Protein AF-A0AAU3DUH8-F1 (afdb_monomer_lite)

Foldseek 3Di:
DDPDPPPPPDPPDPPDDDDDDDDPDDDDPVVVVVVVVVVVVVVVVVVVVVVVVVVVVVVVVVVVVVVVVVVVVVVPDDDDDDDDDDDDDDDVVVVVVVVVVVVVVVVVVVVVVVVVVVVVVVVVVVVVVVVVVVVVVVVVVVVVVVVVVVVVVVVVVVVVVVVVVVVVVVVVVVVVVVVVVVVVVVVVVVVVVVVVVVVVVVVVVVVVVVVVVVVVVVVVVVVVVVVVVVVVVVVVVVVVVVVVVVVVVVVVVVVVVVVVVVVVVVVVVVVVVVVVVVVVVVVVVVVVVVVVVVVVVVVVVVVVVVVVVVVVVVVVVVVVVVVVVVVVVVVVVVVVVVVVVVVVVVVVVVVVVVVVVVVVVVVVVVVVVVVVVVVVVVVVVVQVVQQVVLQPVQVVFPPDFVPDQVPPDDPDDDGGGDHDDDYYYDDYDDYDDDDDDDDDDDDDDDDD

Radius of gyration: 140.3 Å; chains: 1; bounding box: 212×76×384 Å

Structure (mmCIF, N/CA/C/O backbone):
data_AF-A0AAU3DUH8-F1
#
_entry.id   AF-A0AAU3DUH8-F1
#
loop_
_atom_site.group_PDB
_atom_site.id
_atom_site.type_symbol
_atom_site.label_atom_id
_atom_site.label_alt_id
_atom_site.label_comp_id
_atom_site.label_asym_id
_atom_site.label_entity_id
_atom_site.label_seq_id
_atom_site.pdbx_PDB_ins_code
_atom_site.Cartn_x
_atom_site.Cartn_y
_atom_site.Cartn_z
_atom_site.occupancy
_atom_site.B_iso_or_equiv
_atom_site.auth_seq_id
_atom_site.auth_comp_id
_atom_site.auth_asym_id
_atom_site.auth_atom_id
_atom_site.pdbx_PDB_model_num
ATOM 1 N N . MET A 1 1 ? 74.339 52.852 -57.931 1.00 33.59 1 MET A N 1
ATOM 2 C CA . MET A 1 1 ? 72.902 52.518 -57.931 1.00 33.59 1 MET A CA 1
ATOM 3 C C . MET A 1 1 ? 72.772 51.004 -58.020 1.00 33.59 1 MET A C 1
ATOM 5 O O . MET A 1 1 ? 73.272 50.458 -58.990 1.00 33.59 1 MET A O 1
ATOM 9 N N . SER A 1 2 ? 72.236 50.278 -57.039 1.00 38.22 2 SER A N 1
ATOM 10 C CA . SER A 1 2 ? 71.803 50.695 -55.693 1.00 38.22 2 SER A CA 1
ATOM 11 C C . SER A 1 2 ? 71.944 49.527 -54.707 1.00 38.22 2 SER A C 1
ATOM 13 O O . SER A 1 2 ? 71.862 48.368 -55.103 1.00 38.22 2 SER A O 1
ATOM 15 N N . THR A 1 3 ? 72.161 49.823 -53.427 1.00 48.84 3 THR A N 1
ATOM 16 C CA . THR A 1 3 ? 72.289 48.826 -52.351 1.00 48.84 3 THR A CA 1
ATOM 17 C C . THR A 1 3 ? 70.923 48.265 -51.948 1.00 48.84 3 THR A C 1
ATOM 19 O O . THR A 1 3 ? 70.173 48.941 -51.249 1.00 48.84 3 THR A O 1
ATOM 22 N N . ALA A 1 4 ? 70.608 47.042 -52.385 1.00 42.62 4 ALA A N 1
ATOM 23 C CA . ALA A 1 4 ? 69.388 46.311 -52.006 1.00 42.62 4 ALA A CA 1
ATOM 24 C C . ALA A 1 4 ? 69.538 44.769 -52.111 1.00 42.62 4 ALA A C 1
ATOM 26 O O . ALA A 1 4 ? 68.561 44.072 -52.366 1.00 42.62 4 ALA A O 1
ATOM 27 N N . GLY A 1 5 ? 70.763 44.236 -51.997 1.00 48.12 5 GLY A N 1
ATOM 28 C CA . GLY A 1 5 ? 71.050 42.809 -52.230 1.00 48.12 5 GLY A CA 1
ATOM 29 C C . GLY A 1 5 ? 70.824 41.904 -51.013 1.00 48.12 5 GLY A C 1
ATOM 30 O O . GLY A 1 5 ? 70.104 40.911 -51.094 1.00 48.12 5 GLY A O 1
ATOM 31 N N . ASP A 1 6 ? 71.418 42.261 -49.874 1.00 47.53 6 ASP A N 1
ATOM 32 C CA . ASP A 1 6 ? 71.565 41.358 -48.728 1.00 47.53 6 ASP A CA 1
ATOM 33 C C . ASP A 1 6 ? 70.564 41.666 -47.607 1.00 47.53 6 ASP A C 1
ATOM 35 O O . ASP A 1 6 ? 70.878 42.290 -46.596 1.00 47.53 6 ASP A O 1
ATOM 39 N N . SER A 1 7 ? 69.315 41.230 -47.792 1.00 46.50 7 SER A N 1
ATOM 40 C CA . SER A 1 7 ? 68.276 41.260 -46.739 1.00 46.50 7 SER A CA 1
ATOM 41 C C . SER A 1 7 ? 67.592 39.909 -46.499 1.00 46.50 7 SER A C 1
ATOM 43 O O . SER A 1 7 ? 66.800 39.777 -45.573 1.00 46.50 7 SER A O 1
ATOM 45 N N . PHE A 1 8 ? 67.932 38.892 -47.300 1.00 52.59 8 PHE A N 1
ATOM 46 C CA . PHE A 1 8 ? 67.438 37.513 -47.173 1.00 52.59 8 PHE A CA 1
ATOM 47 C C . PHE A 1 8 ? 68.575 36.473 -47.127 1.00 52.59 8 PHE A C 1
ATOM 49 O O . PHE A 1 8 ? 68.351 35.280 -47.331 1.00 52.59 8 PHE A O 1
ATOM 56 N N . ALA A 1 9 ? 69.805 36.912 -46.845 1.00 45.47 9 ALA A N 1
ATOM 57 C CA . ALA A 1 9 ? 70.921 36.022 -46.550 1.00 45.47 9 ALA A CA 1
ATOM 58 C C . ALA A 1 9 ? 70.816 35.500 -45.103 1.00 45.47 9 ALA A C 1
ATOM 60 O O . ALA A 1 9 ? 70.615 36.273 -44.173 1.00 45.47 9 ALA A O 1
ATOM 61 N N . MET A 1 10 ? 70.960 34.183 -44.927 1.00 48.62 10 MET A N 1
ATOM 62 C CA . MET A 1 10 ? 70.972 33.466 -43.640 1.00 48.62 10 MET A CA 1
ATOM 63 C C . MET A 1 10 ? 69.817 33.762 -42.652 1.00 48.62 10 MET A C 1
ATOM 65 O O . MET A 1 10 ? 70.007 34.352 -41.592 1.00 48.62 10 MET A O 1
ATOM 69 N N . ARG A 1 11 ? 68.681 33.084 -42.860 1.00 43.19 11 ARG A N 1
ATOM 70 C CA . ARG A 1 11 ? 68.142 32.218 -41.786 1.00 43.19 11 ARG A CA 1
ATOM 71 C C . ARG A 1 11 ? 68.361 30.746 -42.148 1.00 43.19 11 ARG A C 1
ATOM 73 O O . ARG A 1 11 ? 67.439 29.945 -42.222 1.00 43.19 11 ARG A O 1
ATOM 80 N N . GLY A 1 12 ? 69.621 30.418 -42.425 1.00 47.25 12 GLY A N 1
ATOM 81 C CA . GLY A 1 12 ? 70.085 29.048 -42.616 1.00 47.25 12 GLY A CA 1
ATOM 82 C C . GLY A 1 12 ? 70.298 28.365 -41.270 1.00 47.25 12 GLY A C 1
ATOM 83 O O . GLY A 1 12 ? 71.434 28.069 -40.922 1.00 47.25 12 GLY A O 1
ATOM 84 N N . ASP A 1 13 ? 69.219 28.154 -40.517 1.00 38.84 13 ASP A N 1
ATOM 85 C CA . ASP A 1 13 ? 69.225 27.308 -39.324 1.00 38.84 13 ASP A CA 1
ATOM 86 C C . ASP A 1 13 ? 68.019 26.361 -39.360 1.00 38.84 13 ASP A C 1
ATOM 88 O O . ASP A 1 13 ? 66.872 26.763 -39.161 1.00 38.84 13 ASP A O 1
ATOM 92 N N . ALA A 1 14 ? 68.293 25.088 -39.642 1.00 47.59 14 ALA A N 1
ATOM 93 C CA . ALA A 1 14 ? 67.287 24.034 -39.720 1.00 47.59 14 ALA A CA 1
ATOM 94 C C . ALA A 1 14 ? 66.856 23.498 -38.335 1.00 47.59 14 ALA A C 1
ATOM 96 O O . ALA A 1 14 ? 66.063 22.557 -38.272 1.00 47.59 14 ALA A O 1
ATOM 97 N N . ALA A 1 15 ? 67.370 24.057 -37.230 1.00 47.22 15 ALA A N 1
ATOM 98 C CA . ALA A 1 15 ? 67.125 23.564 -35.875 1.00 47.22 15 ALA A CA 1
ATOM 99 C C . ALA A 1 15 ? 65.921 24.206 -35.156 1.00 47.22 15 ALA A C 1
ATOM 101 O O . ALA A 1 15 ? 65.410 23.615 -34.203 1.00 47.22 15 ALA A O 1
ATOM 102 N N . GLN A 1 16 ? 65.431 25.377 -35.586 1.00 48.56 16 GLN A N 1
ATOM 103 C CA . GLN A 1 16 ? 64.324 26.080 -34.915 1.00 48.56 16 GLN A CA 1
ATOM 104 C C . GLN A 1 16 ? 63.070 26.200 -35.791 1.00 48.56 16 GLN A C 1
ATOM 106 O O . GLN A 1 16 ? 62.849 27.196 -36.479 1.00 48.56 16 GLN A O 1
ATOM 111 N N . ARG A 1 17 ? 62.183 25.198 -35.690 1.00 57.56 17 ARG A N 1
ATOM 112 C CA . ARG A 1 17 ? 60.780 25.354 -36.112 1.00 57.56 17 ARG A CA 1
ATOM 113 C C . ARG A 1 17 ? 60.131 26.482 -35.293 1.00 57.56 17 ARG A C 1
ATOM 115 O O . ARG A 1 17 ? 60.260 26.450 -34.068 1.00 57.56 17 ARG A O 1
ATOM 122 N N . PRO A 1 18 ? 59.403 27.433 -35.906 1.00 65.19 18 PRO A N 1
ATOM 123 C CA . PRO A 1 18 ? 58.727 28.490 -35.160 1.00 65.19 18 PRO A CA 1
ATOM 124 C C . PRO A 1 18 ? 57.645 27.898 -34.247 1.00 65.19 18 PRO A C 1
ATOM 126 O O . PRO A 1 18 ? 56.663 27.315 -34.706 1.00 65.19 18 PRO A O 1
ATOM 129 N N . SER A 1 19 ? 57.831 28.036 -32.935 1.00 67.50 19 SER A N 1
ATOM 130 C CA . SER A 1 19 ? 56.864 27.610 -31.925 1.00 67.50 19 SER A CA 1
ATOM 131 C C . SER A 1 19 ? 55.820 28.703 -31.689 1.00 67.50 19 SER A C 1
ATOM 133 O O . SER A 1 19 ? 56.127 29.733 -31.089 1.00 67.50 19 SER A O 1
ATOM 135 N N . PHE A 1 20 ? 54.586 28.473 -32.132 1.00 79.50 20 PHE A N 1
ATOM 136 C CA . PHE A 1 20 ? 53.460 29.365 -31.850 1.00 79.50 20 PHE A CA 1
ATOM 137 C C . PHE A 1 20 ? 52.899 29.133 -30.438 1.00 79.50 20 PHE A C 1
ATOM 139 O O . PHE A 1 20 ? 52.774 27.988 -29.992 1.00 79.50 20 PHE A O 1
ATOM 146 N N . GLU A 1 21 ? 52.531 30.215 -29.751 1.00 76.06 21 GLU A N 1
ATOM 147 C CA . GLU A 1 21 ? 51.831 30.157 -28.463 1.00 76.06 21 GLU A CA 1
ATOM 148 C C . GLU A 1 21 ? 50.410 29.589 -28.629 1.00 76.06 21 GLU A C 1
ATOM 150 O O . GLU A 1 21 ? 49.764 29.773 -29.663 1.00 76.06 21 GLU A O 1
ATOM 155 N N . GLN A 1 22 ? 49.911 28.881 -27.611 1.00 80.44 22 GLN A N 1
ATOM 156 C CA . GLN A 1 22 ? 48.600 28.222 -27.654 1.00 80.44 22 GLN A CA 1
ATOM 157 C C . GLN A 1 22 ? 47.575 28.993 -26.819 1.00 80.44 22 GLN A C 1
ATOM 159 O O . GLN A 1 22 ? 47.733 29.144 -25.610 1.00 80.44 22 GLN A O 1
ATOM 164 N N . ALA A 1 23 ? 46.501 29.446 -27.468 1.00 80.94 23 ALA A N 1
ATOM 165 C CA . ALA A 1 23 ? 45.391 30.161 -26.842 1.00 80.94 23 ALA A CA 1
ATOM 166 C C . ALA A 1 23 ? 44.116 29.299 -26.790 1.00 80.94 23 ALA A C 1
ATOM 168 O O . ALA A 1 23 ? 43.925 28.401 -27.609 1.00 80.94 23 ALA A O 1
ATOM 169 N N . LEU A 1 24 ? 43.204 29.618 -25.860 1.00 71.38 24 LEU A N 1
ATOM 170 C CA . LEU A 1 24 ? 41.963 28.861 -25.601 1.00 71.38 24 LEU A CA 1
ATOM 171 C C . LEU A 1 24 ? 41.021 28.753 -26.822 1.00 71.38 24 LEU A C 1
ATOM 173 O O . LEU A 1 24 ? 40.158 27.879 -26.877 1.00 71.38 24 LEU A O 1
ATOM 177 N N . ARG A 1 25 ? 41.186 29.640 -27.809 1.00 76.94 25 ARG A N 1
ATOM 178 C CA . ARG A 1 25 ? 40.688 29.487 -29.180 1.00 76.94 25 ARG A CA 1
ATOM 179 C C . ARG A 1 25 ? 41.827 29.856 -30.127 1.00 76.94 25 ARG A C 1
ATOM 181 O O . ARG A 1 25 ? 42.392 30.938 -29.999 1.00 76.94 25 ARG A O 1
ATOM 188 N N . GLY A 1 26 ? 42.148 28.972 -31.064 1.00 84.06 26 GLY A N 1
ATOM 189 C CA . GLY A 1 26 ? 43.243 29.137 -32.019 1.00 84.06 26 GLY A CA 1
ATOM 190 C C . GLY A 1 26 ? 43.088 28.198 -33.216 1.00 84.06 26 GLY A C 1
ATOM 191 O O . GLY A 1 26 ? 42.150 27.403 -33.267 1.00 84.06 26 GLY A O 1
ATOM 192 N N . TYR A 1 27 ? 43.995 28.307 -34.185 1.00 83.94 27 TYR A N 1
ATOM 193 C CA . TYR A 1 27 ? 43.991 27.474 -35.390 1.00 83.94 27 TYR A CA 1
ATOM 194 C C . TYR A 1 27 ? 44.371 26.016 -35.087 1.00 83.94 27 TYR A C 1
ATOM 196 O O . TYR A 1 27 ? 45.171 25.747 -34.190 1.00 83.94 27 TYR A O 1
ATOM 204 N N . ASP A 1 28 ? 43.837 25.069 -35.866 1.00 85.06 28 ASP A N 1
ATOM 205 C CA . ASP A 1 28 ? 44.243 23.662 -35.786 1.00 85.06 28 ASP A CA 1
ATOM 206 C C . ASP A 1 28 ? 45.723 23.522 -36.158 1.00 85.06 28 ASP A C 1
ATOM 208 O O . ASP A 1 28 ? 46.124 23.730 -37.308 1.00 85.06 28 ASP A O 1
ATOM 212 N N . LYS A 1 29 ? 46.530 23.110 -35.177 1.00 85.06 29 LYS A N 1
ATOM 213 C CA . LYS A 1 29 ? 47.964 22.875 -35.335 1.00 85.06 29 LYS A CA 1
ATOM 214 C C . LYS A 1 29 ? 48.283 21.978 -36.537 1.00 85.06 29 LYS A C 1
ATOM 216 O O . LYS A 1 29 ? 49.246 22.254 -37.241 1.00 85.06 29 LYS A O 1
ATOM 221 N N . ARG A 1 30 ? 47.475 20.950 -36.829 1.00 85.50 30 ARG A N 1
ATOM 222 C CA . ARG A 1 30 ? 47.716 20.039 -37.967 1.00 85.50 30 ARG A CA 1
ATOM 223 C C . ARG A 1 30 ? 47.530 20.717 -39.324 1.00 85.50 30 ARG A C 1
ATOM 225 O O . ARG A 1 30 ? 48.121 20.270 -40.304 1.00 85.50 30 ARG A O 1
ATOM 232 N N . GLN A 1 31 ? 46.716 21.768 -39.395 1.00 87.94 31 GLN A N 1
ATOM 233 C CA . GLN A 1 31 ? 46.526 22.570 -40.604 1.00 87.94 31 GLN A CA 1
ATOM 234 C C . GLN A 1 31 ? 47.650 23.602 -40.740 1.00 87.94 31 GLN A C 1
ATOM 236 O O . GLN A 1 31 ? 48.216 23.736 -41.823 1.00 87.94 31 GLN A O 1
ATOM 241 N N . VAL A 1 32 ? 48.045 24.243 -39.633 1.00 88.19 32 VAL A N 1
ATOM 242 C CA . VAL A 1 32 ? 49.191 25.169 -39.591 1.00 88.19 32 VAL A CA 1
ATOM 243 C C . VAL A 1 32 ? 50.498 24.458 -39.960 1.00 88.19 32 VAL A C 1
ATOM 245 O O . VAL A 1 32 ? 51.196 24.926 -40.853 1.00 88.19 32 VAL A O 1
ATOM 248 N N . ASP A 1 33 ? 50.798 23.302 -39.354 1.00 84.75 33 ASP A N 1
ATOM 249 C CA . ASP A 1 33 ? 52.015 22.519 -39.628 1.00 84.75 33 ASP A CA 1
ATOM 250 C C . ASP A 1 33 ? 52.121 22.144 -41.127 1.00 84.75 33 ASP A C 1
ATOM 252 O O . ASP A 1 33 ? 53.192 22.264 -41.724 1.00 84.75 33 ASP A O 1
ATOM 256 N N . ARG A 1 34 ? 51.003 21.753 -41.766 1.00 88.12 34 ARG A N 1
ATOM 257 C CA . ARG A 1 34 ? 50.942 21.467 -43.215 1.00 88.12 34 ARG A CA 1
ATOM 258 C C . ARG A 1 34 ? 51.145 22.717 -44.072 1.00 88.12 34 ARG A C 1
ATOM 260 O O . ARG A 1 34 ? 51.862 22.656 -45.066 1.00 88.12 34 ARG A O 1
ATOM 267 N N . TYR A 1 35 ? 50.508 23.829 -43.708 1.00 87.94 35 TYR A N 1
ATOM 268 C CA . TYR A 1 35 ? 50.598 25.077 -44.466 1.00 87.94 35 TYR A CA 1
ATOM 269 C C . TYR A 1 35 ? 52.012 25.670 -44.413 1.00 87.94 35 TYR A C 1
ATOM 271 O O . TYR A 1 35 ? 52.546 26.061 -45.447 1.00 87.94 35 TYR A O 1
ATOM 279 N N . VAL A 1 36 ? 52.660 25.652 -43.242 1.00 88.44 36 VAL A N 1
ATOM 280 C CA . VAL A 1 36 ? 54.073 26.041 -43.094 1.00 88.44 36 VAL A CA 1
ATOM 281 C C . VAL A 1 36 ? 54.963 25.162 -43.977 1.00 88.44 36 VAL A C 1
ATOM 283 O O . VAL A 1 36 ? 55.718 25.694 -44.782 1.00 88.44 36 VAL A O 1
ATOM 286 N N . GLN A 1 37 ? 54.794 23.834 -43.938 1.00 86.44 37 GLN A N 1
ATOM 287 C CA . GLN A 1 37 ? 55.559 22.915 -44.790 1.00 86.44 37 GLN A CA 1
ATOM 288 C C . GLN A 1 37 ? 55.358 23.175 -46.300 1.00 86.44 37 GLN A C 1
ATOM 290 O O . GLN A 1 37 ? 56.298 23.029 -47.082 1.00 86.44 37 GLN A O 1
ATOM 295 N N . GLN A 1 38 ? 54.155 23.580 -46.722 1.00 90.25 38 GLN A N 1
ATOM 296 C CA . GLN A 1 38 ? 53.871 23.962 -48.110 1.00 90.25 38 GLN A CA 1
ATOM 297 C C . GLN A 1 38 ? 54.558 25.284 -48.500 1.00 90.25 38 GLN A C 1
ATOM 299 O O . GLN A 1 38 ? 55.110 25.385 -49.597 1.00 90.25 38 GLN A O 1
ATOM 304 N N . VAL A 1 39 ? 54.552 26.281 -47.610 1.00 88.06 39 VAL A N 1
ATOM 305 C CA . VAL A 1 39 ? 55.210 27.582 -47.825 1.00 88.06 39 VAL A CA 1
ATOM 306 C C . VAL A 1 39 ? 56.735 27.439 -47.854 1.00 88.06 39 VAL A C 1
ATOM 308 O O . VAL A 1 39 ? 57.367 27.992 -48.753 1.00 88.06 39 VAL A O 1
ATOM 311 N N . ASP A 1 40 ? 57.322 26.647 -46.954 1.00 86.06 40 ASP A N 1
ATOM 312 C CA . ASP A 1 40 ? 58.762 26.348 -46.942 1.00 86.06 40 ASP A CA 1
ATOM 313 C C . ASP A 1 40 ? 59.202 25.665 -48.251 1.00 86.06 40 ASP A C 1
ATOM 315 O O . ASP A 1 40 ? 60.222 26.027 -48.843 1.00 86.06 40 ASP A O 1
ATOM 319 N N . GLY A 1 41 ? 58.396 24.722 -48.757 1.00 86.38 41 GLY A N 1
ATOM 320 C CA . GLY A 1 41 ? 58.623 24.078 -50.054 1.00 86.38 41 GLY A CA 1
ATOM 321 C C . GLY A 1 41 ? 58.594 25.064 -51.228 1.00 86.38 41 GLY A C 1
ATOM 322 O O . GLY A 1 41 ? 59.487 25.037 -52.076 1.00 86.38 41 GLY A O 1
ATOM 323 N N . ALA A 1 42 ? 57.615 25.975 -51.250 1.00 88.00 42 ALA A N 1
ATOM 324 C CA . ALA A 1 42 ? 57.503 27.012 -52.278 1.00 88.00 42 ALA A CA 1
ATOM 325 C C . ALA A 1 42 ? 58.653 28.040 -52.217 1.00 88.00 42 ALA A C 1
ATOM 327 O O . ALA A 1 42 ? 59.158 28.482 -53.252 1.00 88.00 42 ALA A O 1
ATOM 328 N N . ALA A 1 43 ? 59.115 28.395 -51.014 1.00 84.62 43 ALA A N 1
ATOM 329 C CA . ALA A 1 43 ? 60.276 29.263 -50.826 1.00 84.62 43 ALA A CA 1
ATOM 330 C C . ALA A 1 43 ? 61.570 28.606 -51.346 1.00 84.62 43 ALA A C 1
ATOM 332 O O . ALA A 1 43 ? 62.380 29.266 -52.004 1.00 84.62 43 ALA A O 1
ATOM 333 N N . ALA A 1 44 ? 61.742 27.299 -51.120 1.00 85.50 44 ALA A N 1
ATOM 334 C CA . ALA A 1 44 ? 62.882 26.541 -51.629 1.00 85.50 44 ALA A CA 1
ATOM 335 C C . ALA A 1 44 ? 62.907 26.479 -53.170 1.00 85.50 44 ALA A C 1
ATOM 337 O O . ALA A 1 44 ? 63.960 26.719 -53.773 1.00 85.50 44 ALA A O 1
ATOM 338 N N . SER A 1 45 ? 61.764 26.231 -53.827 1.00 89.75 45 SER A N 1
ATOM 339 C CA . SER A 1 45 ? 61.689 26.251 -55.297 1.00 89.75 45 SER A CA 1
ATOM 340 C C . SER A 1 45 ? 62.005 27.635 -55.868 1.00 89.75 45 SER A C 1
ATOM 342 O O . SER A 1 45 ? 62.861 27.732 -56.751 1.00 89.75 45 SER A O 1
ATOM 344 N N . LEU A 1 46 ? 61.424 28.703 -55.305 1.00 89.56 46 LEU A N 1
ATOM 345 C CA . LEU A 1 46 ? 61.665 30.084 -55.745 1.00 89.56 46 LEU A CA 1
ATOM 346 C C . LEU A 1 46 ? 63.131 30.516 -55.572 1.00 89.56 46 LEU A C 1
ATOM 348 O O . LEU A 1 46 ? 63.673 31.200 -56.442 1.00 89.56 46 LEU A O 1
ATOM 352 N N . SER A 1 47 ? 63.814 30.079 -54.504 1.00 83.19 47 SER A N 1
ATOM 353 C CA . SER A 1 47 ? 65.264 30.290 -54.379 1.00 83.19 47 SER A CA 1
ATOM 354 C C . SER A 1 47 ? 66.021 29.589 -55.509 1.00 83.19 47 SER A C 1
ATOM 356 O O . SER A 1 47 ? 66.856 30.212 -56.159 1.00 83.19 47 SER A O 1
ATOM 358 N N . SER A 1 48 ? 65.697 28.324 -55.806 1.00 89.62 48 SER A N 1
ATOM 359 C CA . SER A 1 48 ? 66.375 27.571 -56.874 1.00 89.62 48 SER A CA 1
ATOM 360 C C . SER A 1 48 ? 66.183 28.191 -58.267 1.00 89.62 48 SER A C 1
ATOM 362 O O . SER A 1 48 ? 67.082 28.134 -59.105 1.00 89.62 48 SER A O 1
ATOM 364 N N . GLU A 1 49 ? 65.033 28.821 -58.518 1.00 91.69 49 GLU A N 1
ATOM 365 C CA . GLU A 1 49 ? 64.732 29.528 -59.766 1.00 91.69 49 GLU A CA 1
ATOM 366 C C . GLU A 1 49 ? 65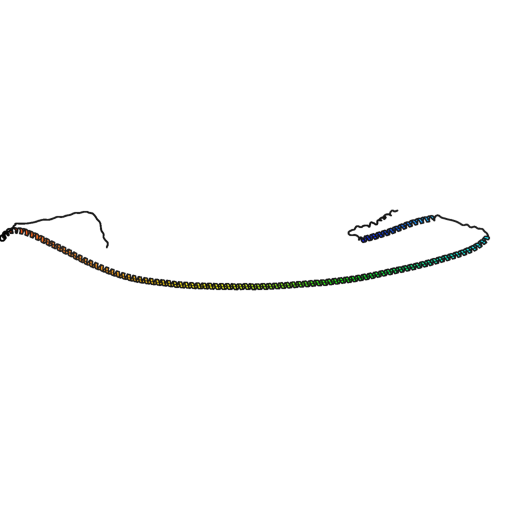.479 30.861 -59.864 1.00 91.69 49 GLU A C 1
ATOM 368 O O . GLU A 1 49 ? 66.121 31.123 -60.885 1.00 91.69 49 GLU A O 1
ATOM 373 N N . ARG A 1 50 ? 65.491 31.656 -58.782 1.00 90.69 50 ARG A N 1
ATOM 374 C CA . ARG A 1 50 ? 66.325 32.866 -58.663 1.00 90.69 50 ARG A CA 1
ATOM 375 C C . ARG A 1 50 ? 67.787 32.551 -58.969 1.00 90.69 50 ARG A C 1
ATOM 377 O O . ARG A 1 50 ? 68.421 33.270 -59.739 1.00 90.69 50 ARG A O 1
ATOM 384 N N . ASP A 1 51 ? 68.317 31.484 -58.383 1.00 90.38 51 ASP A N 1
ATOM 385 C CA . ASP A 1 51 ? 69.736 31.146 -58.487 1.00 90.38 51 ASP A CA 1
ATOM 386 C C . ASP A 1 51 ? 70.095 30.710 -59.921 1.00 90.38 51 ASP A C 1
ATOM 388 O O . ASP A 1 51 ? 71.078 31.196 -60.487 1.00 90.38 51 ASP A O 1
ATOM 392 N N . ARG A 1 52 ? 69.236 29.916 -60.582 1.00 94.19 52 ARG A N 1
ATOM 393 C CA . ARG A 1 52 ? 69.355 29.609 -62.025 1.00 94.19 52 ARG A CA 1
ATOM 394 C C . ARG A 1 52 ? 69.345 30.875 -62.891 1.00 94.19 52 ARG A C 1
ATOM 396 O O . ARG A 1 52 ? 70.205 31.015 -63.761 1.00 94.19 52 ARG A O 1
ATOM 403 N N . ALA A 1 53 ? 68.424 31.808 -62.639 1.00 88.94 53 ALA A N 1
ATOM 404 C CA . ALA A 1 53 ? 68.332 33.064 -63.387 1.00 88.94 53 ALA A CA 1
ATOM 405 C C . ALA A 1 53 ? 69.574 33.959 -63.186 1.00 88.94 53 ALA A C 1
ATOM 407 O O . ALA A 1 53 ? 70.080 34.547 -64.144 1.00 88.94 53 ALA A O 1
ATOM 408 N N . GLN A 1 54 ? 70.133 34.011 -61.971 1.00 90.44 54 GLN A N 1
ATOM 409 C CA . GLN A 1 54 ? 71.392 34.718 -61.702 1.00 90.44 54 GLN A CA 1
ATOM 410 C C . GLN A 1 54 ? 72.586 34.098 -62.447 1.00 90.44 54 GLN A C 1
ATOM 412 O O . GLN A 1 54 ? 73.439 34.832 -62.950 1.00 90.44 54 GLN A O 1
ATOM 417 N N . HIS A 1 55 ? 72.649 32.767 -62.566 1.00 92.50 55 HIS A N 1
ATOM 418 C CA . HIS A 1 55 ? 73.666 32.096 -63.383 1.00 92.50 55 HIS A CA 1
ATOM 419 C C . HIS A 1 55 ? 73.515 32.416 -64.880 1.00 92.50 55 HIS A C 1
ATOM 421 O O . HIS A 1 55 ? 74.509 32.722 -65.537 1.00 92.50 55 HIS A O 1
ATOM 427 N N . GLN A 1 56 ? 72.288 32.423 -65.413 1.00 92.38 56 GLN A N 1
ATOM 428 C CA . GLN A 1 56 ? 72.022 32.805 -66.808 1.00 92.38 56 GLN A CA 1
ATOM 429 C C . GLN A 1 56 ? 72.449 34.252 -67.101 1.00 92.38 56 GLN A C 1
ATOM 431 O O . GLN A 1 56 ? 73.131 34.497 -68.097 1.00 92.38 56 GLN A O 1
ATOM 436 N N . LEU A 1 57 ? 72.123 35.195 -66.209 1.00 92.06 57 LEU A N 1
ATOM 437 C CA . LEU A 1 57 ? 72.509 36.602 -66.349 1.00 92.06 57 LEU A CA 1
ATOM 438 C C . LEU A 1 57 ? 74.036 36.777 -66.414 1.00 92.06 57 LEU A C 1
ATOM 440 O O . LEU A 1 57 ? 74.530 37.477 -67.295 1.00 92.06 57 LEU A O 1
ATOM 444 N N . ARG A 1 58 ? 74.789 36.092 -65.538 1.00 92.50 58 ARG A N 1
ATOM 445 C CA . ARG A 1 58 ? 76.266 36.121 -65.537 1.00 92.50 58 ARG A CA 1
ATOM 446 C C . ARG A 1 58 ? 76.854 35.594 -66.851 1.00 92.50 58 ARG A C 1
ATOM 448 O O . ARG A 1 58 ? 77.789 36.195 -67.374 1.00 92.50 58 ARG A O 1
ATOM 455 N N . ASN A 1 59 ? 76.290 34.521 -67.409 1.00 93.88 59 ASN A N 1
ATOM 456 C CA . ASN A 1 59 ? 76.756 33.947 -68.675 1.00 93.88 59 ASN A CA 1
ATOM 457 C C . ASN A 1 59 ? 76.532 34.902 -69.863 1.00 93.88 59 ASN A C 1
ATOM 459 O O . ASN A 1 59 ? 77.442 35.102 -70.667 1.00 93.88 59 ASN A O 1
ATOM 463 N N . LEU A 1 60 ? 75.359 35.543 -69.941 1.00 91.19 60 LEU A N 1
ATOM 464 C CA . LEU A 1 60 ? 75.052 36.538 -70.979 1.00 91.19 60 LEU A CA 1
ATOM 465 C C . LEU A 1 60 ? 75.977 37.766 -70.898 1.00 91.19 60 LEU A C 1
ATOM 467 O O . LEU A 1 60 ? 76.420 38.274 -71.928 1.00 91.19 60 LEU A O 1
ATOM 471 N N . THR A 1 61 ? 76.326 38.218 -69.686 1.00 91.81 61 THR A N 1
ATOM 472 C CA . THR A 1 61 ? 77.284 39.321 -69.488 1.00 91.81 61 THR A CA 1
ATOM 473 C C . THR A 1 61 ? 78.666 39.009 -70.075 1.00 91.81 61 THR A C 1
ATOM 475 O O . THR A 1 61 ? 79.285 39.898 -70.658 1.00 91.81 61 THR A O 1
ATOM 478 N N . LEU A 1 62 ? 79.142 37.763 -69.971 1.00 94.00 62 LEU A N 1
ATOM 479 C CA . LEU A 1 62 ? 80.431 37.346 -70.539 1.00 94.00 62 LEU A CA 1
ATOM 480 C C . LEU A 1 62 ? 80.396 37.286 -72.075 1.00 94.00 62 LEU A C 1
ATOM 482 O O . LEU A 1 62 ? 81.318 37.771 -72.727 1.00 94.00 62 LEU A O 1
ATOM 486 N N . GLN A 1 63 ? 79.314 36.762 -72.661 1.00 91.31 63 GLN A N 1
ATOM 487 C CA . GLN A 1 63 ? 79.147 36.691 -74.122 1.00 91.31 63 GLN A CA 1
ATOM 488 C C . GLN A 1 63 ? 79.123 38.083 -74.776 1.00 91.31 63 GLN A C 1
ATOM 490 O O . GLN A 1 63 ? 79.726 38.289 -75.829 1.00 91.31 63 GLN A O 1
ATOM 495 N N . PHE A 1 64 ? 78.484 39.065 -74.130 1.00 91.44 64 PHE A N 1
ATOM 496 C CA . PHE A 1 64 ? 78.461 40.447 -74.617 1.00 91.44 64 PHE A CA 1
ATOM 497 C C . PHE A 1 64 ? 79.868 41.070 -74.694 1.00 91.44 64 PHE A C 1
ATOM 499 O O . PHE A 1 64 ? 80.186 41.766 -75.659 1.00 91.44 64 PHE A O 1
ATOM 506 N N . GLN A 1 65 ? 80.734 40.783 -73.715 1.00 89.62 65 GLN A N 1
ATOM 507 C CA . GLN A 1 65 ? 82.116 41.280 -73.695 1.00 89.62 65 GLN A CA 1
ATOM 508 C C . GLN A 1 65 ? 82.975 40.685 -74.824 1.00 89.62 65 GLN A C 1
ATOM 510 O O . GLN A 1 65 ? 83.849 41.375 -75.345 1.00 89.62 65 GLN A O 1
ATOM 515 N N . GLN A 1 66 ? 82.711 39.439 -75.236 1.00 89.44 66 GLN A N 1
ATOM 516 C CA . GLN A 1 66 ? 83.418 38.786 -76.346 1.00 89.44 66 GLN A CA 1
ATOM 517 C C . GLN A 1 66 ? 83.058 39.417 -77.700 1.00 89.44 66 GLN A C 1
ATOM 519 O O . GLN A 1 66 ? 83.949 39.857 -78.425 1.00 89.44 66 GLN A O 1
ATOM 524 N N . LEU A 1 67 ? 81.762 39.570 -77.999 1.00 89.56 67 LEU A N 1
ATOM 525 C CA . LEU A 1 67 ? 81.287 40.210 -79.238 1.00 89.56 67 LEU A CA 1
ATOM 526 C C . LEU A 1 67 ? 81.796 41.653 -79.399 1.00 89.56 67 LEU A C 1
ATOM 528 O O . LEU A 1 67 ? 82.070 42.105 -80.512 1.00 89.56 67 LEU A O 1
ATOM 532 N N . GLN A 1 68 ? 81.960 42.386 -78.292 1.00 85.81 68 GLN A N 1
ATOM 533 C CA . GLN A 1 68 ? 82.495 43.747 -78.324 1.00 85.81 68 GLN A CA 1
ATOM 534 C C . GLN A 1 68 ? 83.972 43.806 -78.773 1.00 85.81 68 GLN A C 1
ATOM 536 O O . GLN A 1 68 ? 84.392 44.825 -79.326 1.00 85.81 68 GLN A O 1
ATOM 541 N N . ALA A 1 69 ? 84.746 42.729 -78.590 1.00 84.19 69 ALA A N 1
ATOM 542 C CA . ALA A 1 69 ? 86.131 42.640 -79.052 1.00 84.19 69 ALA A CA 1
ATOM 543 C C . ALA A 1 69 ? 86.220 42.382 -80.567 1.00 84.19 69 ALA A C 1
ATOM 545 O O . ALA A 1 69 ? 86.902 43.131 -81.268 1.00 84.19 69 ALA A O 1
ATOM 546 N N . GLU A 1 70 ? 85.484 41.398 -81.092 1.00 85.56 70 GLU A N 1
ATOM 547 C CA . GLU A 1 70 ? 85.518 41.006 -82.516 1.00 85.56 70 GLU A CA 1
ATOM 548 C C . GLU A 1 70 ? 85.178 42.182 -83.455 1.00 85.56 70 GLU A C 1
ATOM 550 O O . GLU A 1 70 ? 85.860 42.436 -84.452 1.00 85.56 70 GLU A O 1
ATOM 555 N N . VAL A 1 71 ? 84.175 42.989 -83.085 1.00 82.81 71 VAL A N 1
ATOM 556 C CA . VAL A 1 71 ? 83.753 44.184 -83.844 1.00 82.81 71 VAL A CA 1
ATOM 557 C C . VAL A 1 71 ? 84.845 45.270 -83.905 1.00 82.81 71 VAL A C 1
ATOM 559 O O . VAL A 1 71 ? 84.824 46.117 -84.805 1.00 82.81 71 VAL A O 1
ATOM 562 N N . SER A 1 72 ? 85.813 45.261 -82.982 1.00 73.69 72 SER A N 1
ATOM 563 C CA . SER A 1 72 ? 86.940 46.208 -82.963 1.00 73.69 72 SER A CA 1
ATOM 564 C C . SER A 1 72 ? 88.109 45.795 -83.872 1.00 73.69 72 SER A C 1
ATOM 566 O O . SER A 1 72 ? 88.839 46.662 -84.362 1.00 73.69 72 SER A O 1
ATOM 568 N N . GLU A 1 73 ? 88.255 44.496 -84.153 1.00 79.38 73 GLU A N 1
ATOM 569 C CA . GLU A 1 73 ? 89.315 43.946 -85.005 1.00 79.38 73 GLU A CA 1
ATOM 570 C C . GLU A 1 73 ? 88.994 44.143 -86.495 1.00 79.38 73 GLU A C 1
ATOM 572 O O . GLU A 1 73 ? 89.812 44.670 -87.255 1.00 79.38 73 GLU A O 1
ATOM 577 N N . LEU A 1 74 ? 87.756 43.835 -86.906 1.00 77.12 74 LEU A N 1
ATOM 578 C CA . LEU A 1 74 ? 87.306 43.929 -88.305 1.00 77.12 74 LEU A CA 1
ATOM 579 C C . LEU A 1 74 ? 87.394 45.345 -88.911 1.00 77.12 74 LEU A C 1
ATOM 581 O O . LEU A 1 74 ? 87.358 45.500 -90.130 1.00 77.12 74 LEU A O 1
ATOM 585 N N . ARG A 1 75 ? 87.532 46.392 -88.088 1.00 70.00 75 ARG A N 1
ATOM 586 C CA . ARG A 1 75 ? 87.605 47.796 -88.532 1.00 70.00 75 ARG A CA 1
ATOM 587 C C . ARG A 1 75 ? 88.982 48.240 -89.053 1.00 70.00 75 ARG A C 1
ATOM 589 O O . ARG A 1 75 ? 89.109 49.394 -89.453 1.00 70.00 75 ARG A O 1
ATOM 596 N N . GLN A 1 76 ? 90.006 47.380 -89.048 1.00 70.44 76 GLN A N 1
ATOM 597 C CA . GLN A 1 76 ? 91.412 47.804 -89.196 1.00 70.44 76 GLN A CA 1
ATOM 598 C C . GLN A 1 76 ? 92.101 47.454 -90.540 1.00 70.44 76 GLN A C 1
ATOM 600 O O . GLN A 1 76 ? 93.330 47.486 -90.609 1.00 70.44 76 GLN A O 1
ATOM 605 N N . ARG A 1 77 ? 91.374 47.123 -91.626 1.00 49.78 77 ARG A N 1
ATOM 606 C CA . ARG A 1 77 ? 91.988 46.735 -92.925 1.00 49.78 77 ARG A CA 1
ATOM 607 C C . ARG A 1 77 ? 91.304 47.298 -94.190 1.00 49.78 77 ARG A C 1
ATOM 609 O O . ARG A 1 77 ? 90.150 46.965 -94.442 1.00 49.78 77 ARG A O 1
ATOM 616 N N . PRO A 1 78 ? 92.047 48.030 -95.044 1.00 46.47 78 PRO A N 1
ATOM 617 C CA . PRO A 1 78 ? 91.725 48.268 -96.460 1.00 46.47 78 PRO A CA 1
ATOM 618 C C . PRO A 1 78 ? 92.805 47.719 -97.431 1.00 46.47 78 PRO A C 1
ATOM 620 O O . PRO A 1 78 ? 93.935 47.455 -97.022 1.00 46.47 78 PRO A O 1
ATOM 623 N N . ALA A 1 79 ? 92.484 47.579 -98.728 1.00 41.94 79 ALA A N 1
ATOM 624 C CA . ALA A 1 79 ? 93.421 47.149 -99.783 1.00 41.94 79 ALA A CA 1
ATOM 625 C C . ALA A 1 79 ? 93.062 47.715 -101.182 1.00 41.94 79 ALA A C 1
ATOM 627 O O . ALA A 1 79 ? 91.931 48.141 -101.408 1.00 41.94 79 ALA A O 1
ATOM 628 N N . GLN A 1 80 ? 94.021 47.692 -102.119 1.00 39.53 80 GLN A N 1
ATOM 629 C CA . GLN A 1 80 ? 93.913 48.099 -103.537 1.00 39.53 80 GLN A CA 1
ATOM 630 C C . GLN A 1 80 ? 94.855 47.242 -104.407 1.00 39.53 80 GLN A C 1
ATOM 632 O O . GLN A 1 80 ? 95.892 46.842 -103.893 1.00 39.53 80 GLN A O 1
ATOM 637 N N . VAL A 1 81 ? 94.555 47.053 -105.704 1.00 35.53 81 VAL A N 1
ATOM 638 C CA . VAL A 1 81 ? 95.505 46.875 -106.840 1.00 35.53 81 VAL A CA 1
ATOM 639 C C . VAL A 1 81 ? 94.743 47.138 -108.160 1.00 35.53 81 VAL A C 1
ATOM 641 O O . VAL A 1 81 ? 93.542 46.890 -108.232 1.00 35.53 81 VAL A O 1
ATOM 644 N N . ASP A 1 82 ? 95.447 47.618 -109.192 1.00 33.25 82 ASP A N 1
ATOM 645 C CA . ASP A 1 82 ? 94.956 47.927 -110.551 1.00 33.25 82 ASP A CA 1
ATOM 646 C C . ASP A 1 82 ? 95.718 47.098 -111.628 1.00 33.25 82 ASP A C 1
ATOM 648 O O . ASP A 1 82 ? 96.697 46.419 -111.294 1.00 33.25 82 ASP A O 1
ATOM 652 N N . ARG A 1 83 ? 95.314 47.109 -112.913 1.00 35.12 83 ARG A N 1
ATOM 653 C CA . ARG A 1 83 ? 96.002 46.381 -114.011 1.00 35.12 83 ARG A CA 1
ATOM 654 C C . ARG A 1 83 ? 96.081 47.144 -115.342 1.00 35.12 83 ARG A C 1
ATOM 656 O O . ARG A 1 83 ? 95.105 47.699 -115.827 1.00 35.12 83 ARG A O 1
ATOM 663 N N . ALA A 1 84 ? 97.254 47.066 -115.977 1.00 30.22 84 ALA A N 1
ATOM 664 C CA . ALA A 1 84 ? 97.573 47.693 -117.264 1.00 30.22 84 ALA A CA 1
ATOM 665 C C . ALA A 1 84 ? 97.460 46.730 -118.470 1.00 30.22 84 ALA A C 1
ATOM 667 O O . ALA A 1 84 ? 97.291 45.521 -118.308 1.00 30.22 84 ALA A O 1
ATOM 668 N N . SER A 1 85 ? 97.608 47.271 -119.686 1.00 32.31 85 SER A N 1
ATOM 669 C CA . SER A 1 85 ? 97.657 46.525 -120.955 1.00 32.31 85 SER A CA 1
ATOM 670 C C . SER A 1 85 ? 98.840 46.972 -121.826 1.00 32.31 85 SER A C 1
ATOM 672 O O . SER A 1 85 ? 99.378 48.061 -121.628 1.00 32.31 85 SER A O 1
ATOM 674 N N . PHE A 1 86 ? 99.240 46.133 -122.785 1.00 34.59 86 PHE A N 1
ATOM 675 C CA . PHE A 1 86 ? 100.285 46.422 -123.774 1.00 34.59 86 PHE A CA 1
ATOM 676 C C . PHE A 1 86 ? 99.801 46.095 -125.191 1.00 34.59 86 PHE A C 1
ATOM 678 O O . PHE A 1 86 ? 98.877 45.303 -125.379 1.00 34.59 86 PHE A O 1
ATOM 685 N N . ARG A 1 87 ? 100.430 46.733 -126.180 1.00 34.38 87 ARG A N 1
ATOM 686 C CA . ARG A 1 87 ? 100.085 46.694 -127.607 1.00 34.38 87 ARG A CA 1
ATOM 687 C C . ARG A 1 87 ? 101.321 46.272 -128.424 1.00 34.38 87 ARG A C 1
ATOM 689 O O . ARG A 1 87 ? 102.416 46.197 -127.876 1.00 34.38 87 ARG A O 1
ATOM 696 N N . ASP A 1 88 ? 101.124 46.050 -129.722 1.00 38.03 88 ASP A N 1
ATOM 697 C CA . ASP A 1 88 ? 102.162 45.968 -130.765 1.00 38.03 88 ASP A CA 1
ATOM 698 C C . ASP A 1 88 ? 103.041 44.695 -130.810 1.00 38.03 88 ASP A C 1
ATOM 700 O O . ASP A 1 88 ? 104.241 44.718 -130.542 1.00 38.03 88 ASP A O 1
ATOM 704 N N . LEU A 1 89 ? 102.461 43.589 -131.298 1.00 44.88 89 LEU A N 1
ATOM 705 C CA . LEU A 1 89 ? 103.192 42.485 -131.941 1.00 44.88 89 LEU A CA 1
ATOM 706 C C . LEU A 1 89 ? 102.445 42.038 -133.217 1.00 44.88 89 LEU A C 1
ATOM 708 O O . LEU A 1 89 ? 101.223 41.933 -133.209 1.00 44.88 89 LEU A O 1
ATOM 712 N N . GLY A 1 90 ? 103.183 41.830 -134.317 1.00 50.56 90 GLY A N 1
ATOM 713 C CA . GLY A 1 90 ? 102.645 41.639 -135.679 1.00 50.56 90 GLY A CA 1
ATOM 714 C C . GLY A 1 90 ? 102.294 40.189 -136.077 1.00 50.56 90 GLY A C 1
ATOM 715 O O . GLY A 1 90 ? 102.299 39.310 -135.222 1.00 50.56 90 GLY A O 1
ATOM 716 N N . PRO A 1 91 ? 102.058 39.893 -137.374 1.00 64.12 91 PRO A N 1
ATOM 717 C CA . PRO A 1 91 ? 101.107 38.872 -137.868 1.00 64.12 91 PRO A CA 1
ATOM 718 C C . PRO A 1 91 ? 101.350 37.389 -137.529 1.00 64.12 91 PRO A C 1
ATOM 720 O O . PRO A 1 91 ? 100.479 36.556 -137.774 1.00 64.12 91 PRO A O 1
ATOM 723 N N . VAL A 1 92 ? 102.474 37.027 -136.906 1.00 56.59 92 VAL A N 1
ATOM 724 C CA . VAL A 1 92 ? 102.577 35.724 -136.214 1.00 56.59 92 VAL A CA 1
ATOM 725 C C . VAL A 1 92 ? 101.603 35.686 -135.028 1.00 56.59 92 VAL A C 1
ATOM 727 O O . VAL A 1 92 ? 101.008 34.651 -134.741 1.00 56.59 92 VAL A O 1
ATOM 730 N N . VAL A 1 93 ? 101.372 36.837 -134.391 1.00 59.06 93 VAL A N 1
ATOM 731 C CA . VAL A 1 93 ? 100.339 37.039 -133.377 1.00 59.06 93 VAL A CA 1
ATOM 732 C C . VAL A 1 93 ? 98.934 36.941 -133.957 1.00 59.06 93 VAL A C 1
ATOM 734 O O . VAL A 1 93 ? 98.094 36.416 -133.253 1.00 59.06 93 VAL A O 1
ATOM 737 N N . ASP A 1 94 ? 98.660 37.283 -135.220 1.00 61.38 94 ASP A N 1
ATOM 738 C CA . ASP A 1 94 ? 97.331 37.018 -135.806 1.00 61.38 94 ASP A CA 1
ATOM 739 C C . ASP A 1 94 ? 97.064 35.508 -135.941 1.00 61.38 94 ASP A C 1
ATOM 741 O O . ASP A 1 94 ? 95.959 35.045 -135.665 1.00 61.38 94 ASP A O 1
ATOM 745 N N . GLN A 1 95 ? 98.081 34.702 -136.276 1.00 65.69 95 GLN A N 1
ATOM 746 C CA . GLN A 1 95 ? 97.947 33.239 -136.246 1.00 65.69 95 GLN A CA 1
ATOM 747 C C . GLN A 1 95 ? 97.851 32.684 -134.820 1.00 65.69 95 GLN A C 1
ATOM 749 O O . GLN A 1 95 ? 97.036 31.795 -134.583 1.00 65.69 95 GLN A O 1
ATOM 754 N N . ILE A 1 96 ? 98.634 33.202 -133.866 1.00 67.62 96 ILE A N 1
ATOM 755 C CA . ILE A 1 96 ? 98.541 32.801 -132.451 1.00 67.62 96 ILE A CA 1
ATOM 756 C C . ILE A 1 96 ? 97.195 33.225 -131.852 1.00 67.62 96 ILE A C 1
ATOM 758 O O . ILE A 1 96 ? 96.623 32.450 -131.097 1.00 67.62 96 ILE A O 1
ATOM 762 N N . LEU A 1 97 ? 96.654 34.391 -132.215 1.00 68.44 97 LEU A N 1
ATOM 763 C CA . LEU A 1 97 ? 95.332 34.868 -131.813 1.00 68.44 97 LEU A CA 1
ATOM 764 C C . LEU A 1 97 ? 94.234 34.027 -132.449 1.00 68.44 97 LEU A C 1
ATOM 766 O O . LEU A 1 97 ? 93.369 33.585 -131.717 1.00 68.44 97 LEU A O 1
ATOM 770 N N . ALA A 1 98 ? 94.287 33.698 -133.742 1.00 74.19 98 ALA A N 1
ATOM 771 C CA . ALA A 1 98 ? 93.304 32.798 -134.353 1.00 74.19 98 ALA A CA 1
ATOM 772 C C . ALA A 1 98 ? 93.334 31.385 -133.727 1.00 74.19 98 ALA A C 1
ATOM 774 O O . ALA A 1 98 ? 92.294 30.749 -133.546 1.00 74.19 98 ALA A O 1
ATOM 775 N N . LEU A 1 99 ? 94.518 30.890 -133.340 1.00 79.25 99 LEU A N 1
ATOM 776 C CA . LEU A 1 99 ? 94.652 29.638 -132.587 1.00 79.25 99 LEU A CA 1
ATOM 777 C C . LEU A 1 99 ? 94.167 29.773 -131.138 1.00 79.25 99 LEU A C 1
ATOM 779 O O . LEU A 1 99 ? 93.512 28.856 -130.653 1.00 79.25 99 LEU A O 1
ATOM 783 N N . ALA A 1 100 ? 94.432 30.895 -130.467 1.00 77.94 100 ALA A N 1
ATOM 784 C CA . ALA A 1 100 ? 94.005 31.182 -129.097 1.00 77.94 100 ALA A CA 1
ATOM 785 C C . ALA A 1 100 ? 92.518 31.566 -128.992 1.00 77.94 100 ALA A C 1
ATOM 787 O O . ALA A 1 100 ? 91.914 31.352 -127.951 1.00 77.94 100 ALA A O 1
ATOM 788 N N . GLU A 1 101 ? 91.908 32.069 -130.062 1.00 78.81 101 GLU A N 1
ATOM 789 C CA . GLU A 1 101 ? 90.476 32.327 -130.209 1.00 78.81 101 GLU A CA 1
ATOM 790 C C . GLU A 1 101 ? 89.746 31.015 -130.495 1.00 78.81 101 GLU A C 1
ATOM 792 O O . GLU A 1 101 ? 88.732 30.732 -129.868 1.00 78.81 101 GLU A O 1
ATOM 797 N N . LYS A 1 102 ? 90.312 30.132 -131.331 1.00 82.19 102 LYS A N 1
ATOM 798 C CA . LYS A 1 102 ? 89.792 28.768 -131.501 1.00 82.19 102 LYS A CA 1
ATOM 799 C C . LYS A 1 102 ? 89.960 27.912 -130.239 1.00 82.19 102 LYS A C 1
ATOM 801 O O . LYS A 1 102 ? 89.042 27.185 -129.872 1.00 82.19 102 LYS A O 1
ATOM 806 N N . GLN A 1 103 ? 91.101 27.993 -129.555 1.00 83.88 103 GLN A N 1
ATOM 807 C CA . GLN A 1 103 ? 91.310 27.340 -128.257 1.00 83.88 103 GLN A CA 1
ATOM 808 C C . GLN A 1 103 ? 90.453 27.986 -127.165 1.00 83.88 103 GLN A C 1
ATOM 810 O O . GLN A 1 103 ? 89.895 27.270 -126.346 1.00 83.88 103 GLN A O 1
ATOM 815 N N . GLY A 1 104 ? 90.297 29.310 -127.174 1.00 80.44 104 GLY A N 1
ATOM 816 C CA . GLY A 1 104 ? 89.432 30.061 -126.267 1.00 80.44 104 GLY A CA 1
ATOM 817 C C . GLY A 1 104 ? 87.957 29.722 -126.462 1.00 80.44 104 GLY A C 1
ATOM 818 O O . GLY A 1 104 ? 87.256 29.534 -125.477 1.00 80.44 104 GLY A O 1
ATOM 819 N N . GLY A 1 105 ? 87.519 29.535 -127.709 1.00 84.25 105 GLY A N 1
ATOM 820 C CA . GLY A 1 105 ? 86.213 28.993 -128.073 1.00 84.25 105 GLY A CA 1
ATOM 821 C C . GLY A 1 105 ? 86.020 27.582 -127.527 1.00 84.25 105 GLY A C 1
ATOM 822 O O . GLY A 1 105 ? 85.081 27.360 -126.779 1.00 84.25 105 GLY A O 1
ATOM 823 N N . LEU A 1 106 ? 86.960 26.661 -127.770 1.00 87.62 106 LEU A N 1
ATOM 824 C CA . LEU A 1 106 ? 86.913 25.305 -127.199 1.00 87.62 106 LEU A CA 1
ATOM 825 C C . LEU A 1 106 ? 86.951 25.295 -125.657 1.00 87.62 106 LEU A C 1
ATOM 827 O O . LEU A 1 106 ? 86.316 24.450 -125.031 1.00 87.62 106 LEU A O 1
ATOM 831 N N . ILE A 1 107 ? 87.668 26.229 -125.026 1.00 84.50 107 ILE A N 1
ATOM 832 C CA . ILE A 1 107 ? 87.694 26.403 -123.566 1.00 84.50 107 ILE A CA 1
ATOM 833 C C . ILE A 1 107 ? 86.366 26.982 -123.066 1.00 84.50 107 ILE A C 1
ATOM 835 O O . ILE A 1 107 ? 85.887 26.545 -122.026 1.00 84.50 107 ILE A O 1
ATOM 839 N N . ALA A 1 108 ? 85.747 27.916 -123.791 1.00 85.25 108 ALA A N 1
ATOM 840 C CA . ALA A 1 108 ? 84.445 28.490 -123.462 1.00 85.25 108 ALA A CA 1
ATOM 841 C C . ALA A 1 108 ? 83.303 27.485 -123.676 1.00 85.25 108 ALA A C 1
ATOM 843 O O . ALA A 1 108 ? 82.417 27.391 -122.832 1.00 85.25 108 ALA A O 1
ATOM 844 N N . GLU A 1 109 ? 83.346 26.678 -124.736 1.00 88.94 109 GLU A N 1
ATOM 845 C CA . GLU A 1 109 ? 82.447 25.543 -124.969 1.00 88.94 109 GLU A CA 1
ATOM 846 C C . GLU A 1 109 ? 82.604 24.499 -123.857 1.00 88.94 109 GLU A C 1
ATOM 848 O O . GLU A 1 109 ? 81.623 24.148 -123.210 1.00 88.94 109 GLU A O 1
ATOM 853 N N . ALA A 1 110 ? 83.831 24.080 -123.529 1.00 88.44 110 ALA A N 1
ATOM 854 C CA . ALA A 1 110 ? 84.072 23.150 -122.424 1.00 88.44 110 ALA A CA 1
ATOM 855 C C . ALA A 1 110 ? 83.706 23.737 -121.044 1.00 88.44 110 ALA A C 1
ATOM 857 O O . ALA A 1 110 ? 83.296 22.999 -120.151 1.00 88.44 110 ALA A O 1
ATOM 858 N N . ALA A 1 111 ? 83.846 25.050 -120.837 1.00 87.50 111 ALA A N 1
ATOM 859 C CA . ALA A 1 111 ? 83.466 25.718 -119.592 1.00 87.50 111 ALA A CA 1
ATOM 860 C C . ALA A 1 111 ? 81.950 25.920 -119.473 1.00 87.50 111 ALA A C 1
ATOM 862 O O . ALA A 1 111 ? 81.419 25.785 -118.377 1.00 87.50 111 ALA A O 1
ATOM 863 N N . THR A 1 112 ? 81.245 26.200 -120.572 1.00 90.44 112 THR A N 1
ATOM 864 C CA . THR A 1 112 ? 79.774 26.297 -120.590 1.00 90.44 112 THR A CA 1
ATOM 865 C C . THR A 1 112 ? 79.115 24.924 -120.509 1.00 90.44 112 THR A C 1
ATOM 867 O O . THR A 1 112 ? 78.131 24.789 -119.789 1.00 90.44 112 THR A O 1
ATOM 870 N N . GLN A 1 113 ? 79.699 23.892 -121.128 1.00 91.12 113 GLN A N 1
ATOM 871 C CA . GLN A 1 113 ? 79.320 22.492 -120.906 1.00 91.12 113 GLN A CA 1
ATOM 872 C C . GLN A 1 113 ? 79.474 22.123 -119.427 1.00 91.12 113 GLN A C 1
ATOM 874 O O . GLN A 1 113 ? 78.481 21.782 -118.797 1.00 91.12 113 GLN A O 1
ATOM 879 N N . ARG A 1 114 ? 80.659 22.321 -118.828 1.00 91.25 114 ARG A N 1
ATOM 880 C CA . ARG A 1 114 ? 80.887 22.049 -117.393 1.00 91.25 114 ARG A CA 1
ATOM 881 C C . ARG A 1 114 ? 80.019 22.886 -116.459 1.00 91.25 114 ARG A C 1
ATOM 883 O O . ARG A 1 114 ? 79.619 22.399 -115.410 1.00 91.25 114 ARG A O 1
ATOM 890 N N . ALA A 1 115 ? 79.725 24.137 -116.811 1.00 89.44 115 ALA A N 1
ATOM 891 C CA . ALA A 1 115 ? 78.802 24.965 -116.042 1.00 89.44 115 ALA A CA 1
ATOM 892 C C . ALA A 1 115 ? 77.373 24.409 -116.111 1.00 89.44 115 ALA A C 1
ATOM 894 O O . ALA A 1 115 ? 76.718 24.348 -115.079 1.00 89.44 115 ALA A O 1
ATOM 895 N N . GLY A 1 116 ? 76.920 23.949 -117.283 1.00 93.56 116 GLY A N 1
ATOM 896 C CA . GLY A 1 116 ? 75.629 23.278 -117.453 1.00 93.56 116 GLY A CA 1
ATOM 897 C C . GLY A 1 116 ? 75.557 21.910 -116.765 1.00 93.56 116 GLY A C 1
ATOM 898 O O . GLY A 1 116 ? 74.535 21.586 -116.171 1.00 93.56 116 GLY A O 1
ATOM 899 N N . GLU A 1 117 ? 76.644 21.135 -116.780 1.00 93.56 117 GLU A N 1
ATOM 900 C CA . GLU A 1 117 ? 76.786 19.875 -116.036 1.00 93.56 117 GLU A CA 1
ATOM 901 C C . GLU A 1 117 ? 76.671 20.127 -114.525 1.00 93.56 117 GLU A C 1
ATOM 903 O O . GLU A 1 117 ? 75.790 19.565 -113.879 1.00 93.56 117 GLU A O 1
ATOM 908 N N . LEU A 1 118 ? 77.472 21.049 -113.976 1.00 91.88 118 LEU A N 1
ATOM 909 C CA . LEU A 1 118 ? 77.432 21.420 -112.556 1.00 91.88 118 LEU A CA 1
ATOM 910 C C . LEU A 1 118 ? 76.105 22.079 -112.145 1.00 91.88 118 LEU A C 1
ATOM 912 O O . LEU A 1 118 ? 75.660 21.895 -111.015 1.00 91.88 118 LEU A O 1
ATOM 916 N N . GLN A 1 119 ? 75.452 22.830 -113.038 1.00 93.44 119 GLN A N 1
ATOM 917 C CA . GLN A 1 119 ? 74.105 23.363 -112.805 1.00 93.44 119 GLN A CA 1
ATOM 918 C C . GLN A 1 119 ? 73.070 22.238 -112.760 1.00 93.44 119 GLN A C 1
ATOM 920 O O . GLN A 1 119 ? 72.285 22.197 -111.820 1.00 93.44 119 GLN A O 1
ATOM 925 N N . ALA A 1 120 ? 73.110 21.281 -113.689 1.00 93.56 120 ALA A N 1
ATOM 926 C CA . ALA A 1 120 ? 72.219 20.124 -113.673 1.00 93.56 120 ALA A CA 1
ATOM 927 C C . ALA A 1 120 ? 72.461 19.206 -112.458 1.00 93.56 120 ALA A C 1
ATOM 929 O O . ALA A 1 120 ? 71.513 18.635 -111.925 1.00 93.56 120 ALA A O 1
ATOM 930 N N . GLU A 1 121 ? 73.702 19.069 -111.984 1.00 94.06 121 GLU A N 1
ATOM 931 C CA . GLU A 1 121 ? 74.031 18.361 -110.738 1.00 94.06 121 GLU A CA 1
ATOM 932 C C . GLU A 1 121 ? 73.542 19.119 -109.491 1.00 94.06 121 GLU A C 1
ATOM 934 O O . GLU A 1 121 ? 72.977 18.508 -108.580 1.00 94.06 121 GLU A O 1
ATOM 939 N N . ALA A 1 122 ? 73.680 20.448 -109.460 1.00 92.50 122 ALA A N 1
ATOM 940 C CA . ALA A 1 122 ? 73.142 21.286 -108.388 1.00 92.50 122 ALA A CA 1
ATOM 941 C C . ALA A 1 122 ? 71.603 21.276 -108.362 1.00 92.50 122 ALA A C 1
ATOM 943 O O . ALA A 1 122 ? 71.007 21.171 -107.295 1.00 92.50 122 ALA A O 1
ATOM 944 N N . GLU A 1 123 ? 70.942 21.330 -109.520 1.00 94.88 123 GLU A N 1
ATOM 945 C CA . GLU A 1 123 ? 69.483 21.230 -109.632 1.00 94.88 123 GLU A CA 1
ATOM 946 C C . GLU A 1 123 ? 68.978 19.844 -109.214 1.00 94.88 123 GLU A C 1
ATOM 948 O O . GLU A 1 123 ? 68.023 19.763 -108.443 1.00 94.88 123 GLU A O 1
ATOM 953 N N . ARG A 1 124 ? 69.645 18.755 -109.629 1.00 95.31 124 ARG A N 1
ATOM 954 C CA . ARG A 1 124 ? 69.325 17.388 -109.170 1.00 95.31 124 ARG A CA 1
ATOM 955 C C . ARG A 1 124 ? 69.459 17.250 -107.660 1.00 95.31 124 ARG A C 1
ATOM 957 O O . ARG A 1 124 ? 68.499 16.855 -107.014 1.00 95.31 124 ARG A O 1
ATOM 964 N N . THR A 1 125 ? 70.597 17.637 -107.088 1.00 95.19 125 THR A N 1
ATOM 965 C CA . THR A 1 125 ? 70.822 17.521 -105.636 1.00 95.19 125 THR A CA 1
ATOM 966 C C . THR A 1 125 ? 69.907 18.441 -104.819 1.00 95.19 125 THR A C 1
ATOM 968 O O . THR A 1 125 ? 69.506 18.075 -103.715 1.00 95.19 125 THR A O 1
ATOM 971 N N . LEU A 1 126 ? 69.493 19.597 -105.357 1.00 95.12 126 LEU A N 1
ATOM 972 C CA . LEU A 1 126 ? 68.453 20.436 -104.752 1.00 95.12 126 LEU A CA 1
ATOM 973 C C . LEU A 1 126 ? 67.059 19.801 -104.829 1.00 95.12 126 LEU A C 1
ATOM 975 O O . LEU A 1 126 ? 66.304 19.929 -103.865 1.00 95.12 126 LEU A O 1
ATOM 979 N N . LEU A 1 127 ? 66.708 19.130 -105.930 1.00 96.88 127 LEU A N 1
ATOM 980 C CA . LEU A 1 127 ? 65.447 18.393 -106.058 1.00 96.88 127 LEU A CA 1
ATOM 981 C C . LEU A 1 127 ? 65.426 17.173 -105.129 1.00 96.88 127 LEU A C 1
ATOM 983 O O . LEU A 1 127 ? 64.490 17.038 -104.352 1.00 96.88 127 LEU A O 1
ATOM 987 N N . GLU A 1 128 ? 66.482 16.359 -105.112 1.00 95.94 128 GLU A N 1
ATOM 988 C CA . GLU A 1 128 ? 66.655 15.223 -104.194 1.00 95.94 128 GLU A CA 1
ATOM 989 C C . GLU A 1 128 ? 66.552 15.670 -102.724 1.00 95.94 128 GLU A C 1
ATOM 991 O O . GLU A 1 128 ? 65.818 15.076 -101.934 1.00 95.94 128 GLU A O 1
ATOM 996 N N . ALA A 1 129 ? 67.209 16.776 -102.351 1.00 95.12 129 ALA A N 1
ATOM 997 C CA . ALA A 1 129 ? 67.106 17.342 -101.006 1.00 95.12 129 ALA A CA 1
ATOM 998 C C . ALA A 1 129 ? 65.697 17.875 -100.680 1.00 95.12 129 ALA A C 1
ATOM 1000 O O . ALA A 1 129 ? 65.248 17.751 -99.539 1.00 95.12 129 ALA A O 1
ATOM 1001 N N . GLN A 1 130 ? 64.981 18.450 -101.653 1.00 95.94 130 GLN A N 1
ATOM 1002 C CA . GLN A 1 130 ? 63.593 18.896 -101.482 1.00 95.94 130 GLN A CA 1
ATOM 1003 C C . GLN A 1 130 ? 62.618 17.719 -101.373 1.00 95.94 130 GLN A C 1
ATOM 1005 O O . GLN A 1 130 ? 61.722 17.759 -100.531 1.00 95.94 130 GLN A O 1
ATOM 1010 N N . GLU A 1 131 ? 62.804 16.661 -102.162 1.00 96.06 131 GLU A N 1
ATOM 1011 C CA . GLU A 1 131 ? 62.011 15.434 -102.091 1.00 96.06 131 GLU A CA 1
ATOM 1012 C C . GLU A 1 131 ? 62.229 14.715 -100.759 1.00 96.06 131 GLU A C 1
ATOM 1014 O O . GLU A 1 131 ? 61.251 14.397 -100.084 1.00 96.06 131 GLU A O 1
ATOM 1019 N N . HIS A 1 132 ? 63.476 14.551 -100.308 1.00 95.50 132 HIS A N 1
ATOM 1020 C CA . HIS A 1 132 ? 63.772 13.996 -98.985 1.00 95.50 132 HIS A CA 1
ATOM 1021 C C . HIS A 1 132 ? 63.225 14.869 -97.847 1.00 95.50 132 HIS A C 1
ATOM 1023 O O . HIS A 1 132 ? 62.614 14.347 -96.915 1.00 95.50 132 HIS A O 1
ATOM 1029 N N . ALA A 1 133 ? 63.343 16.199 -97.928 1.00 95.12 133 ALA A N 1
ATOM 1030 C CA . ALA A 1 133 ? 62.730 17.088 -96.941 1.00 95.12 133 ALA A CA 1
ATOM 1031 C C . ALA A 1 133 ? 61.192 16.977 -96.936 1.00 95.12 133 ALA A C 1
ATOM 1033 O O . ALA A 1 133 ? 60.578 16.984 -95.868 1.00 95.12 133 ALA A O 1
ATOM 1034 N N . ALA A 1 134 ? 60.557 16.834 -98.103 1.00 96.19 134 ALA A N 1
ATOM 1035 C CA . ALA A 1 134 ? 59.116 16.627 -98.221 1.00 96.19 134 ALA A CA 1
ATOM 1036 C C . ALA A 1 134 ? 58.675 15.255 -97.680 1.00 96.19 134 ALA A C 1
ATOM 1038 O O . ALA A 1 134 ? 57.652 15.187 -96.996 1.00 96.19 134 ALA A O 1
ATOM 1039 N N . GLN A 1 135 ? 59.458 14.197 -97.924 1.00 96.19 135 GLN A N 1
ATOM 1040 C CA . GLN A 1 135 ? 59.270 12.850 -97.372 1.00 96.19 135 GLN A CA 1
ATOM 1041 C C . GLN A 1 135 ? 59.347 12.885 -95.841 1.00 96.19 135 GLN A C 1
ATOM 1043 O O . GLN A 1 135 ? 58.352 12.581 -95.187 1.00 96.19 135 GLN A O 1
ATOM 1048 N N . SER A 1 136 ? 60.439 13.387 -95.256 1.00 95.06 136 SER A N 1
ATOM 1049 C CA . SER A 1 136 ? 60.580 13.486 -93.795 1.00 95.06 136 SER A CA 1
ATOM 1050 C C . SER A 1 136 ? 59.522 14.392 -93.152 1.00 95.06 136 SER A C 1
ATOM 1052 O O . SER A 1 136 ? 59.016 14.093 -92.071 1.00 95.06 136 SER A O 1
ATOM 1054 N N . LEU A 1 137 ? 59.113 15.483 -93.813 1.00 96.31 137 LEU A N 1
ATOM 1055 C CA . LEU A 1 137 ? 57.997 16.316 -93.346 1.00 96.31 137 LEU A CA 1
ATOM 1056 C C . LEU A 1 137 ? 56.629 15.634 -93.492 1.00 96.31 137 LEU A C 1
ATOM 1058 O O . LEU A 1 137 ? 55.695 16.040 -92.800 1.00 96.31 137 LEU A O 1
ATOM 1062 N N . HIS A 1 138 ? 56.470 14.653 -94.380 1.00 96.94 138 HIS A N 1
ATOM 1063 C CA . HIS A 1 138 ? 55.267 13.828 -94.470 1.00 96.94 138 HIS A CA 1
ATOM 1064 C C . HIS A 1 138 ? 55.270 12.756 -93.375 1.00 96.94 138 HIS A C 1
ATOM 1066 O O . HIS A 1 138 ? 54.313 12.683 -92.608 1.00 96.94 138 HIS A O 1
ATOM 1072 N N . GLU A 1 139 ? 56.370 12.019 -93.223 1.00 97.25 139 GLU A N 1
ATOM 1073 C CA . GLU A 1 139 ? 56.586 11.015 -92.174 1.00 97.25 139 GLU A CA 1
ATOM 1074 C C . GLU A 1 139 ? 56.329 11.610 -90.783 1.00 97.25 139 GLU A C 1
ATOM 1076 O O . GLU A 1 139 ? 55.430 11.153 -90.076 1.00 97.25 139 GLU A O 1
ATOM 1081 N N . LEU A 1 140 ? 56.986 12.724 -90.435 1.00 96.31 140 LEU A N 1
ATOM 1082 C CA . LEU A 1 140 ? 56.772 13.420 -89.160 1.00 96.31 140 LEU A CA 1
ATOM 1083 C C . LEU A 1 140 ? 55.322 13.896 -88.965 1.00 96.31 140 LEU A C 1
ATOM 1085 O O . LEU A 1 140 ? 54.822 13.885 -87.840 1.00 96.31 140 LEU A O 1
ATOM 1089 N N . LYS A 1 141 ? 54.606 14.290 -90.030 1.00 97.50 141 LYS A N 1
ATOM 1090 C CA . LYS A 1 141 ? 53.168 14.614 -89.934 1.00 97.50 141 LYS A CA 1
ATOM 1091 C C . LYS A 1 141 ? 52.335 13.364 -89.663 1.00 97.50 141 LYS A C 1
ATOM 1093 O O . LYS A 1 141 ? 51.430 13.433 -88.831 1.00 97.50 141 LYS A O 1
ATOM 1098 N N . THR A 1 142 ? 52.641 12.238 -90.311 1.00 97.19 142 THR A N 1
ATOM 1099 C CA . THR A 1 142 ? 51.951 10.967 -90.052 1.00 97.19 142 THR A CA 1
ATOM 1100 C C . THR A 1 142 ? 52.206 10.479 -88.625 1.00 97.19 142 THR A C 1
ATOM 1102 O O . THR A 1 142 ? 51.233 10.234 -87.915 1.00 97.19 142 THR A O 1
ATOM 1105 N N . GLU A 1 143 ? 53.453 10.488 -88.137 1.00 97.31 143 GLU A N 1
ATOM 1106 C CA . GLU A 1 143 ? 53.786 10.154 -86.744 1.00 97.31 143 GLU A CA 1
ATOM 1107 C C . GLU A 1 143 ? 53.065 11.056 -85.735 1.00 97.31 143 GLU A C 1
ATOM 1109 O O . GLU A 1 143 ? 52.491 10.567 -84.763 1.00 97.31 143 GLU A O 1
ATOM 1114 N N . LEU A 1 144 ? 53.063 12.376 -85.953 1.00 96.50 144 LEU A N 1
ATOM 1115 C CA . LEU A 1 144 ? 52.376 13.315 -85.064 1.00 96.50 144 LEU A CA 1
ATOM 1116 C C . LEU A 1 144 ? 50.853 13.133 -85.094 1.00 96.50 144 LEU A C 1
ATOM 1118 O O . LEU A 1 144 ? 50.208 13.327 -84.066 1.00 96.50 144 LEU A O 1
ATOM 1122 N N . SER A 1 145 ? 50.272 12.745 -86.233 1.00 96.12 145 SER A N 1
ATOM 1123 C CA . SER A 1 145 ? 48.844 12.413 -86.319 1.00 96.12 145 SER A CA 1
ATOM 1124 C C . SER A 1 145 ? 48.512 11.087 -85.623 1.00 96.12 145 SER A C 1
ATOM 1126 O O . SER A 1 145 ? 47.528 11.024 -84.890 1.00 96.12 145 SER A O 1
ATOM 1128 N N . ALA A 1 146 ? 49.372 10.071 -85.755 1.00 96.75 146 ALA A N 1
ATOM 1129 C CA . ALA A 1 146 ? 49.227 8.785 -85.080 1.00 96.75 146 ALA A CA 1
ATOM 1130 C C . ALA A 1 146 ? 49.329 8.948 -83.557 1.00 96.75 146 ALA A C 1
ATOM 1132 O O . ALA A 1 146 ? 48.407 8.562 -82.844 1.00 96.75 146 ALA A O 1
ATOM 1133 N N . ARG A 1 147 ? 50.368 9.634 -83.059 1.00 95.94 147 ARG A N 1
ATOM 1134 C CA . ARG A 1 147 ? 50.542 9.911 -81.621 1.00 95.94 147 ARG A CA 1
ATOM 1135 C C . ARG A 1 147 ? 49.402 10.740 -81.028 1.00 95.94 147 ARG A C 1
ATOM 1137 O O . ARG A 1 147 ? 49.079 10.557 -79.859 1.00 95.94 147 ARG A O 1
ATOM 1144 N N . ARG A 1 148 ? 48.778 11.638 -81.803 1.00 96.62 148 ARG A N 1
ATOM 1145 C CA . ARG A 1 148 ? 47.561 12.353 -81.372 1.00 96.62 148 ARG A CA 1
ATOM 1146 C C . ARG A 1 148 ? 46.372 11.406 -81.261 1.00 96.62 148 ARG A C 1
ATOM 1148 O O . ARG A 1 148 ? 45.780 11.347 -80.194 1.00 96.62 148 ARG A O 1
ATOM 1155 N N . ALA A 1 149 ? 46.102 10.601 -82.287 1.00 97.06 149 ALA A N 1
ATOM 1156 C CA . ALA A 1 149 ? 45.018 9.618 -82.256 1.00 97.06 149 ALA A CA 1
ATOM 1157 C C . ALA A 1 149 ? 45.207 8.548 -81.156 1.00 97.06 149 ALA A C 1
ATOM 1159 O O . ALA A 1 149 ? 44.232 8.074 -80.579 1.00 97.06 149 ALA A O 1
ATOM 1160 N N . GLU A 1 150 ? 46.447 8.171 -80.832 1.00 96.44 150 GLU A N 1
ATOM 1161 C CA . GLU A 1 150 ? 46.782 7.309 -79.689 1.00 96.44 150 GLU A CA 1
ATOM 1162 C C . GLU A 1 150 ? 46.514 8.001 -78.343 1.00 96.44 150 GLU A C 1
ATOM 1164 O O . GLU A 1 150 ? 45.951 7.387 -77.439 1.00 96.44 150 GLU A O 1
ATOM 1169 N N . GLN A 1 151 ? 46.879 9.281 -78.203 1.00 96.69 151 GLN A N 1
ATOM 1170 C CA . GLN A 1 151 ? 46.618 10.068 -76.991 1.00 96.69 151 GLN A CA 1
ATOM 1171 C C . GLN A 1 151 ? 45.127 10.361 -76.788 1.00 96.69 151 GLN A C 1
ATOM 1173 O O . GLN A 1 151 ? 44.655 10.309 -75.655 1.00 96.69 151 GLN A O 1
ATOM 1178 N N . GLU A 1 152 ? 44.391 10.630 -77.866 1.00 96.81 152 GLU A N 1
ATOM 1179 C CA . GLU A 1 152 ? 42.939 10.827 -77.866 1.00 96.81 152 GLU A CA 1
ATOM 1180 C C . GLU A 1 152 ? 42.230 9.540 -77.422 1.00 96.81 152 GLU A C 1
ATOM 1182 O O . GLU A 1 152 ? 41.500 9.573 -76.434 1.00 96.81 152 GLU A O 1
ATOM 1187 N N . LYS A 1 153 ? 42.558 8.382 -78.015 1.00 97.19 153 LYS A N 1
ATOM 1188 C CA . LYS A 1 153 ? 42.044 7.072 -77.566 1.00 97.19 153 LYS A CA 1
ATOM 1189 C C . LYS A 1 153 ? 42.388 6.773 -76.109 1.00 97.19 153 LYS A C 1
ATOM 1191 O O . LYS A 1 153 ? 41.503 6.443 -75.330 1.00 97.19 153 LYS A O 1
ATOM 1196 N N . ALA A 1 154 ? 43.647 6.944 -75.703 1.00 96.94 154 ALA A N 1
ATOM 1197 C CA . ALA A 1 154 ? 44.064 6.701 -74.321 1.00 96.94 154 ALA A CA 1
ATOM 1198 C C . ALA A 1 154 ? 43.410 7.673 -73.316 1.00 96.94 154 ALA A C 1
ATOM 1200 O O . ALA A 1 154 ? 43.322 7.365 -72.126 1.00 96.94 154 ALA A O 1
ATOM 1201 N N . TYR A 1 155 ? 42.956 8.847 -73.765 1.00 96.56 155 TYR A N 1
ATOM 1202 C CA . TYR A 1 155 ? 42.139 9.762 -72.971 1.00 96.56 155 TYR A CA 1
ATOM 1203 C C . TYR A 1 155 ? 40.672 9.309 -72.916 1.00 96.56 155 TYR A C 1
ATOM 1205 O O . TYR A 1 155 ? 40.102 9.281 -71.828 1.00 96.56 155 TYR A O 1
ATOM 1213 N N . GLU A 1 156 ? 40.080 8.893 -74.038 1.00 97.06 156 GLU A N 1
ATOM 1214 C CA . GLU A 1 156 ? 38.712 8.356 -74.114 1.00 97.06 156 GLU A CA 1
ATOM 1215 C C . GLU A 1 156 ? 38.544 7.052 -73.315 1.00 97.06 156 GLU A C 1
ATOM 1217 O O . GLU A 1 156 ? 37.568 6.906 -72.582 1.00 97.06 156 GLU A O 1
ATOM 1222 N N . GLU A 1 157 ? 39.519 6.142 -73.360 1.00 97.00 157 GLU A N 1
ATOM 1223 C CA . GLU A 1 157 ? 39.571 4.920 -72.543 1.00 97.00 157 GLU A CA 1
ATOM 1224 C C . GLU A 1 157 ? 39.626 5.246 -71.042 1.00 97.00 157 GLU A C 1
ATOM 1226 O O . GLU A 1 157 ? 38.860 4.703 -70.248 1.00 97.00 157 GLU A O 1
ATOM 1231 N N . ARG A 1 158 ? 40.488 6.186 -70.630 1.00 96.50 158 ARG A N 1
ATOM 1232 C CA . ARG A 1 158 ? 40.570 6.629 -69.224 1.00 96.50 158 ARG A CA 1
ATOM 1233 C C . ARG A 1 158 ? 39.310 7.360 -68.775 1.00 96.50 158 ARG A C 1
ATOM 1235 O O . ARG A 1 158 ? 38.895 7.199 -67.630 1.00 96.50 158 ARG A O 1
ATOM 1242 N N . ARG A 1 159 ? 38.713 8.165 -69.657 1.00 97.06 159 ARG A N 1
ATOM 1243 C CA . ARG A 1 159 ? 37.482 8.904 -69.385 1.00 97.06 159 ARG A CA 1
ATOM 1244 C C . ARG A 1 159 ? 36.303 7.951 -69.222 1.00 97.06 159 ARG A C 1
ATOM 1246 O O . ARG A 1 159 ? 35.625 8.035 -68.209 1.00 97.06 159 ARG A O 1
ATOM 1253 N N . SER A 1 160 ? 36.099 7.032 -70.160 1.00 97.06 160 SER A N 1
ATOM 1254 C CA . SER A 1 160 ? 35.020 6.038 -70.094 1.00 97.06 160 SER A CA 1
ATOM 1255 C C . SER A 1 160 ? 35.190 5.078 -68.912 1.00 97.06 160 SER A C 1
ATOM 1257 O O . SER A 1 160 ? 34.209 4.780 -68.238 1.00 97.06 160 SER A O 1
ATOM 1259 N N . ALA A 1 161 ? 36.421 4.680 -68.569 1.00 96.44 161 ALA A N 1
ATOM 1260 C CA . ALA A 1 161 ? 36.693 3.924 -67.344 1.00 96.44 161 ALA A CA 1
ATOM 1261 C C . ALA A 1 161 ? 36.365 4.717 -66.062 1.00 96.44 161 ALA A C 1
ATOM 1263 O O . ALA A 1 161 ? 35.829 4.146 -65.114 1.00 96.44 161 ALA A O 1
ATOM 1264 N N . ALA A 1 162 ? 36.645 6.024 -66.023 1.00 96.44 162 ALA A N 1
ATOM 1265 C CA . ALA A 1 162 ? 36.280 6.881 -64.893 1.00 96.44 162 ALA A CA 1
ATOM 1266 C C . ALA A 1 162 ? 34.764 7.147 -64.822 1.00 96.44 162 ALA A C 1
ATOM 1268 O O . ALA A 1 162 ? 34.197 7.152 -63.734 1.00 96.44 162 ALA A O 1
ATOM 1269 N N . GLU A 1 163 ? 34.093 7.333 -65.961 1.00 97.00 163 GLU A N 1
ATOM 1270 C CA . GLU A 1 163 ? 32.635 7.488 -66.043 1.00 97.00 163 GLU A CA 1
ATOM 1271 C C . GLU A 1 163 ? 31.915 6.192 -65.621 1.00 97.00 163 GLU A C 1
ATOM 1273 O O . GLU A 1 163 ? 30.942 6.267 -64.874 1.00 97.00 163 GLU A O 1
ATOM 1278 N N . ALA A 1 164 ? 32.443 5.015 -65.981 1.00 97.19 164 ALA A N 1
ATOM 1279 C CA . ALA A 1 164 ? 31.966 3.720 -65.486 1.00 97.19 164 ALA A CA 1
ATOM 1280 C C . ALA A 1 164 ? 32.167 3.566 -63.967 1.00 97.19 164 ALA A C 1
ATOM 1282 O O . ALA A 1 164 ? 31.209 3.285 -63.258 1.00 97.19 164 ALA A O 1
ATOM 1283 N N . GLN A 1 165 ? 33.364 3.852 -63.438 1.00 97.31 165 GLN A N 1
ATOM 1284 C CA . GLN A 1 165 ? 33.613 3.809 -61.988 1.00 97.31 165 GLN A CA 1
ATOM 1285 C C . GLN A 1 165 ? 32.714 4.775 -61.202 1.00 97.31 165 GLN A C 1
ATOM 1287 O O . GLN A 1 165 ? 32.302 4.464 -60.087 1.00 97.31 165 GLN A O 1
ATOM 1292 N N . LEU A 1 166 ? 32.389 5.944 -61.763 1.00 96.94 166 LEU A N 1
ATOM 1293 C CA . LEU A 1 166 ? 31.437 6.873 -61.153 1.00 96.94 166 LEU A CA 1
ATOM 1294 C C . LEU A 1 166 ? 30.000 6.335 -61.184 1.00 96.94 166 LEU A C 1
ATOM 1296 O O . LEU A 1 166 ? 29.279 6.560 -60.215 1.00 96.94 166 LEU A O 1
ATOM 1300 N N . ALA A 1 167 ? 29.598 5.616 -62.235 1.00 97.25 167 ALA A N 1
ATOM 1301 C CA . ALA A 1 167 ? 28.305 4.934 -62.292 1.00 97.25 167 ALA A CA 1
ATOM 1302 C C . ALA A 1 167 ? 28.223 3.787 -61.267 1.00 97.25 167 ALA A C 1
ATOM 1304 O O . ALA A 1 167 ? 27.277 3.759 -60.484 1.00 97.25 167 ALA A O 1
ATOM 1305 N N . ASP A 1 168 ? 29.244 2.925 -61.187 1.00 97.69 168 ASP A N 1
ATOM 1306 C CA . ASP A 1 168 ? 29.332 1.836 -60.200 1.00 97.69 168 ASP A CA 1
ATOM 1307 C C . ASP A 1 168 ? 29.238 2.376 -58.759 1.00 97.69 168 ASP A C 1
ATOM 1309 O O . ASP A 1 168 ? 28.505 1.852 -57.920 1.00 97.69 168 ASP A O 1
ATOM 1313 N N . ILE A 1 169 ? 29.957 3.468 -58.462 1.00 97.06 169 ILE A N 1
ATOM 1314 C CA . ILE A 1 169 ? 29.920 4.130 -57.149 1.00 97.06 169 ILE A CA 1
ATOM 1315 C C . ILE A 1 169 ? 28.544 4.756 -56.877 1.00 97.06 169 ILE A C 1
ATOM 1317 O O . ILE A 1 169 ? 28.072 4.693 -55.743 1.00 97.06 169 ILE A O 1
ATOM 1321 N N . GLN A 1 170 ? 27.890 5.350 -57.880 1.00 97.06 170 GLN A N 1
ATOM 1322 C CA . GLN A 1 170 ? 26.541 5.905 -57.729 1.00 97.06 170 GLN A CA 1
ATOM 1323 C C . GLN A 1 170 ? 25.503 4.809 -57.473 1.00 97.06 170 GLN A C 1
ATOM 1325 O O . GLN A 1 170 ? 24.674 4.976 -56.581 1.00 97.06 170 GLN A O 1
ATOM 1330 N N . GLU A 1 171 ? 25.577 3.675 -58.177 1.00 97.56 171 GLU A N 1
ATOM 1331 C CA . GLU A 1 171 ? 24.684 2.541 -57.930 1.00 97.56 171 GLU A CA 1
ATOM 1332 C C . GLU A 1 171 ? 24.887 1.979 -56.516 1.00 97.56 171 GLU A C 1
ATOM 1334 O O . GLU A 1 171 ? 23.916 1.825 -55.780 1.00 97.56 171 GLU A O 1
ATOM 1339 N N . LEU A 1 172 ? 26.135 1.767 -56.083 1.00 97.50 172 LEU A N 1
ATOM 1340 C CA . LEU A 1 172 ? 26.439 1.306 -54.723 1.00 97.50 172 LEU A CA 1
ATOM 1341 C C . LEU A 1 172 ? 25.966 2.291 -53.639 1.00 97.50 172 LEU A C 1
ATOM 1343 O O . LEU A 1 172 ? 25.492 1.860 -52.589 1.00 97.50 172 LEU A O 1
ATOM 1347 N N . VAL A 1 173 ? 26.068 3.604 -53.870 1.00 98.00 173 VAL A N 1
ATOM 1348 C CA . VAL A 1 173 ? 25.564 4.623 -52.932 1.00 98.00 173 VAL A CA 1
ATOM 1349 C C . VAL A 1 173 ? 24.036 4.612 -52.861 1.00 98.00 173 VAL A C 1
ATOM 1351 O O . VAL A 1 173 ? 23.491 4.697 -51.762 1.00 98.00 173 VAL A O 1
ATOM 1354 N N . GLU A 1 174 ? 23.337 4.456 -53.986 1.00 97.31 174 GLU A N 1
ATOM 1355 C CA . GLU A 1 174 ? 21.874 4.355 -54.002 1.00 97.31 174 GLU A CA 1
ATOM 1356 C C . GLU A 1 174 ? 21.369 3.032 -53.406 1.00 97.31 174 GLU A C 1
ATOM 1358 O O . GLU A 1 174 ? 20.410 3.051 -52.635 1.00 97.31 174 GLU A O 1
ATOM 1363 N N . GLN A 1 175 ? 22.044 1.904 -53.660 1.00 97.62 175 GLN A N 1
ATOM 1364 C CA . GLN A 1 175 ? 21.768 0.626 -52.990 1.00 97.62 175 GLN A CA 1
ATOM 1365 C C . GLN A 1 175 ? 21.920 0.768 -51.465 1.00 97.62 175 GLN A C 1
ATOM 1367 O O . GLN A 1 175 ? 20.982 0.480 -50.725 1.00 97.62 175 GLN A O 1
ATOM 1372 N N . LEU A 1 176 ? 23.045 1.315 -50.985 1.00 97.12 176 LEU A N 1
ATOM 1373 C CA . LEU A 1 176 ? 23.278 1.553 -49.553 1.00 97.12 176 LEU A CA 1
ATOM 1374 C C . LEU A 1 176 ? 22.286 2.556 -48.935 1.00 97.12 176 LEU A C 1
ATOM 1376 O O . LEU A 1 176 ? 21.954 2.434 -47.753 1.00 97.12 176 LEU A O 1
ATOM 1380 N N . ARG A 1 177 ? 21.798 3.536 -49.708 1.00 98.00 177 ARG A N 1
ATOM 1381 C CA . ARG A 1 177 ? 20.746 4.467 -49.274 1.00 98.00 177 ARG A CA 1
ATOM 1382 C C . ARG A 1 177 ? 19.412 3.739 -49.096 1.00 98.00 177 ARG A C 1
ATOM 1384 O O . ARG A 1 177 ? 18.790 3.889 -48.048 1.00 98.00 177 ARG A O 1
ATOM 1391 N N . VAL A 1 178 ? 19.002 2.931 -50.075 1.00 98.25 178 VAL A N 1
ATOM 1392 C CA . VAL A 1 178 ? 17.750 2.155 -50.035 1.00 98.25 178 VAL A CA 1
ATOM 1393 C C . VAL A 1 178 ? 17.781 1.093 -48.932 1.00 98.25 178 VAL A C 1
ATOM 1395 O O . VAL A 1 178 ? 16.823 0.997 -48.167 1.00 98.25 178 VAL A O 1
ATOM 1398 N N . ASP A 1 179 ? 18.886 0.361 -48.774 1.00 97.56 179 ASP A N 1
ATOM 1399 C CA . ASP A 1 179 ? 19.066 -0.606 -47.681 1.00 97.56 179 ASP A CA 1
ATOM 1400 C C . ASP A 1 179 ? 19.037 0.085 -46.307 1.00 97.56 179 ASP A C 1
ATOM 1402 O O . ASP A 1 179 ? 18.417 -0.411 -45.362 1.00 97.56 179 ASP A O 1
ATOM 1406 N N . GLY A 1 180 ? 19.666 1.260 -46.191 1.00 97.00 180 GLY A N 1
ATOM 1407 C CA . GLY A 1 180 ? 19.648 2.077 -44.978 1.00 97.00 180 GLY A CA 1
ATOM 1408 C C . GLY A 1 180 ? 18.254 2.607 -44.627 1.00 97.00 180 GLY A C 1
ATOM 1409 O O . GLY A 1 180 ? 17.860 2.575 -43.459 1.00 97.00 180 GLY A O 1
ATOM 1410 N N . GLU A 1 181 ? 17.485 3.049 -45.623 1.00 97.44 181 GLU A N 1
ATOM 1411 C CA . GLU A 1 181 ? 16.092 3.479 -45.466 1.00 97.44 181 GLU A CA 1
ATOM 1412 C C . GLU A 1 181 ? 15.188 2.304 -45.070 1.00 97.44 181 GLU A C 1
ATOM 1414 O O . GLU A 1 181 ? 14.464 2.408 -44.079 1.00 97.44 181 GLU A O 1
ATOM 1419 N N . ALA A 1 182 ? 15.295 1.154 -45.742 1.00 97.50 182 ALA A N 1
ATOM 1420 C CA . ALA A 1 182 ? 14.533 -0.052 -45.414 1.00 97.50 182 ALA A CA 1
ATOM 1421 C C . ALA A 1 182 ? 14.842 -0.577 -43.998 1.00 97.50 182 ALA A C 1
ATOM 1423 O O . ALA A 1 182 ? 13.926 -0.907 -43.239 1.00 97.50 182 ALA A O 1
ATOM 1424 N N . ALA A 1 183 ? 16.118 -0.596 -43.596 1.00 96.94 183 ALA A N 1
ATOM 1425 C CA . ALA A 1 183 ? 16.522 -0.956 -42.238 1.00 96.94 183 ALA A CA 1
ATOM 1426 C C . ALA A 1 183 ? 16.005 0.050 -41.191 1.00 96.94 183 ALA A C 1
ATOM 1428 O O . ALA A 1 183 ? 15.591 -0.347 -40.098 1.00 96.94 183 ALA A O 1
ATOM 1429 N N . HIS A 1 184 ? 15.979 1.346 -41.520 1.00 97.62 184 HIS A N 1
ATOM 1430 C CA . HIS A 1 184 ? 15.426 2.378 -40.645 1.00 97.62 184 HIS A CA 1
ATOM 1431 C C . HIS A 1 184 ? 13.901 2.256 -40.495 1.00 97.62 184 HIS A C 1
ATOM 1433 O O . HIS A 1 184 ? 13.387 2.349 -39.378 1.00 97.62 184 HIS A O 1
ATOM 1439 N N . GLU A 1 185 ? 13.171 1.997 -41.583 1.00 97.62 185 GLU A N 1
ATOM 1440 C CA . GLU A 1 185 ? 11.731 1.740 -41.534 1.00 97.62 185 GLU A CA 1
ATOM 1441 C C . GLU A 1 185 ? 11.401 0.476 -40.733 1.00 97.62 185 GLU A C 1
ATOM 1443 O O . GLU A 1 185 ? 10.493 0.517 -39.901 1.00 97.62 185 GLU A O 1
ATOM 1448 N N . HIS A 1 186 ? 12.161 -0.613 -40.905 1.00 97.19 186 HIS A N 1
ATOM 1449 C CA . HIS A 1 186 ? 12.007 -1.832 -40.106 1.00 97.19 186 HIS A CA 1
ATOM 1450 C C . HIS A 1 186 ? 12.195 -1.542 -38.612 1.00 97.19 186 HIS A C 1
ATOM 1452 O O . HIS A 1 186 ? 11.308 -1.831 -37.808 1.00 97.19 186 HIS A O 1
ATOM 1458 N N . ALA A 1 187 ? 13.290 -0.869 -38.240 1.00 97.25 187 ALA A N 1
ATOM 1459 C CA . ALA A 1 187 ? 13.560 -0.486 -36.856 1.00 97.25 187 ALA A CA 1
ATOM 1460 C C . ALA A 1 187 ? 12.469 0.438 -36.275 1.00 97.25 187 ALA A C 1
ATOM 1462 O O . ALA A 1 187 ? 12.088 0.290 -35.112 1.00 97.25 187 ALA A O 1
ATOM 1463 N N . GLN A 1 188 ? 11.905 1.357 -37.072 1.00 98.00 188 GLN A N 1
ATOM 1464 C CA . GLN A 1 188 ? 10.745 2.150 -36.654 1.00 98.00 188 GLN A CA 1
ATOM 1465 C C . GLN A 1 188 ? 9.488 1.295 -36.443 1.00 98.00 188 GLN A C 1
ATOM 1467 O O . GLN A 1 188 ? 8.740 1.549 -35.498 1.00 98.00 188 GLN A O 1
ATOM 1472 N N . GLN A 1 189 ? 9.207 0.336 -37.327 1.00 97.69 189 GLN A N 1
ATOM 1473 C CA . GLN A 1 189 ? 8.036 -0.542 -37.233 1.00 97.69 189 GLN A CA 1
ATOM 1474 C C . GLN A 1 189 ? 8.140 -1.479 -36.023 1.00 97.69 189 GLN A C 1
ATOM 1476 O O . GLN A 1 189 ? 7.172 -1.622 -35.276 1.00 97.69 189 GLN A O 1
ATOM 1481 N N . GLU A 1 190 ? 9.321 -2.040 -35.758 1.00 96.88 190 GLU A N 1
ATOM 1482 C CA . GLU A 1 190 ? 9.593 -2.823 -34.551 1.00 96.88 190 GLU A CA 1
ATOM 1483 C C . GLU A 1 190 ? 9.478 -1.976 -33.282 1.00 96.88 190 GLU A C 1
ATOM 1485 O O . GLU A 1 190 ? 8.806 -2.390 -32.340 1.00 96.88 190 GLU A O 1
ATOM 1490 N N . ALA A 1 191 ? 10.040 -0.762 -33.261 1.00 96.81 191 ALA A N 1
ATOM 1491 C CA . ALA A 1 191 ? 9.902 0.147 -32.124 1.00 96.81 191 ALA A CA 1
ATOM 1492 C C . ALA A 1 191 ? 8.431 0.518 -31.853 1.00 96.81 191 ALA A C 1
ATOM 1494 O O . ALA A 1 191 ? 7.996 0.493 -30.701 1.00 96.81 191 ALA A O 1
ATOM 1495 N N . LYS A 1 192 ? 7.637 0.801 -32.899 1.00 97.75 192 LYS A N 1
ATOM 1496 C CA . LYS A 1 192 ? 6.181 1.031 -32.791 1.00 97.75 192 LYS A CA 1
ATOM 1497 C C . LYS A 1 192 ? 5.477 -0.199 -32.211 1.00 97.75 192 LYS A C 1
ATOM 1499 O O . LYS A 1 192 ? 4.810 -0.080 -31.187 1.00 97.75 192 LYS A O 1
ATOM 1504 N N . ARG A 1 193 ? 5.723 -1.390 -32.767 1.00 98.12 193 ARG A N 1
ATOM 1505 C CA . ARG A 1 193 ? 5.151 -2.662 -32.293 1.00 98.12 193 ARG A CA 1
ATOM 1506 C C . ARG A 1 193 ? 5.525 -2.984 -30.841 1.00 98.12 193 ARG A C 1
ATOM 1508 O O . ARG A 1 193 ? 4.681 -3.464 -30.091 1.00 98.12 193 ARG A O 1
ATOM 1515 N N . ILE A 1 194 ? 6.765 -2.729 -30.424 1.00 97.88 194 ILE A N 1
ATOM 1516 C CA . ILE A 1 194 ? 7.220 -2.939 -29.040 1.00 97.88 194 ILE A CA 1
ATOM 1517 C C . ILE A 1 194 ? 6.544 -1.938 -28.095 1.00 97.88 194 ILE A C 1
ATOM 1519 O O . ILE A 1 194 ? 6.075 -2.337 -27.028 1.00 97.88 194 ILE A O 1
ATOM 1523 N N . ASN A 1 195 ? 6.423 -0.667 -28.487 1.00 97.44 195 ASN A N 1
ATOM 1524 C CA . ASN A 1 195 ? 5.693 0.346 -27.719 1.00 97.44 195 ASN A CA 1
ATOM 1525 C C . ASN A 1 195 ? 4.194 0.009 -27.595 1.00 97.44 195 ASN A C 1
ATOM 1527 O O . ASN A 1 195 ? 3.624 0.144 -26.517 1.00 97.44 195 ASN A O 1
ATOM 1531 N N . GLU A 1 196 ? 3.560 -0.490 -28.657 1.00 98.12 196 GLU A N 1
ATOM 1532 C CA . GLU A 1 196 ? 2.161 -0.940 -28.640 1.00 98.12 196 GLU A CA 1
ATOM 1533 C C . GLU A 1 196 ? 1.959 -2.167 -27.740 1.00 98.12 196 GLU A C 1
ATOM 1535 O O . GLU A 1 196 ? 1.053 -2.175 -26.906 1.00 98.12 196 GLU A O 1
ATOM 1540 N N . LEU A 1 197 ? 2.819 -3.185 -27.853 1.00 98.25 197 LEU A N 1
ATOM 1541 C CA . LEU A 1 197 ? 2.757 -4.389 -27.017 1.00 98.25 197 LEU A CA 1
ATOM 1542 C C . LEU A 1 197 ? 3.012 -4.077 -25.537 1.00 98.25 197 LEU A C 1
ATOM 1544 O O . LEU A 1 197 ? 2.297 -4.585 -24.674 1.00 98.25 197 LEU A O 1
ATOM 1548 N N . THR A 1 198 ? 3.993 -3.226 -25.226 1.00 97.62 198 THR A N 1
ATOM 1549 C CA . THR A 1 198 ? 4.276 -2.826 -23.838 1.00 97.62 198 THR A CA 1
ATOM 1550 C C . THR A 1 198 ? 3.178 -1.931 -23.267 1.00 97.62 198 THR A C 1
ATOM 1552 O O . THR A 1 198 ? 2.787 -2.134 -22.120 1.00 97.62 198 THR A O 1
ATOM 1555 N N . ALA A 1 199 ? 2.593 -1.022 -24.055 1.00 97.75 199 ALA A N 1
ATOM 1556 C CA . ALA A 1 199 ? 1.415 -0.258 -23.642 1.00 97.75 199 ALA A CA 1
ATOM 1557 C C . ALA A 1 199 ? 0.218 -1.178 -23.340 1.00 97.75 199 ALA A C 1
ATOM 1559 O O . ALA A 1 199 ? -0.404 -1.047 -22.287 1.00 97.75 199 ALA A O 1
ATOM 1560 N N . GLN A 1 200 ? -0.063 -2.163 -24.202 1.00 97.94 200 GLN A N 1
ATOM 1561 C CA . GLN A 1 200 ? -1.115 -3.159 -23.966 1.00 97.94 200 GLN A CA 1
ATOM 1562 C C . GLN A 1 200 ? -0.858 -3.986 -22.697 1.00 97.94 200 GLN A C 1
ATOM 1564 O O . GLN A 1 200 ? -1.781 -4.189 -21.911 1.00 97.94 200 GLN A O 1
ATOM 1569 N N . GLN A 1 201 ? 0.381 -4.425 -22.455 1.00 97.44 201 GLN A N 1
ATOM 1570 C CA . GLN A 1 201 ? 0.754 -5.148 -21.232 1.00 97.44 201 GLN A CA 1
ATOM 1571 C C . GLN A 1 201 ? 0.607 -4.281 -19.973 1.00 97.44 201 GLN A C 1
ATOM 1573 O O . GLN A 1 201 ? 0.105 -4.762 -18.957 1.00 97.44 201 GLN A O 1
ATOM 1578 N N . VAL A 1 202 ? 0.991 -3.000 -20.031 1.00 98.00 202 VAL A N 1
ATOM 1579 C CA . VAL A 1 202 ? 0.828 -2.049 -18.919 1.00 98.00 202 VAL A CA 1
ATOM 1580 C C . VAL A 1 202 ? -0.650 -1.798 -18.618 1.00 98.00 202 VAL A C 1
ATOM 1582 O O . VAL A 1 202 ? -1.035 -1.838 -17.450 1.00 98.00 202 VAL A O 1
ATOM 1585 N N . GLU A 1 203 ? -1.497 -1.605 -19.631 1.00 97.56 203 GLU A N 1
ATOM 1586 C CA . GLU A 1 203 ? -2.941 -1.423 -19.430 1.00 97.56 203 GLU A CA 1
ATOM 1587 C C . GLU A 1 203 ? -3.634 -2.703 -18.938 1.00 97.56 203 GLU A C 1
ATOM 1589 O O . GLU A 1 203 ? -4.472 -2.636 -18.040 1.00 97.56 203 GLU A O 1
ATOM 1594 N N . GLN A 1 204 ? -3.237 -3.885 -19.421 1.00 97.56 204 GLN A N 1
ATOM 1595 C CA . GLN A 1 204 ? -3.718 -5.165 -18.882 1.00 97.56 204 GLN A CA 1
ATOM 1596 C C . GLN A 1 204 ? -3.311 -5.352 -17.411 1.00 97.56 204 GLN A C 1
ATOM 1598 O O . GLN A 1 204 ? -4.145 -5.733 -16.588 1.00 97.56 204 GLN A O 1
ATOM 1603 N N . ALA A 1 205 ? -2.063 -5.034 -17.053 1.00 97.19 205 ALA A N 1
ATOM 1604 C CA . ALA A 1 205 ? -1.581 -5.104 -15.674 1.00 97.19 205 ALA A CA 1
ATOM 1605 C C . ALA A 1 205 ? -2.297 -4.096 -14.754 1.00 97.19 205 ALA A C 1
ATOM 1607 O O . ALA A 1 205 ? -2.671 -4.449 -13.634 1.00 97.19 205 ALA A O 1
ATOM 1608 N N . ARG A 1 206 ? -2.554 -2.870 -15.234 1.00 97.88 206 ARG A N 1
ATOM 1609 C CA . ARG A 1 206 ? -3.361 -1.852 -14.536 1.00 97.88 206 ARG A CA 1
ATOM 1610 C C . ARG A 1 206 ? -4.793 -2.328 -14.316 1.00 97.88 206 ARG A C 1
ATOM 1612 O O . ARG A 1 206 ? -5.258 -2.322 -13.179 1.00 97.88 206 ARG A O 1
ATOM 1619 N N . ALA A 1 207 ? -5.465 -2.806 -15.362 1.00 97.94 207 ALA A N 1
ATOM 1620 C CA . ALA A 1 207 ? -6.832 -3.312 -15.279 1.00 97.94 207 ALA A CA 1
ATOM 1621 C C . ALA A 1 207 ? -6.951 -4.508 -14.316 1.00 97.94 207 ALA A C 1
ATOM 1623 O O . ALA A 1 207 ? -7.888 -4.562 -13.518 1.00 97.94 207 ALA A O 1
ATOM 1624 N N . ALA A 1 208 ? -5.980 -5.429 -14.329 1.00 97.88 208 ALA A N 1
ATOM 1625 C CA . ALA A 1 208 ? -5.916 -6.548 -13.391 1.00 97.88 208 ALA A CA 1
ATOM 1626 C C . ALA A 1 208 ? -5.690 -6.083 -11.939 1.00 97.88 208 ALA A C 1
ATOM 1628 O O . ALA A 1 208 ? -6.407 -6.519 -11.037 1.00 97.88 208 ALA A O 1
ATOM 1629 N N . ALA A 1 209 ? -4.750 -5.162 -11.701 1.00 97.44 209 ALA A N 1
ATOM 1630 C CA . ALA A 1 209 ? -4.492 -4.601 -10.374 1.00 97.44 209 ALA A CA 1
ATOM 1631 C C . ALA A 1 209 ? -5.700 -3.814 -9.829 1.00 97.44 209 ALA A C 1
ATOM 1633 O O . ALA A 1 209 ? -6.054 -3.947 -8.655 1.00 97.44 209 ALA A O 1
ATOM 1634 N N . GLU A 1 210 ? -6.388 -3.047 -10.679 1.00 98.25 210 GLU A N 1
ATOM 1635 C CA . GLU A 1 210 ? -7.645 -2.386 -10.332 1.00 98.25 210 GLU A CA 1
ATOM 1636 C C . GLU A 1 210 ? -8.761 -3.386 -10.017 1.00 98.25 210 GLU A C 1
ATOM 1638 O O . GLU A 1 210 ? -9.484 -3.188 -9.041 1.00 98.25 210 GLU A O 1
ATOM 1643 N N . ALA A 1 211 ? -8.916 -4.451 -10.809 1.00 97.94 211 ALA A N 1
ATOM 1644 C CA . ALA A 1 211 ? -9.923 -5.484 -10.575 1.00 97.94 211 ALA A CA 1
ATOM 1645 C C . ALA A 1 211 ? -9.689 -6.203 -9.237 1.00 97.94 211 ALA A C 1
ATOM 1647 O O . ALA A 1 211 ? -10.623 -6.325 -8.445 1.00 97.94 211 ALA A O 1
ATOM 1648 N N . LEU A 1 212 ? -8.442 -6.585 -8.937 1.00 97.75 212 LEU A N 1
ATOM 1649 C CA . LEU A 1 212 ? -8.054 -7.168 -7.648 1.00 97.75 212 LEU A CA 1
ATOM 1650 C C . LEU A 1 212 ? -8.304 -6.197 -6.484 1.00 97.75 212 LEU A C 1
ATOM 1652 O O . LEU A 1 212 ? -8.871 -6.590 -5.467 1.00 97.75 212 LEU A O 1
ATOM 1656 N N . THR A 1 213 ? -7.959 -4.916 -6.642 1.00 97.88 213 THR A N 1
ATOM 1657 C CA . THR A 1 213 ? -8.184 -3.888 -5.608 1.00 97.88 213 THR A CA 1
ATOM 1658 C C . THR A 1 213 ? -9.677 -3.646 -5.358 1.00 97.88 213 THR A C 1
ATOM 1660 O O . THR A 1 213 ? -10.103 -3.508 -4.210 1.00 97.88 213 THR A O 1
ATOM 1663 N N . LYS A 1 214 ? -10.498 -3.632 -6.418 1.00 98.12 214 LYS A N 1
ATOM 1664 C CA . LYS A 1 214 ? -11.963 -3.521 -6.329 1.00 98.12 214 LYS A CA 1
ATOM 1665 C C . LYS A 1 214 ? -12.561 -4.755 -5.645 1.00 98.12 214 LYS A C 1
ATOM 1667 O O . LYS A 1 214 ? -13.333 -4.584 -4.706 1.00 98.12 214 LYS A O 1
ATOM 1672 N N . ALA A 1 215 ? -12.146 -5.961 -6.042 1.00 98.12 215 ALA A N 1
ATOM 1673 C CA . ALA A 1 215 ? -12.593 -7.224 -5.454 1.00 98.12 215 ALA A CA 1
ATOM 1674 C C . ALA A 1 215 ? -12.250 -7.325 -3.956 1.00 98.12 215 ALA A C 1
ATOM 1676 O O . ALA A 1 215 ? -13.142 -7.552 -3.137 1.00 98.12 215 ALA A O 1
ATOM 1677 N N . ALA A 1 216 ? -10.993 -7.059 -3.582 1.00 97.62 216 ALA A N 1
ATOM 1678 C CA . ALA A 1 216 ? -10.549 -7.049 -2.188 1.00 97.62 216 ALA A CA 1
ATOM 1679 C C . ALA A 1 216 ? -11.316 -6.010 -1.353 1.00 97.62 216 ALA A C 1
ATOM 1681 O O . ALA A 1 216 ? -11.760 -6.307 -0.245 1.00 97.62 216 ALA A O 1
ATOM 1682 N N . ARG A 1 217 ? -11.561 -4.809 -1.900 1.00 98.12 217 ARG A N 1
ATOM 1683 C CA . ARG A 1 217 ? -12.388 -3.791 -1.235 1.00 98.12 217 ARG A CA 1
ATOM 1684 C C . ARG A 1 217 ? -13.826 -4.268 -1.022 1.00 98.12 217 ARG A C 1
ATOM 1686 O O . ARG A 1 217 ? -14.358 -4.048 0.063 1.00 98.12 217 ARG A O 1
ATOM 1693 N N . THR A 1 218 ? -14.450 -4.917 -2.008 1.00 98.12 218 THR A N 1
ATOM 1694 C CA . THR A 1 218 ? -15.809 -5.464 -1.847 1.00 98.12 218 THR A CA 1
ATOM 1695 C C . THR A 1 218 ? -15.863 -6.624 -0.856 1.00 98.12 218 THR A C 1
ATOM 1697 O O . THR A 1 218 ? -16.798 -6.674 -0.062 1.00 98.12 218 THR A O 1
ATOM 1700 N N . GLN A 1 219 ? -14.849 -7.495 -0.825 1.00 98.19 219 GLN A N 1
ATOM 1701 C CA . GLN A 1 219 ? -14.748 -8.578 0.154 1.00 98.19 219 GLN A CA 1
ATOM 1702 C C . GLN A 1 219 ? -14.622 -8.020 1.579 1.00 98.19 219 GLN A C 1
ATOM 1704 O O . GLN A 1 219 ? -15.443 -8.344 2.430 1.00 98.19 219 GLN A O 1
ATOM 1709 N N . ILE A 1 220 ? -13.688 -7.093 1.823 1.00 97.94 220 ILE A N 1
ATOM 1710 C CA . ILE A 1 220 ? -13.519 -6.444 3.136 1.00 97.94 220 ILE A CA 1
ATOM 1711 C C . ILE A 1 220 ? -14.808 -5.717 3.559 1.00 97.94 220 ILE A C 1
ATOM 1713 O O . ILE A 1 220 ? -15.184 -5.739 4.729 1.00 97.94 220 ILE A O 1
ATOM 1717 N N . GLN A 1 221 ? -15.530 -5.091 2.623 1.00 98.44 221 GLN A N 1
ATOM 1718 C CA . GLN A 1 221 ? -16.828 -4.473 2.915 1.00 98.44 221 GLN A CA 1
ATOM 1719 C C . GLN A 1 221 ? -17.897 -5.503 3.317 1.00 98.44 221 GLN A C 1
ATOM 1721 O O . GLN A 1 221 ? -18.657 -5.231 4.246 1.00 98.44 221 GLN A O 1
ATOM 1726 N N . GLN A 1 222 ? -17.943 -6.671 2.670 1.00 98.31 222 GLN A N 1
ATOM 1727 C CA . GLN A 1 222 ? -18.850 -7.768 3.026 1.00 98.31 222 GLN A CA 1
ATOM 1728 C C . GLN A 1 222 ? -18.484 -8.393 4.379 1.00 98.31 222 GLN A C 1
ATOM 1730 O O . GLN A 1 222 ? -19.361 -8.560 5.221 1.00 98.31 222 GLN A O 1
ATOM 1735 N N . GLU A 1 223 ? -17.203 -8.658 4.637 1.00 98.12 223 GLU A N 1
ATOM 1736 C CA . GLU A 1 223 ? -16.703 -9.193 5.911 1.00 98.12 223 GLU A CA 1
ATOM 1737 C C . GLU A 1 223 ? -16.990 -8.236 7.079 1.00 98.12 223 GLU A C 1
ATOM 1739 O O . GLU A 1 223 ? -17.508 -8.654 8.113 1.00 98.12 223 GLU A O 1
ATOM 1744 N N . VAL A 1 224 ? -16.763 -6.928 6.901 1.00 98.44 224 VAL A N 1
ATOM 1745 C CA . VAL A 1 224 ? -17.100 -5.907 7.910 1.00 98.44 224 VAL A CA 1
ATOM 1746 C C . VAL A 1 224 ? -18.614 -5.784 8.120 1.00 98.44 224 VAL A C 1
ATOM 1748 O O . VAL A 1 224 ? -19.051 -5.536 9.245 1.00 98.44 224 VAL A O 1
ATOM 1751 N N . GLN A 1 225 ? -19.439 -5.960 7.083 1.00 98.19 225 GLN A N 1
ATOM 1752 C CA . GLN A 1 225 ? -20.900 -6.000 7.236 1.00 98.19 225 GLN A CA 1
ATOM 1753 C C . GLN A 1 225 ? -21.363 -7.266 7.972 1.00 98.19 225 GLN A C 1
ATOM 1755 O O . GLN A 1 225 ? -22.190 -7.161 8.877 1.00 98.19 225 GLN A O 1
ATOM 1760 N N . ALA A 1 226 ? -20.794 -8.431 7.653 1.00 98.19 226 ALA A N 1
ATOM 1761 C CA . ALA A 1 226 ? -21.088 -9.697 8.318 1.00 98.19 226 ALA A CA 1
ATOM 1762 C C . ALA A 1 226 ? -20.690 -9.666 9.803 1.00 98.19 226 ALA A C 1
ATOM 1764 O O . ALA A 1 226 ? -21.523 -9.960 10.657 1.00 98.19 226 ALA A O 1
ATOM 1765 N N . ALA A 1 227 ? -19.476 -9.209 10.127 1.00 97.69 227 ALA A N 1
ATOM 1766 C CA . ALA A 1 227 ? -19.007 -9.066 11.506 1.00 97.69 227 ALA A CA 1
ATOM 1767 C C . ALA A 1 227 ? -19.856 -8.066 12.317 1.00 97.69 227 ALA A C 1
ATOM 1769 O O . ALA A 1 227 ? -20.147 -8.296 13.490 1.00 97.69 227 ALA A O 1
ATOM 1770 N N . ARG A 1 228 ? -20.322 -6.972 11.692 1.00 98.12 228 ARG A N 1
ATOM 1771 C CA . ARG A 1 228 ? -21.276 -6.040 12.322 1.00 98.12 228 ARG A CA 1
ATOM 1772 C C . ARG A 1 228 ? -22.633 -6.690 12.579 1.00 98.12 228 ARG A C 1
ATOM 1774 O O . ARG A 1 228 ? -23.189 -6.479 13.651 1.00 98.12 228 ARG A O 1
ATOM 1781 N N . ALA A 1 229 ? -23.154 -7.475 11.636 1.00 98.12 229 ALA A N 1
ATOM 1782 C CA . ALA A 1 229 ? -24.417 -8.190 11.806 1.00 98.12 229 ALA A CA 1
ATOM 1783 C C . ALA A 1 229 ? -24.321 -9.267 12.903 1.00 98.12 229 ALA A C 1
ATOM 1785 O O . ALA A 1 229 ? -25.218 -9.359 13.736 1.00 98.12 229 ALA A O 1
ATOM 1786 N N . GLN A 1 230 ? -23.216 -10.017 12.956 1.00 98.31 230 GLN A N 1
ATOM 1787 C CA . GLN A 1 230 ? -22.923 -10.989 14.016 1.00 98.31 230 GLN A CA 1
ATOM 1788 C C . GLN A 1 230 ? -22.840 -10.310 15.388 1.00 98.31 230 GLN A C 1
ATOM 1790 O O . GLN A 1 230 ? -23.588 -10.673 16.288 1.00 98.31 230 GLN A O 1
ATOM 1795 N N . SER A 1 231 ? -22.037 -9.250 15.526 1.00 97.81 231 SER A N 1
ATOM 1796 C CA . SER A 1 231 ? -21.928 -8.500 16.786 1.00 97.81 231 SER A CA 1
ATOM 1797 C C . SER A 1 231 ? -23.264 -7.875 17.221 1.00 97.81 231 SER A C 1
ATOM 1799 O O . SER A 1 231 ? -23.593 -7.872 18.405 1.00 97.81 231 SER A O 1
ATOM 1801 N N . GLN A 1 232 ? -24.094 -7.403 16.282 1.00 98.31 232 GLN A N 1
ATOM 1802 C CA . GLN A 1 232 ? -25.458 -6.954 16.588 1.00 98.31 232 GLN A CA 1
ATOM 1803 C C . GLN A 1 232 ? -26.355 -8.103 17.068 1.00 98.31 232 GLN A C 1
ATOM 1805 O O . GLN A 1 232 ? -27.090 -7.923 18.039 1.00 98.31 232 GLN A O 1
ATOM 1810 N N . GLN A 1 233 ? -26.281 -9.283 16.444 1.00 98.25 233 GLN A N 1
ATOM 1811 C CA . GLN A 1 233 ? -27.014 -10.474 16.885 1.00 98.25 233 GLN A CA 1
ATOM 1812 C C . GLN A 1 233 ? -26.579 -10.900 18.294 1.00 98.25 233 GLN A C 1
ATOM 1814 O O . GLN A 1 233 ? -27.435 -11.033 19.167 1.00 98.25 233 GLN A O 1
ATOM 1819 N N . GLU A 1 234 ? -25.276 -11.011 18.553 1.00 98.31 234 GLU A N 1
ATOM 1820 C CA . GLU A 1 234 ? -24.707 -11.310 19.874 1.00 98.31 234 GLU A CA 1
ATOM 1821 C C . GLU A 1 234 ? -25.161 -10.301 20.937 1.00 98.31 234 GLU A C 1
ATOM 1823 O O . GLU A 1 234 ? -25.602 -10.702 22.012 1.00 98.31 234 GLU A O 1
ATOM 1828 N N . LEU A 1 235 ? -25.144 -8.997 20.631 1.00 98.31 235 LEU A N 1
ATOM 1829 C CA . LEU A 1 235 ? -25.645 -7.954 21.533 1.00 98.31 235 LEU A CA 1
ATOM 1830 C C . LEU A 1 235 ? -27.155 -8.074 21.789 1.00 98.31 235 LEU A C 1
ATOM 1832 O O . LEU A 1 235 ? -27.592 -7.863 22.920 1.00 98.31 235 LEU A O 1
ATOM 1836 N N . THR A 1 236 ? -27.967 -8.433 20.787 1.00 98.31 236 THR A N 1
ATOM 1837 C CA . THR A 1 236 ? -29.404 -8.685 21.013 1.00 98.31 236 THR A CA 1
ATOM 1838 C C . THR A 1 236 ? -29.654 -9.943 21.842 1.00 98.31 236 THR A C 1
ATOM 1840 O O . THR A 1 236 ? -30.513 -9.913 22.719 1.00 98.31 236 THR A O 1
ATOM 1843 N N . GLN A 1 237 ? -28.876 -11.012 21.646 1.00 98.38 237 GLN A N 1
ATOM 1844 C CA . GLN A 1 237 ? -28.952 -12.229 22.460 1.00 98.38 237 GLN A CA 1
ATOM 1845 C C . GLN A 1 237 ? -28.538 -11.951 23.910 1.00 98.38 237 GLN A C 1
ATOM 1847 O O . GLN A 1 237 ? -29.270 -12.305 24.829 1.00 98.38 237 GLN A O 1
ATOM 1852 N N . TRP A 1 238 ? -27.427 -11.238 24.125 1.00 97.94 238 TRP A N 1
ATOM 1853 C CA . TRP A 1 238 ? -26.998 -10.786 25.452 1.00 97.94 238 TRP A CA 1
ATOM 1854 C C . TRP A 1 238 ? -28.060 -9.937 26.145 1.00 97.94 238 TRP A C 1
ATOM 1856 O O . TRP A 1 238 ? -28.349 -10.164 27.317 1.00 97.94 238 TRP A O 1
ATOM 1866 N N . ARG A 1 239 ? -28.683 -8.997 25.426 1.00 98.19 239 ARG A N 1
ATOM 1867 C CA . ARG A 1 239 ? -29.783 -8.197 25.972 1.00 98.19 239 ARG A CA 1
ATOM 1868 C C . ARG A 1 239 ? -30.985 -9.047 26.365 1.00 98.19 239 ARG A C 1
ATOM 1870 O O . ARG A 1 239 ? -31.450 -8.902 27.486 1.00 98.19 239 ARG A O 1
ATOM 1877 N N . VAL A 1 240 ? -31.449 -9.952 25.502 1.00 98.56 240 VAL A N 1
ATOM 1878 C CA . VAL A 1 240 ? -32.579 -10.846 25.812 1.00 98.56 240 VAL A CA 1
ATOM 1879 C C . VAL A 1 240 ? -32.259 -11.757 27.002 1.00 98.56 240 VAL A C 1
ATOM 1881 O O . VAL A 1 240 ? -33.111 -11.939 27.867 1.00 98.56 240 VAL A O 1
ATOM 1884 N N . ASN A 1 241 ? -31.031 -12.271 27.101 1.00 98.31 241 ASN A N 1
ATOM 1885 C CA . ASN A 1 241 ? -30.594 -13.096 28.229 1.00 98.31 241 ASN A CA 1
ATOM 1886 C C . ASN A 1 241 ? -30.541 -12.296 29.542 1.00 98.31 241 ASN A C 1
ATOM 1888 O O . ASN A 1 241 ? -31.037 -12.771 30.558 1.00 98.31 241 ASN A O 1
ATOM 1892 N N . VAL A 1 242 ? -30.017 -11.066 29.528 1.00 98.31 242 VAL A N 1
ATOM 1893 C CA . VAL A 1 242 ? -29.971 -10.191 30.716 1.00 98.31 242 VAL A CA 1
ATOM 1894 C C . VAL A 1 242 ? -31.366 -9.699 31.113 1.00 98.31 242 VAL A C 1
ATOM 1896 O O . VAL A 1 242 ? -31.703 -9.702 32.294 1.00 98.31 242 VAL A O 1
ATOM 1899 N N . GLU A 1 243 ? -32.210 -9.319 30.151 1.00 98.31 243 GLU A N 1
ATOM 1900 C CA . GLU A 1 243 ? -33.612 -8.951 30.390 1.00 98.31 243 GLU A CA 1
ATOM 1901 C C . GLU A 1 243 ? -34.394 -10.149 30.972 1.00 98.31 243 GLU A C 1
ATOM 1903 O O . GLU A 1 243 ? -35.185 -9.974 31.901 1.00 98.31 243 GLU A O 1
ATOM 1908 N N . ARG A 1 244 ? -34.103 -11.380 30.522 1.00 98.19 244 ARG A N 1
ATOM 1909 C CA . ARG A 1 244 ? -34.619 -12.625 31.111 1.00 98.19 244 ARG A CA 1
ATOM 1910 C C . ARG A 1 244 ? -34.115 -12.852 32.539 1.00 98.19 244 ARG A C 1
ATOM 1912 O O . ARG A 1 244 ? -34.950 -13.023 33.421 1.00 98.19 244 ARG A O 1
ATOM 1919 N N . GLU A 1 245 ? -32.806 -12.816 32.791 1.00 98.19 245 GLU A N 1
ATOM 1920 C CA . GLU A 1 245 ? -32.242 -13.002 34.139 1.00 98.19 245 GLU A CA 1
ATOM 1921 C C . GLU A 1 245 ? -32.790 -11.976 35.141 1.00 98.19 245 GLU A C 1
ATOM 1923 O O . GLU A 1 245 ? -33.075 -12.315 36.289 1.00 98.19 245 GLU A O 1
ATOM 1928 N N . ILE A 1 246 ? -32.966 -10.719 34.721 1.00 98.06 246 ILE A N 1
ATOM 1929 C CA . ILE A 1 246 ? -33.567 -9.671 35.553 1.00 98.06 246 ILE A CA 1
ATOM 1930 C C . ILE A 1 246 ? -35.019 -10.020 35.897 1.00 98.06 246 ILE A C 1
ATOM 1932 O O . ILE A 1 246 ? -35.424 -9.849 37.046 1.00 98.06 246 ILE A O 1
ATOM 1936 N N . ASN A 1 247 ? -35.798 -10.525 34.939 1.00 97.88 247 ASN A N 1
ATOM 1937 C CA . ASN A 1 247 ? -37.184 -10.926 35.177 1.00 97.88 247 ASN A CA 1
ATOM 1938 C C . ASN A 1 247 ? -37.288 -12.193 36.045 1.00 97.88 247 ASN A C 1
ATOM 1940 O O . ASN A 1 247 ? -38.135 -12.237 36.933 1.00 97.88 247 ASN A O 1
ATOM 1944 N N . GLU A 1 248 ? -36.406 -13.178 35.864 1.00 98.00 248 GLU A N 1
ATOM 1945 C CA . GLU A 1 248 ? -36.342 -14.381 36.709 1.00 98.00 248 GLU A CA 1
ATOM 1946 C C . GLU A 1 248 ? -35.957 -14.030 38.157 1.00 98.00 248 GLU A C 1
ATOM 1948 O O . GLU A 1 248 ? -36.628 -14.465 39.093 1.00 98.00 248 GLU A O 1
ATOM 1953 N N . ARG A 1 249 ? -34.956 -13.159 38.364 1.00 97.38 249 ARG A N 1
ATOM 1954 C CA . ARG A 1 249 ? -34.580 -12.669 39.706 1.00 97.38 249 ARG A CA 1
ATOM 1955 C C . ARG A 1 249 ? -35.668 -11.806 40.353 1.00 97.38 249 ARG A C 1
ATOM 1957 O O . ARG A 1 249 ? -35.839 -11.871 41.566 1.00 97.38 249 ARG A O 1
ATOM 1964 N N . ARG A 1 250 ? -36.415 -11.012 39.572 1.00 97.81 250 ARG A N 1
ATOM 1965 C CA . ARG A 1 250 ? -37.579 -10.253 40.071 1.00 97.81 250 ARG A CA 1
ATOM 1966 C C . ARG A 1 250 ? -38.705 -11.181 40.509 1.00 97.81 250 ARG A C 1
ATOM 1968 O O . ARG A 1 250 ? -39.186 -11.026 41.621 1.00 97.81 250 ARG A O 1
ATOM 1975 N N . ALA A 1 251 ? -39.065 -12.166 39.687 1.00 97.81 251 ALA A N 1
ATOM 1976 C CA . ALA A 1 251 ? -40.096 -13.142 40.026 1.00 97.81 251 ALA A CA 1
ATOM 1977 C C . ALA A 1 251 ? -39.735 -13.949 41.288 1.00 97.81 251 ALA A C 1
ATOM 1979 O O . ALA A 1 251 ? -40.596 -14.155 42.137 1.00 97.81 251 ALA A O 1
ATOM 1980 N N . ALA A 1 252 ? -38.464 -14.338 41.450 1.00 97.62 252 ALA A N 1
ATOM 1981 C CA . ALA A 1 252 ? -37.979 -14.984 42.670 1.00 97.62 252 ALA A CA 1
ATOM 1982 C C . ALA A 1 252 ? -38.099 -14.064 43.902 1.00 97.62 252 ALA A C 1
ATOM 1984 O O . ALA A 1 252 ? -38.683 -14.463 44.904 1.00 97.62 252 ALA A O 1
ATOM 1985 N N . ALA A 1 253 ? -37.643 -12.810 43.817 1.00 97.06 253 ALA A N 1
ATOM 1986 C CA . ALA A 1 253 ? -37.761 -11.853 44.923 1.00 97.06 253 ALA A CA 1
ATOM 1987 C C . ALA A 1 253 ? -39.227 -11.497 45.258 1.00 97.06 253 ALA A C 1
ATOM 1989 O O . ALA A 1 253 ? -39.569 -11.276 46.418 1.00 97.06 253 ALA A O 1
ATOM 1990 N N . GLU A 1 254 ? -40.117 -11.455 44.263 1.00 97.75 254 GLU A N 1
ATOM 1991 C CA . GLU A 1 254 ? -41.560 -11.276 44.466 1.00 97.75 254 GLU A CA 1
ATOM 1992 C C . GLU A 1 254 ? -42.198 -12.496 45.153 1.00 97.75 254 GLU A C 1
ATOM 1994 O O . GLU A 1 254 ? -43.076 -12.317 45.999 1.00 97.75 254 GLU A O 1
ATOM 1999 N N . GLN A 1 255 ? -41.726 -13.714 44.859 1.00 97.25 255 GLN A N 1
ATOM 2000 C CA . GLN A 1 255 ? -42.121 -14.942 45.558 1.00 97.25 255 GLN A CA 1
ATOM 2001 C C . GLN A 1 255 ? -41.616 -14.955 47.007 1.00 97.25 255 GLN A C 1
ATOM 2003 O O . GLN A 1 255 ? -42.431 -15.117 47.911 1.00 97.25 255 GLN A O 1
ATOM 2008 N N . GLU A 1 256 ? -40.332 -14.681 47.256 1.00 97.38 256 GLU A N 1
ATOM 2009 C CA . GLU A 1 256 ? -39.766 -14.565 48.613 1.00 97.38 256 GLU A CA 1
ATOM 2010 C C . GLU A 1 256 ? -40.522 -13.518 49.452 1.00 97.38 256 GLU A C 1
ATOM 2012 O O . GLU A 1 256 ? -40.897 -13.771 50.598 1.00 97.38 256 GLU A O 1
ATOM 2017 N N . LEU A 1 257 ? -40.835 -12.350 48.876 1.00 96.62 257 LEU A N 1
ATOM 2018 C CA . LEU A 1 257 ? -41.635 -11.318 49.546 1.00 96.62 257 LEU A CA 1
ATOM 2019 C C . LEU A 1 257 ? -43.089 -11.750 49.799 1.00 96.62 257 LEU A C 1
ATOM 2021 O O . LEU A 1 257 ? -43.671 -11.338 50.805 1.00 96.62 257 LEU A O 1
ATOM 2025 N N . ALA A 1 258 ? -43.691 -12.555 48.920 1.00 97.38 258 ALA A N 1
ATOM 2026 C CA . ALA A 1 258 ? -45.025 -13.113 49.133 1.00 97.38 258 ALA A CA 1
ATOM 2027 C C . ALA A 1 258 ? -45.024 -14.194 50.228 1.00 97.38 258 ALA A C 1
ATOM 2029 O O . ALA A 1 258 ? -45.917 -14.201 51.075 1.00 97.38 258 ALA A O 1
ATOM 2030 N N . GLU A 1 259 ? -44.004 -15.054 50.269 1.00 97.56 259 GLU A N 1
ATOM 2031 C CA . GLU A 1 259 ? -43.821 -16.063 51.316 1.00 97.56 259 GLU A CA 1
ATOM 2032 C C . GLU A 1 259 ? -43.554 -15.422 52.682 1.00 97.56 259 GLU A C 1
ATOM 2034 O O . GLU A 1 259 ? -44.206 -15.787 53.660 1.00 97.56 259 GLU A O 1
ATOM 2039 N N . HIS A 1 260 ? -42.687 -14.407 52.755 1.00 96.75 260 HIS A N 1
ATOM 2040 C CA . HIS A 1 260 ? -42.451 -13.644 53.983 1.00 96.75 260 HIS A CA 1
ATOM 2041 C C . HIS A 1 260 ? -43.708 -12.912 54.477 1.00 96.75 260 HIS A C 1
ATOM 2043 O O . HIS A 1 260 ? -43.960 -12.892 55.682 1.00 96.75 260 HIS A O 1
ATOM 2049 N N . ARG A 1 261 ? -44.533 -12.355 53.577 1.00 96.19 261 ARG A N 1
ATOM 2050 C CA . ARG A 1 261 ? -45.839 -11.774 53.946 1.00 96.19 261 ARG A CA 1
ATOM 2051 C C . ARG A 1 261 ? -46.794 -12.836 54.479 1.00 96.19 261 ARG A C 1
ATOM 2053 O O . ARG A 1 261 ? -47.317 -12.664 55.572 1.00 96.19 261 ARG A O 1
ATOM 2060 N N . ALA A 1 262 ? -46.952 -13.957 53.777 1.00 97.12 262 ALA A N 1
ATOM 2061 C CA . ALA A 1 262 ? -47.815 -15.052 54.213 1.00 97.12 262 ALA A CA 1
ATOM 2062 C C . ALA A 1 262 ? -47.343 -15.696 55.534 1.00 97.12 262 ALA A C 1
ATOM 2064 O O . ALA A 1 262 ? -48.164 -16.181 56.309 1.00 97.12 262 ALA A O 1
ATOM 2065 N N . ALA A 1 263 ? -46.036 -15.701 55.816 1.00 96.81 263 ALA A N 1
ATOM 2066 C CA . ALA A 1 263 ? -45.489 -16.102 57.110 1.00 96.81 263 ALA A CA 1
ATOM 2067 C C . ALA A 1 263 ? -45.851 -15.090 58.210 1.00 96.81 263 ALA A C 1
ATOM 2069 O O . ALA A 1 263 ? -46.446 -15.480 59.212 1.00 96.81 263 ALA A O 1
ATOM 2070 N N . ALA A 1 264 ? -45.593 -13.796 57.993 1.00 96.31 264 ALA A N 1
ATOM 2071 C CA . ALA A 1 264 ? -45.930 -12.739 58.948 1.00 96.31 264 ALA A CA 1
ATOM 2072 C C . ALA A 1 264 ? -47.445 -12.646 59.224 1.00 96.31 264 ALA A C 1
ATOM 2074 O O . ALA A 1 264 ? -47.854 -12.468 60.367 1.00 96.31 264 ALA A O 1
ATOM 2075 N N . GLU A 1 265 ? -48.293 -12.830 58.209 1.00 97.00 265 GLU A N 1
ATOM 2076 C CA . GLU A 1 265 ? -49.754 -12.893 58.356 1.00 97.00 265 GLU A CA 1
ATOM 2077 C C . GLU A 1 265 ? -50.190 -14.078 59.232 1.00 97.00 265 GLU A C 1
ATOM 2079 O O . GLU A 1 265 ? -51.057 -13.916 60.092 1.00 97.00 265 GLU A O 1
ATOM 2084 N N . ARG A 1 266 ? -49.560 -15.254 59.083 1.00 97.12 266 ARG A N 1
ATOM 2085 C CA . ARG A 1 266 ? -49.803 -16.423 59.952 1.00 97.12 266 ARG A CA 1
ATOM 2086 C C . ARG A 1 266 ? -49.305 -16.197 61.378 1.00 97.12 266 ARG A C 1
ATOM 2088 O O . ARG A 1 266 ? -49.989 -16.598 62.316 1.00 97.12 266 ARG A O 1
ATOM 2095 N N . GLU A 1 267 ? -48.150 -15.559 61.555 1.00 96.44 267 GLU A N 1
ATOM 2096 C CA . GLU A 1 267 ? -47.621 -15.212 62.878 1.00 96.44 267 GLU A CA 1
ATOM 2097 C C . GLU A 1 267 ? -48.524 -14.206 63.598 1.00 96.44 267 GLU A C 1
ATOM 2099 O O . GLU A 1 267 ? -48.859 -14.420 64.760 1.00 96.44 267 GLU A O 1
ATOM 2104 N N . VAL A 1 268 ? -48.982 -13.155 62.911 1.00 96.44 268 VAL A N 1
ATOM 2105 C CA . VAL A 1 268 ? -49.934 -12.179 63.464 1.00 96.44 268 VAL A CA 1
ATOM 2106 C C . VAL A 1 268 ? -51.277 -12.840 63.772 1.00 96.44 268 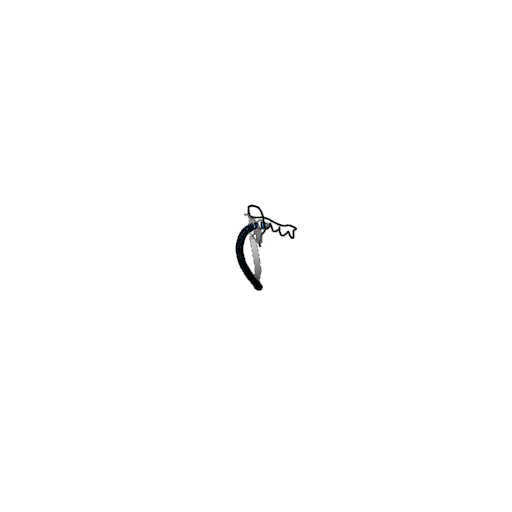VAL A C 1
ATOM 2108 O O . VAL A 1 268 ? -51.813 -12.623 64.855 1.00 96.44 268 VAL A O 1
ATOM 2111 N N . ALA A 1 269 ? -51.801 -13.698 62.890 1.00 96.44 269 ALA A N 1
ATOM 2112 C CA . ALA A 1 269 ? -53.026 -14.452 63.160 1.00 96.44 269 ALA A CA 1
ATOM 2113 C C . ALA A 1 269 ? -52.882 -15.363 64.394 1.00 96.44 269 ALA A C 1
ATOM 2115 O O . ALA A 1 269 ? -53.749 -15.347 65.262 1.00 96.44 269 ALA A O 1
ATOM 2116 N N . GLY A 1 270 ? -51.768 -16.092 64.521 1.00 96.56 270 GLY A N 1
ATOM 2117 C CA . GLY A 1 270 ? -51.481 -16.932 65.688 1.00 96.56 270 GLY A CA 1
ATOM 2118 C C . GLY A 1 270 ? -51.258 -16.138 66.981 1.00 96.56 270 GLY A C 1
ATOM 2119 O O . GLY A 1 270 ? -51.645 -16.588 68.058 1.00 96.56 270 GLY A O 1
ATOM 2120 N N . GLN A 1 271 ? -50.681 -14.935 66.896 1.00 95.00 271 GLN A N 1
ATOM 2121 C CA . GLN A 1 271 ? -50.577 -14.011 68.030 1.00 95.00 271 GLN A CA 1
ATOM 2122 C C . GLN A 1 271 ? -51.946 -13.461 68.445 1.00 95.00 271 GLN A C 1
ATOM 2124 O O . GLN A 1 271 ? -52.193 -13.333 69.643 1.00 95.00 271 GLN A O 1
ATOM 2129 N N . LEU A 1 272 ? -52.836 -13.174 67.487 1.00 96.00 272 LEU A N 1
ATOM 2130 C CA . LEU A 1 272 ? -54.208 -12.745 67.755 1.00 96.00 272 LEU A CA 1
ATOM 2131 C C . LEU A 1 272 ? -55.016 -13.862 68.421 1.00 96.00 272 LEU A C 1
ATOM 2133 O O . LEU A 1 272 ? -55.544 -13.626 69.502 1.00 96.00 272 LEU A O 1
ATOM 2137 N N . THR A 1 273 ? -55.028 -15.089 67.885 1.00 96.56 273 THR A N 1
ATOM 2138 C CA . THR A 1 273 ? -55.744 -16.206 68.532 1.00 96.56 273 THR A CA 1
ATOM 2139 C C . THR A 1 273 ? -55.179 -16.506 69.922 1.00 96.56 273 THR A C 1
ATOM 2141 O O . THR A 1 273 ? -55.938 -16.646 70.874 1.00 96.56 273 THR A O 1
ATOM 2144 N N . ALA A 1 274 ? -53.852 -16.493 70.095 1.00 95.44 274 ALA A N 1
ATOM 2145 C CA . ALA A 1 274 ? -53.223 -16.676 71.406 1.00 95.44 274 ALA A CA 1
ATOM 2146 C C . ALA A 1 274 ? -53.424 -15.484 72.369 1.00 95.44 274 ALA A C 1
ATOM 2148 O O . ALA A 1 274 ? -53.133 -15.607 73.562 1.00 95.44 274 ALA A O 1
ATOM 2149 N N . ALA A 1 275 ? -53.869 -14.320 71.886 1.00 94.31 275 ALA A N 1
ATOM 2150 C CA . ALA A 1 275 ? -54.297 -13.193 72.713 1.00 94.31 275 ALA A CA 1
ATOM 2151 C C . ALA A 1 275 ? -55.789 -13.297 73.062 1.00 94.31 275 ALA A C 1
ATOM 2153 O O . ALA A 1 275 ? -56.148 -13.089 74.218 1.00 94.31 275 ALA A O 1
ATOM 2154 N N . GLU A 1 276 ? -56.638 -13.685 72.109 1.00 95.00 276 GLU A N 1
ATOM 2155 C CA . GLU A 1 276 ? -58.061 -13.980 72.314 1.00 95.00 276 GLU A CA 1
ATOM 2156 C C . GLU A 1 276 ? -58.257 -15.110 73.333 1.00 95.00 276 GLU A C 1
ATOM 2158 O O . GLU A 1 276 ? -59.044 -14.954 74.264 1.00 95.00 276 GLU A O 1
ATOM 2163 N N . GLU A 1 277 ? -57.477 -16.192 73.242 1.00 95.50 277 GLU A N 1
ATOM 2164 C CA . GLU A 1 277 ? -57.452 -17.279 74.229 1.00 95.50 277 GLU A CA 1
ATOM 2165 C C . GLU A 1 277 ? -57.092 -16.772 75.633 1.00 95.50 277 GLU A C 1
ATOM 2167 O O . GLU A 1 277 ? -57.796 -17.077 76.592 1.00 95.50 277 GLU A O 1
ATOM 2172 N N . LYS A 1 278 ? -56.048 -15.940 75.770 1.00 95.12 278 LYS A N 1
ATOM 2173 C CA . LYS A 1 278 ? -55.646 -15.354 77.067 1.00 95.12 278 LYS A CA 1
ATOM 2174 C C . LYS A 1 278 ? -56.685 -14.383 77.619 1.00 95.12 278 LYS A C 1
ATOM 2176 O O . LYS A 1 278 ? -56.884 -14.315 78.828 1.00 95.12 278 LYS A O 1
ATOM 2181 N N . ILE A 1 279 ? -57.351 -13.621 76.754 1.00 93.69 279 ILE A N 1
ATOM 2182 C CA . ILE A 1 279 ? -58.459 -12.747 77.150 1.00 93.69 279 ILE A CA 1
ATOM 2183 C C . ILE A 1 279 ? -59.644 -13.605 77.614 1.00 93.69 279 ILE A C 1
ATOM 2185 O O . ILE A 1 279 ? -60.240 -13.299 78.643 1.00 93.69 279 ILE A O 1
ATOM 2189 N N . ALA A 1 280 ? -59.944 -14.712 76.932 1.00 95.25 280 ALA A N 1
ATOM 2190 C CA . ALA A 1 280 ? -60.989 -15.648 77.333 1.00 95.25 280 ALA A CA 1
ATOM 2191 C C . ALA A 1 280 ? -60.678 -16.345 78.672 1.00 95.25 280 ALA A C 1
ATOM 2193 O O . ALA A 1 280 ? -61.575 -16.433 79.513 1.00 95.25 280 ALA A O 1
ATOM 2194 N N . THR A 1 281 ? -59.433 -16.776 78.926 1.00 95.75 281 THR A N 1
ATOM 2195 C CA . THR A 1 281 ? -59.051 -17.339 80.236 1.00 95.75 281 THR A CA 1
ATOM 2196 C C . THR A 1 281 ? -59.112 -16.287 81.337 1.00 95.75 281 THR A C 1
ATOM 2198 O O . THR A 1 281 ? -59.725 -16.549 82.364 1.00 95.75 281 THR A O 1
ATOM 2201 N N . LEU A 1 282 ? -58.600 -15.070 81.116 1.00 93.56 282 LEU A N 1
ATOM 2202 C CA . LEU A 1 282 ? -58.694 -13.976 82.094 1.00 93.56 282 LEU A CA 1
ATOM 2203 C C . LEU A 1 282 ? -60.148 -13.566 82.383 1.00 93.56 282 LEU A C 1
ATOM 2205 O O . LEU A 1 282 ? -60.483 -13.250 83.523 1.00 93.56 282 LEU A O 1
ATOM 2209 N N . ILE A 1 283 ? -61.038 -13.603 81.385 1.00 93.50 283 ILE A N 1
ATOM 2210 C CA . ILE A 1 283 ? -62.479 -13.390 81.582 1.00 93.50 283 ILE A CA 1
ATOM 2211 C C . ILE A 1 283 ? -63.089 -14.536 82.399 1.00 93.50 283 ILE A C 1
ATOM 2213 O O . ILE A 1 283 ? -63.871 -14.268 83.310 1.00 93.50 283 ILE A O 1
ATOM 2217 N N . ALA A 1 284 ? -62.729 -15.793 82.125 1.00 93.75 284 ALA A N 1
ATOM 2218 C CA . ALA A 1 284 ? -63.209 -16.946 82.887 1.00 93.75 284 ALA A CA 1
ATOM 2219 C C . ALA A 1 284 ? -62.707 -16.928 84.345 1.00 93.75 284 ALA A C 1
ATOM 2221 O O . ALA A 1 284 ? -63.495 -17.150 85.262 1.00 93.75 284 ALA A O 1
ATOM 2222 N N . GLU A 1 285 ? -61.438 -16.590 84.575 1.00 93.31 285 GLU A N 1
ATOM 2223 C CA . GLU A 1 285 ? -60.837 -16.391 85.900 1.00 93.31 285 GLU A CA 1
ATOM 2224 C C . GLU A 1 285 ? -61.513 -15.236 86.653 1.00 93.31 285 GLU A C 1
ATOM 2226 O O . GLU A 1 285 ? -61.899 -15.395 87.810 1.00 93.31 285 GLU A O 1
ATOM 2231 N N . ALA A 1 286 ? -61.743 -14.093 85.998 1.00 90.75 286 ALA A N 1
ATOM 2232 C CA . ALA A 1 286 ? -62.453 -12.961 86.595 1.00 90.75 286 ALA A CA 1
ATOM 2233 C C . ALA A 1 286 ? -63.921 -13.297 86.917 1.00 90.75 286 ALA A C 1
ATOM 2235 O O . ALA A 1 286 ? -64.437 -12.882 87.958 1.00 90.75 286 ALA A O 1
ATOM 2236 N N . GLN A 1 287 ? -64.594 -14.083 86.069 1.00 93.38 287 GLN A N 1
ATOM 2237 C CA . GLN A 1 287 ? -65.936 -14.600 86.343 1.00 93.38 287 GLN A CA 1
ATOM 2238 C C . GLN A 1 287 ? -65.924 -15.545 87.550 1.00 93.38 287 GLN A C 1
ATOM 2240 O O . GLN A 1 287 ? -66.692 -15.313 88.486 1.00 93.38 287 GLN A O 1
ATOM 2245 N N . GLN A 1 288 ? -65.025 -16.534 87.585 1.00 92.50 288 GLN A N 1
ATOM 2246 C CA . GLN A 1 288 ? -64.853 -17.452 88.717 1.00 92.50 288 GLN A CA 1
ATOM 2247 C C . GLN A 1 288 ? -64.575 -16.687 90.016 1.00 92.50 288 GLN A C 1
ATOM 2249 O O . GLN A 1 288 ? -65.314 -16.851 90.987 1.00 92.50 288 GLN A O 1
ATOM 2254 N N . TYR A 1 289 ? -63.609 -15.766 90.013 1.00 90.31 289 TYR A N 1
ATOM 2255 C CA . TYR A 1 289 ? -63.304 -14.901 91.152 1.00 90.31 289 TYR A CA 1
ATOM 2256 C C . TYR A 1 289 ? -64.519 -14.069 91.587 1.00 90.31 289 TYR A C 1
ATOM 2258 O O . TYR A 1 289 ? -64.812 -13.987 92.778 1.00 90.31 289 TYR A O 1
ATOM 2266 N N . SER A 1 290 ? -65.299 -13.517 90.648 1.00 90.44 290 SER A N 1
ATOM 2267 C CA . SER A 1 290 ? -66.537 -12.800 90.985 1.00 90.44 290 SER A CA 1
ATOM 2268 C C . SER A 1 290 ? -67.595 -13.711 91.624 1.00 90.44 290 SER A C 1
ATOM 2270 O O . SER A 1 290 ? -68.303 -13.273 92.532 1.00 90.44 290 SER A O 1
ATOM 2272 N N . THR A 1 291 ? -67.680 -14.984 91.215 1.00 91.25 291 THR A N 1
ATOM 2273 C CA . THR A 1 291 ? -68.570 -15.969 91.850 1.00 91.25 291 THR A CA 1
ATOM 2274 C C . THR A 1 291 ? -68.055 -16.433 93.210 1.00 91.25 291 THR A C 1
ATOM 2276 O O . THR A 1 291 ? -68.868 -16.606 94.112 1.00 91.25 291 THR A O 1
ATOM 2279 N N . GLU A 1 292 ? -66.738 -16.545 93.418 1.00 90.88 292 GLU A N 1
ATOM 2280 C CA . GLU A 1 292 ? -66.168 -16.791 94.746 1.00 90.88 292 GLU A CA 1
ATOM 2281 C C . GLU A 1 292 ? -66.397 -15.615 95.695 1.00 90.88 292 GLU A C 1
ATOM 2283 O O . GLU A 1 292 ? -66.756 -15.827 96.848 1.00 90.88 292 GLU A O 1
ATOM 2288 N N . VAL A 1 293 ? -66.194 -14.375 95.238 1.00 90.38 293 VAL A N 1
ATOM 2289 C CA . VAL A 1 293 ? -66.419 -13.174 96.055 1.00 90.38 293 VAL A CA 1
ATOM 2290 C C . VAL A 1 293 ? -67.899 -13.030 96.401 1.00 90.38 293 VAL A C 1
ATOM 2292 O O . VAL A 1 293 ? -68.204 -12.746 97.555 1.00 90.38 293 VAL A O 1
ATOM 2295 N N . ARG A 1 294 ? -68.816 -13.303 95.459 1.00 88.25 294 ARG A N 1
ATOM 2296 C CA . ARG A 1 294 ? -70.255 -13.403 95.763 1.00 88.25 294 ARG A CA 1
ATOM 2297 C C . ARG A 1 294 ? -70.529 -14.498 96.786 1.00 88.25 294 ARG A C 1
ATOM 2299 O O . ARG A 1 294 ? -71.058 -14.183 97.836 1.00 88.25 294 ARG A O 1
ATOM 2306 N N . LYS A 1 295 ? -70.064 -15.730 96.558 1.00 89.88 295 LYS A N 1
ATOM 2307 C CA . LYS A 1 295 ? -70.263 -16.853 97.486 1.00 89.88 295 LYS A CA 1
ATOM 2308 C C . LYS A 1 295 ? -69.725 -16.559 98.891 1.00 89.88 295 LYS A C 1
ATOM 2310 O O . LYS A 1 295 ? -70.422 -16.836 99.854 1.00 89.88 295 LYS A O 1
ATOM 2315 N N . ARG A 1 296 ? -68.544 -15.941 99.019 1.00 88.50 296 ARG A N 1
ATOM 2316 C CA . ARG A 1 296 ? -67.983 -15.501 100.311 1.00 88.50 296 ARG A CA 1
ATOM 2317 C C . ARG A 1 296 ? -68.798 -14.373 100.948 1.00 88.50 296 ARG A C 1
ATOM 2319 O O . ARG A 1 296 ? -68.945 -14.365 102.164 1.00 88.50 296 ARG A O 1
ATOM 2326 N N . ALA A 1 297 ? -69.321 -13.434 100.159 1.00 86.75 297 ALA A N 1
ATOM 2327 C CA . ALA A 1 297 ? -70.190 -12.365 100.651 1.00 86.75 297 ALA A CA 1
ATOM 2328 C C . ALA A 1 297 ? -71.568 -12.896 101.081 1.00 86.75 297 ALA A C 1
ATOM 2330 O O . ALA A 1 297 ? -72.082 -12.456 102.103 1.00 86.75 297 ALA A O 1
ATOM 2331 N N . ASP A 1 298 ? -72.125 -13.871 100.361 1.00 88.25 298 ASP A N 1
ATOM 2332 C CA . ASP A 1 298 ? -73.363 -14.573 100.703 1.00 88.25 298 ASP A CA 1
ATOM 2333 C C . ASP A 1 298 ? -73.165 -15.423 101.972 1.00 88.25 298 ASP A C 1
ATOM 2335 O O . ASP A 1 298 ? -73.969 -15.337 102.894 1.00 88.25 298 ASP A O 1
ATOM 2339 N N . GLU A 1 299 ? -72.053 -16.163 102.081 1.00 87.88 299 GLU A N 1
ATOM 2340 C CA . GLU A 1 299 ? -71.650 -16.901 103.291 1.00 87.88 299 GLU A CA 1
ATOM 2341 C C . GLU A 1 299 ? -71.502 -15.963 104.501 1.00 87.88 299 GLU A C 1
ATOM 2343 O O . GLU A 1 299 ? -72.061 -16.229 105.568 1.00 87.88 299 GLU A O 1
ATOM 2348 N N . GLN A 1 300 ? -70.812 -14.828 104.337 1.00 83.94 300 GLN A N 1
ATOM 2349 C CA . GLN A 1 300 ?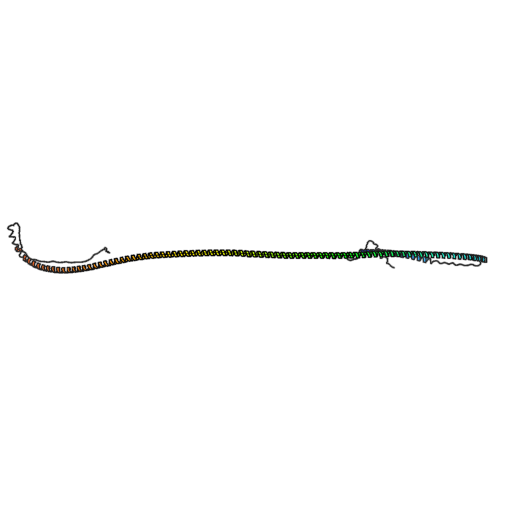 -70.689 -13.797 105.373 1.00 83.94 300 GLN A CA 1
ATOM 2350 C C . GLN A 1 300 ? -72.041 -13.162 105.719 1.00 83.94 300 GLN A C 1
ATOM 2352 O O . GLN A 1 300 ? -72.320 -12.950 106.897 1.00 83.94 300 GLN A O 1
ATOM 2357 N N . ALA A 1 301 ? -72.904 -12.903 104.735 1.00 84.75 301 ALA A N 1
ATOM 2358 C CA . ALA A 1 301 ? -74.249 -12.389 104.965 1.00 84.75 301 ALA A CA 1
ATOM 2359 C C . ALA A 1 301 ? -75.104 -13.394 105.747 1.00 84.75 301 ALA A C 1
ATOM 2361 O O . ALA A 1 301 ? -75.748 -12.997 106.716 1.00 84.75 301 ALA A O 1
ATOM 2362 N N . THR A 1 302 ? -75.053 -14.691 105.414 1.00 86.56 302 THR A N 1
ATOM 2363 C CA . THR A 1 302 ? -75.735 -15.735 106.194 1.00 86.56 302 THR A CA 1
ATOM 2364 C C . THR A 1 302 ? -75.180 -15.836 107.611 1.00 86.56 302 THR A C 1
ATOM 2366 O O . THR A 1 302 ? -75.966 -15.816 108.551 1.00 86.56 302 THR A O 1
ATOM 2369 N N . ALA A 1 303 ? -73.857 -15.818 107.800 1.00 85.50 303 ALA A N 1
ATOM 2370 C CA . ALA A 1 303 ? -73.246 -15.865 109.128 1.00 85.50 303 ALA A CA 1
ATOM 2371 C C . ALA A 1 303 ? -73.594 -14.625 109.976 1.00 85.50 303 ALA A C 1
ATOM 2373 O O . ALA A 1 303 ? -73.887 -14.746 111.165 1.00 85.50 303 ALA A O 1
ATOM 2374 N N . HIS A 1 304 ? -73.625 -13.430 109.380 1.00 81.12 304 HIS A N 1
ATOM 2375 C CA . HIS A 1 304 ? -74.068 -12.208 110.055 1.00 81.12 304 HIS A CA 1
ATOM 2376 C C . HIS A 1 304 ? -75.576 -12.199 110.336 1.00 81.12 304 HIS A C 1
ATOM 2378 O O . HIS A 1 304 ? -76.003 -11.656 111.355 1.00 81.12 304 HIS A O 1
ATOM 2384 N N . GLN A 1 305 ? -76.391 -12.817 109.479 1.00 85.62 305 GLN A N 1
ATOM 2385 C CA . GLN A 1 305 ? -77.828 -12.963 109.698 1.00 85.62 305 GLN A CA 1
ATOM 2386 C C . GLN A 1 305 ? -78.127 -13.989 110.803 1.00 85.62 305 GLN A C 1
ATOM 2388 O O . GLN A 1 305 ? -78.954 -13.714 111.670 1.00 85.62 305 GLN A O 1
ATOM 2393 N N . GLU A 1 306 ? -77.400 -15.107 110.854 1.00 83.44 306 GLU A N 1
ATOM 2394 C CA . GLU A 1 306 ? -77.424 -16.066 111.964 1.00 83.44 306 GLU A CA 1
ATOM 2395 C C . GLU A 1 306 ? -77.005 -15.394 113.280 1.00 83.44 306 GLU A C 1
ATOM 2397 O O . GLU A 1 306 ? -77.761 -15.441 114.253 1.00 83.44 306 GLU A O 1
ATOM 2402 N N . GLN A 1 307 ? -75.876 -14.671 113.295 1.00 80.75 307 GLN A N 1
ATOM 2403 C CA . GLN A 1 307 ? -75.430 -13.860 114.439 1.00 80.75 307 GLN A CA 1
ATOM 2404 C C . GLN A 1 307 ? -76.503 -12.856 114.887 1.00 80.75 307 GLN A C 1
ATOM 2406 O O . GLN A 1 307 ? -76.788 -12.757 116.079 1.00 80.75 307 GLN A O 1
ATOM 2411 N N . LEU A 1 308 ? -77.152 -12.153 113.951 1.00 83.38 308 LEU A N 1
ATOM 2412 C CA . LEU A 1 308 ? -78.267 -11.252 114.254 1.00 83.38 308 LEU A CA 1
ATOM 2413 C C . LEU A 1 308 ? -79.458 -11.990 114.872 1.00 83.38 308 LEU A C 1
ATOM 2415 O O . LEU A 1 308 ? -80.030 -11.483 115.834 1.00 83.38 308 LEU A O 1
ATOM 2419 N N . THR A 1 309 ? -79.827 -13.177 114.381 1.00 81.62 309 THR A N 1
ATOM 2420 C CA . THR A 1 309 ? -80.915 -13.963 114.993 1.00 81.62 309 THR A CA 1
ATOM 2421 C C . THR A 1 309 ? -80.552 -14.484 116.383 1.00 81.62 309 THR A C 1
ATOM 2423 O O . THR A 1 309 ? -81.402 -14.445 117.270 1.00 81.62 309 THR A O 1
ATOM 2426 N N . ALA A 1 310 ? -79.300 -14.886 116.618 1.00 84.12 310 ALA A N 1
ATOM 2427 C CA . ALA A 1 310 ? -78.818 -15.296 117.935 1.00 84.12 310 ALA A CA 1
ATOM 2428 C C . ALA A 1 310 ? -78.849 -14.125 118.933 1.00 84.12 310 ALA A C 1
ATOM 2430 O O . ALA A 1 310 ? -79.421 -14.253 120.014 1.00 84.12 310 ALA A O 1
ATOM 2431 N N . VAL A 1 311 ? -78.347 -12.948 118.542 1.00 82.44 311 VAL A N 1
ATOM 2432 C CA . VAL A 1 311 ? -78.411 -11.724 119.362 1.00 82.44 311 VAL A CA 1
ATOM 2433 C C . VAL A 1 311 ? -79.860 -11.279 119.598 1.00 82.44 311 VAL A C 1
ATOM 2435 O O . VAL A 1 311 ? -80.194 -10.838 120.694 1.00 82.44 311 VAL A O 1
ATOM 2438 N N . GLN A 1 312 ? -80.761 -11.427 118.621 1.00 80.25 312 GLN A N 1
ATOM 2439 C CA . GLN A 1 312 ? -82.192 -11.148 118.815 1.00 80.25 312 GLN A CA 1
ATOM 2440 C C . GLN A 1 312 ? -82.852 -12.118 119.806 1.00 80.25 312 GLN A C 1
ATOM 2442 O O . GLN A 1 31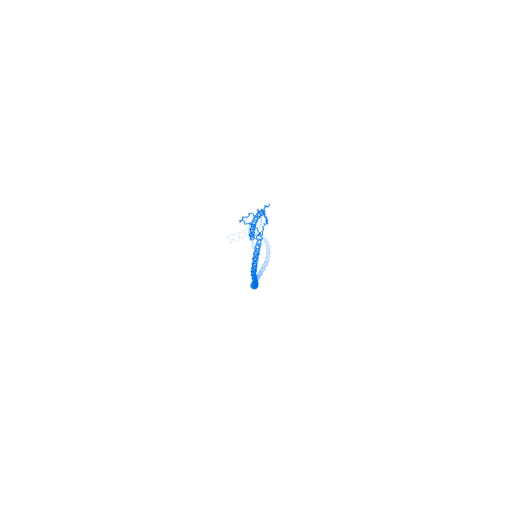2 ? -83.676 -11.682 120.611 1.00 80.25 312 GLN A O 1
ATOM 2447 N N . GLN A 1 313 ? -82.485 -13.404 119.786 1.00 82.06 313 GLN A N 1
ATOM 2448 C CA . GLN A 1 313 ? -82.942 -14.384 120.776 1.00 82.06 313 GLN A CA 1
ATOM 2449 C C . GLN A 1 313 ? -82.394 -14.065 122.172 1.00 82.06 313 GLN A C 1
ATOM 2451 O O . GLN A 1 313 ? -83.166 -14.061 123.130 1.00 82.06 313 GLN A O 1
ATOM 2456 N N . GLU A 1 314 ? -81.112 -13.709 122.287 1.00 80.50 314 GLU A N 1
ATOM 2457 C CA . GLU A 1 314 ? -80.489 -13.342 123.562 1.00 80.50 314 GLU A CA 1
ATOM 2458 C C . GLU A 1 314 ? -81.099 -12.058 124.150 1.00 80.50 314 GLU A C 1
ATOM 2460 O O . GLU A 1 314 ? -81.493 -12.030 125.316 1.00 80.50 314 GLU A O 1
ATOM 2465 N N . VAL A 1 315 ? -81.288 -11.010 123.340 1.00 80.06 315 VAL A N 1
ATOM 2466 C CA . VAL A 1 315 ? -82.023 -9.795 123.743 1.00 80.06 315 VAL A CA 1
ATOM 2467 C C . VAL A 1 315 ? -83.476 -10.127 124.110 1.00 80.06 315 VAL A C 1
ATOM 2469 O O . VAL A 1 315 ? -84.042 -9.501 125.008 1.00 80.06 315 VAL A O 1
ATOM 2472 N N . GLY A 1 316 ? -84.081 -11.131 123.471 1.00 78.44 316 GLY A N 1
ATOM 2473 C CA . GLY A 1 316 ? -85.381 -11.687 123.848 1.00 78.44 316 GLY A CA 1
ATOM 2474 C C . GLY A 1 316 ? -85.382 -12.283 125.259 1.00 78.44 316 GLY A C 1
ATOM 2475 O O . GLY A 1 316 ? -86.205 -11.883 126.086 1.00 78.44 316 GLY A O 1
ATOM 2476 N N . SER A 1 317 ? -84.438 -13.176 125.572 1.00 80.12 317 SER A N 1
ATOM 2477 C CA . SER A 1 317 ? -84.321 -13.787 126.903 1.00 80.12 317 SER A CA 1
ATOM 2478 C C . SER A 1 317 ? -83.910 -12.781 127.981 1.00 80.12 317 SER A C 1
ATOM 2480 O O . SER A 1 317 ? -84.467 -12.802 129.076 1.00 80.12 317 SER A O 1
ATOM 2482 N N . GLN A 1 318 ? -83.009 -11.841 127.674 1.00 77.06 318 GLN A N 1
ATOM 2483 C CA . GLN A 1 318 ? -82.631 -10.759 128.589 1.00 77.06 318 GLN A CA 1
ATOM 2484 C C . GLN A 1 318 ? -83.833 -9.848 128.901 1.00 77.06 318 GLN A C 1
ATOM 2486 O O . GLN A 1 318 ? -84.042 -9.484 130.056 1.00 77.06 318 GLN A O 1
ATOM 2491 N N . ARG A 1 319 ? -84.686 -9.533 127.912 1.00 77.69 319 ARG A N 1
ATOM 2492 C CA . ARG A 1 319 ? -85.947 -8.800 128.145 1.00 77.69 319 ARG A CA 1
ATOM 2493 C C . ARG A 1 319 ? -86.924 -9.586 129.018 1.00 77.69 319 ARG A C 1
ATOM 2495 O O . ARG A 1 319 ? -87.522 -8.992 129.910 1.00 77.69 319 ARG A O 1
ATOM 2502 N N . GLN A 1 320 ? -87.061 -10.896 128.806 1.00 78.44 320 GLN A N 1
ATOM 2503 C CA . GLN A 1 320 ? -87.905 -11.751 129.650 1.00 78.44 320 GLN A CA 1
ATOM 2504 C C . GLN A 1 320 ? -87.403 -11.784 131.105 1.00 78.44 320 GLN A C 1
ATOM 2506 O O . GLN A 1 320 ? -88.193 -11.557 132.023 1.00 78.44 320 GLN A O 1
ATOM 2511 N N . ALA A 1 321 ? -86.094 -11.945 131.318 1.00 76.56 321 ALA A N 1
ATOM 2512 C CA . ALA A 1 321 ? -85.476 -11.871 132.643 1.00 76.56 321 ALA A CA 1
ATOM 2513 C C . ALA A 1 321 ? -85.677 -10.493 133.306 1.00 76.56 321 ALA A C 1
ATOM 2515 O O . ALA A 1 321 ? -86.038 -10.417 134.478 1.00 76.56 321 ALA A O 1
ATOM 2516 N N . LEU A 1 322 ? -85.541 -9.391 132.556 1.00 79.62 322 LEU A N 1
ATOM 2517 C CA . LEU A 1 322 ? -85.809 -8.038 133.065 1.00 79.62 322 LEU A CA 1
ATOM 2518 C C . LEU A 1 322 ? -87.280 -7.820 133.456 1.00 79.62 322 LEU A C 1
ATOM 2520 O O . LEU A 1 322 ? -87.539 -7.100 134.422 1.00 79.62 322 LEU A O 1
ATOM 2524 N N . THR A 1 323 ? -88.239 -8.442 132.757 1.00 77.25 323 THR A N 1
ATOM 2525 C CA . THR A 1 323 ? -89.658 -8.409 133.166 1.00 77.25 323 THR A CA 1
ATOM 2526 C C . THR A 1 323 ? -89.952 -9.277 134.390 1.00 77.25 323 THR A C 1
ATOM 2528 O O . THR A 1 323 ? -90.789 -8.894 135.203 1.00 77.25 323 THR A O 1
ATOM 2531 N N . GLN A 1 324 ? -89.244 -10.398 134.570 1.00 75.12 324 GLN A N 1
ATOM 2532 C CA . GLN A 1 324 ? -89.343 -11.222 135.782 1.00 75.12 324 GLN A CA 1
ATOM 2533 C C . GLN A 1 324 ? -88.785 -10.469 136.999 1.00 75.12 324 GLN A C 1
ATOM 2535 O O . GLN A 1 324 ? -89.487 -10.321 137.995 1.00 75.12 324 GLN A O 1
ATOM 2540 N N . LEU A 1 325 ? -87.594 -9.873 136.871 1.00 74.19 325 LEU A N 1
ATOM 2541 C CA . LEU A 1 325 ? -86.986 -9.042 137.916 1.00 74.19 325 LEU A CA 1
ATOM 2542 C C . LEU A 1 325 ? -87.847 -7.823 138.290 1.00 74.19 325 LEU A C 1
ATOM 2544 O O . LEU A 1 325 ? -87.914 -7.472 139.464 1.00 74.19 325 LEU A O 1
ATOM 2548 N N . HIS A 1 326 ? -88.546 -7.192 137.335 1.00 74.06 326 HIS A N 1
ATOM 2549 C CA . HIS A 1 326 ? -89.511 -6.132 137.663 1.00 74.06 326 HIS A CA 1
ATOM 2550 C C . HIS A 1 326 ? -90.716 -6.660 138.451 1.00 74.06 326 HIS A C 1
ATOM 2552 O O . HIS A 1 326 ? -91.106 -6.038 139.433 1.00 74.06 326 HIS A O 1
ATOM 2558 N N . ALA A 1 327 ? -91.273 -7.819 138.086 1.00 78.19 327 ALA A N 1
ATOM 2559 C CA . ALA A 1 327 ? -92.384 -8.415 138.830 1.00 78.19 327 ALA A CA 1
ATOM 2560 C C . ALA A 1 327 ? -91.985 -8.813 140.268 1.00 78.19 327 ALA A C 1
ATOM 2562 O O . ALA A 1 327 ? -92.771 -8.640 141.199 1.00 78.19 327 ALA A O 1
ATOM 2563 N N . GLU A 1 328 ? -90.754 -9.293 140.469 1.00 75.50 328 GLU A N 1
ATOM 2564 C CA . GLU A 1 328 ? -90.184 -9.569 141.797 1.00 75.50 328 GLU A CA 1
ATOM 2565 C C . GLU A 1 328 ? -89.932 -8.279 142.601 1.00 75.50 328 GLU A C 1
ATOM 2567 O O . GLU A 1 328 ? -90.213 -8.221 143.805 1.00 75.50 328 GLU A O 1
ATOM 2572 N N . LEU A 1 329 ? -89.471 -7.210 141.942 1.00 77.25 329 LEU A N 1
ATOM 2573 C CA . LEU A 1 329 ? -89.298 -5.890 142.551 1.00 77.25 329 LEU A CA 1
ATOM 2574 C C . LEU A 1 329 ? -90.645 -5.285 142.988 1.00 77.25 329 LEU A C 1
ATOM 2576 O O . LEU A 1 329 ? -90.767 -4.796 144.109 1.00 77.25 329 LEU A O 1
ATOM 2580 N N . ASP A 1 330 ? -91.676 -5.358 142.146 1.00 75.81 330 ASP A N 1
ATOM 2581 C CA . ASP A 1 330 ? -93.022 -4.873 142.470 1.00 75.81 330 ASP A CA 1
ATOM 2582 C C . ASP A 1 330 ? -93.657 -5.691 143.607 1.00 75.81 330 ASP A C 1
ATOM 2584 O O . ASP A 1 330 ? -94.276 -5.126 144.515 1.00 75.81 330 ASP A O 1
ATOM 2588 N N . ALA A 1 331 ? -93.468 -7.015 143.616 1.00 76.50 331 ALA A N 1
ATOM 2589 C CA . ALA A 1 331 ? -93.952 -7.886 144.687 1.00 76.50 331 ALA A CA 1
ATOM 2590 C C . ALA A 1 331 ? -93.285 -7.571 146.039 1.00 76.50 331 ALA A C 1
ATOM 2592 O O . ALA A 1 331 ? -93.974 -7.455 147.058 1.00 76.50 331 ALA A O 1
ATOM 2593 N N . THR A 1 332 ? -91.963 -7.373 146.059 1.00 71.38 332 THR A N 1
ATOM 2594 C CA . THR A 1 332 ? -91.224 -7.018 147.284 1.00 71.38 332 THR A CA 1
ATOM 2595 C C . THR A 1 332 ? -91.542 -5.598 147.766 1.00 71.38 332 THR A C 1
ATOM 2597 O O . THR A 1 332 ? -91.700 -5.386 148.971 1.00 71.38 332 THR A O 1
ATOM 2600 N N . GLN A 1 333 ? -91.762 -4.634 146.862 1.00 71.88 333 GLN A N 1
ATOM 2601 C CA . GLN A 1 333 ? -92.273 -3.304 147.221 1.00 71.88 333 GLN A CA 1
ATOM 2602 C C . GLN A 1 333 ? -93.674 -3.368 147.854 1.00 71.88 333 GLN A C 1
ATOM 2604 O O . GLN A 1 333 ? -93.919 -2.719 148.875 1.00 71.88 333 GLN A O 1
ATOM 2609 N N . GLN A 1 334 ? -94.587 -4.180 147.309 1.00 73.81 334 GLN A N 1
ATOM 2610 C CA . GLN A 1 334 ? -95.927 -4.374 147.881 1.00 73.81 334 GLN A CA 1
ATOM 2611 C C . GLN A 1 334 ? -95.885 -5.042 149.265 1.00 73.81 334 GLN A C 1
ATOM 2613 O O . GLN A 1 334 ? -96.652 -4.663 150.154 1.00 73.81 334 GLN A O 1
ATOM 2618 N N . GLN A 1 335 ? -94.975 -5.995 149.484 1.00 69.88 335 GLN A N 1
ATOM 2619 C CA . GLN A 1 335 ? -94.744 -6.595 150.804 1.00 69.88 335 GLN A CA 1
ATOM 2620 C C . GLN A 1 335 ? -94.221 -5.556 151.810 1.00 69.88 335 GLN A C 1
ATOM 2622 O O . GLN A 1 335 ? -94.767 -5.440 152.908 1.00 69.88 335 GLN A O 1
ATOM 2627 N N . LEU A 1 336 ? -93.239 -4.735 151.420 1.00 74.31 336 LEU A N 1
ATOM 2628 C CA . LEU A 1 336 ? -92.701 -3.656 152.258 1.00 74.31 336 LEU A CA 1
ATOM 2629 C C . LEU A 1 336 ? -93.775 -2.615 152.631 1.00 74.31 336 LEU A C 1
ATOM 2631 O O . LEU A 1 336 ? -93.786 -2.099 153.751 1.00 74.31 336 LEU A O 1
ATOM 2635 N N . ALA A 1 337 ? -94.699 -2.317 151.711 1.00 72.31 337 ALA A N 1
ATOM 2636 C CA . ALA A 1 337 ? -95.821 -1.414 151.958 1.00 72.31 337 ALA A CA 1
ATOM 2637 C C . ALA A 1 337 ? -96.810 -1.967 153.002 1.00 72.31 337 ALA A C 1
ATOM 2639 O O . ALA A 1 337 ? -97.243 -1.212 153.875 1.00 72.31 337 ALA A O 1
ATOM 2640 N N . ARG A 1 338 ? -97.120 -3.274 152.969 1.00 74.38 338 ARG A N 1
ATOM 2641 C CA . ARG A 1 338 ? -97.983 -3.927 153.975 1.00 74.38 338 ARG A CA 1
ATOM 2642 C C . ARG A 1 338 ? -97.365 -3.889 155.370 1.00 74.38 338 ARG A C 1
ATOM 2644 O O . ARG A 1 338 ? -98.003 -3.393 156.291 1.00 74.38 338 ARG A O 1
ATOM 2651 N N . VAL A 1 339 ? -96.098 -4.291 155.503 1.00 74.25 339 VAL A N 1
ATOM 2652 C CA . VAL A 1 339 ? -95.382 -4.291 156.796 1.00 74.25 339 VAL A CA 1
ATOM 2653 C C . VAL A 1 339 ? -95.345 -2.887 157.422 1.00 74.25 339 VAL A C 1
ATOM 2655 O O . VAL A 1 339 ? -95.502 -2.740 158.633 1.00 74.25 339 VAL A O 1
ATOM 2658 N N . ARG A 1 340 ? -95.212 -1.828 156.609 1.00 73.31 340 ARG A N 1
ATOM 2659 C CA . ARG A 1 340 ? -95.287 -0.433 157.085 1.00 73.31 340 ARG A CA 1
ATOM 2660 C C . ARG A 1 340 ? -96.682 -0.033 157.583 1.00 73.31 340 ARG A C 1
ATOM 2662 O O . ARG A 1 340 ? -96.777 0.687 158.573 1.00 73.31 340 ARG A O 1
ATOM 2669 N N . GLN A 1 341 ? -97.753 -0.490 156.931 1.00 71.50 341 GLN A N 1
ATOM 2670 C CA . GLN A 1 341 ? -99.129 -0.236 157.382 1.00 71.50 341 GLN A CA 1
ATOM 2671 C C . GLN A 1 341 ? -99.460 -1.003 158.672 1.00 71.50 341 GLN A C 1
ATOM 2673 O O . GLN A 1 341 ? -100.073 -0.442 159.579 1.00 71.50 341 GLN A O 1
ATOM 2678 N N . GLU A 1 342 ? -99.003 -2.250 158.783 1.00 72.31 342 GLU A N 1
ATOM 2679 C CA . GLU A 1 342 ? -99.154 -3.080 159.984 1.00 72.31 342 GLU A CA 1
ATOM 2680 C C . GLU A 1 342 ? -98.395 -2.479 161.181 1.00 72.31 342 GLU A C 1
ATOM 2682 O O . GLU A 1 342 ? -98.965 -2.347 162.265 1.00 72.31 342 GLU A O 1
ATOM 2687 N N . GLY A 1 343 ? -97.158 -2.005 160.977 1.00 67.88 343 GLY A N 1
ATOM 2688 C CA . GLY A 1 343 ? -96.388 -1.291 162.003 1.00 67.88 343 GLY A CA 1
ATOM 2689 C C . GLY A 1 343 ? -97.093 -0.030 162.519 1.00 67.88 343 GLY A C 1
ATOM 2690 O O . GLY A 1 343 ? -97.266 0.128 163.728 1.00 67.88 343 GLY A O 1
ATOM 2691 N N . ALA A 1 344 ? -97.589 0.823 161.617 1.00 69.19 344 ALA A N 1
ATOM 2692 C CA . ALA A 1 344 ? -98.315 2.042 161.988 1.00 69.19 344 ALA A CA 1
ATOM 2693 C C . ALA A 1 344 ? -99.612 1.757 162.778 1.00 69.19 344 ALA A C 1
ATOM 2695 O O . ALA A 1 344 ? -99.985 2.528 163.666 1.00 69.19 344 ALA A O 1
ATOM 2696 N N . ALA A 1 345 ? -100.294 0.640 162.498 1.00 70.06 345 ALA A N 1
ATOM 2697 C CA . ALA A 1 345 ? -101.464 0.212 163.265 1.00 70.06 345 ALA A CA 1
ATOM 2698 C C . ALA A 1 345 ? -101.097 -0.233 164.695 1.00 70.06 345 ALA A C 1
ATOM 2700 O O . ALA A 1 345 ? -101.817 0.090 165.644 1.00 70.06 345 ALA A O 1
ATOM 2701 N N . VAL A 1 346 ? -99.965 -0.925 164.871 1.00 71.56 346 VAL A N 1
ATOM 2702 C CA . VAL A 1 346 ? -99.461 -1.342 166.193 1.00 71.56 346 VAL A CA 1
ATOM 2703 C C . VAL A 1 346 ? -99.029 -0.135 167.034 1.00 71.56 346 VAL A C 1
ATOM 2705 O O . VAL A 1 346 ? -99.396 -0.052 168.207 1.00 71.56 346 VAL A O 1
ATOM 2708 N N . GLU A 1 347 ? -98.331 0.846 166.453 1.00 70.31 347 GLU A N 1
ATOM 2709 C CA . GLU A 1 347 ? -97.934 2.074 167.165 1.00 70.31 347 GLU A CA 1
ATOM 2710 C C . GLU A 1 347 ? -99.142 2.848 167.720 1.00 70.31 347 GLU A C 1
ATOM 2712 O O . GLU A 1 347 ? -99.123 3.310 168.865 1.00 70.31 347 GLU A O 1
ATOM 2717 N N . GLN A 1 348 ? -100.238 2.944 166.958 1.00 70.00 348 GLN A N 1
ATOM 2718 C CA . GLN A 1 348 ? -101.470 3.584 167.435 1.00 70.00 348 GLN A CA 1
ATOM 2719 C C . GLN A 1 348 ? -102.102 2.834 168.620 1.00 70.00 348 GLN A C 1
ATOM 2721 O O . GLN A 1 348 ? -102.573 3.475 169.563 1.00 70.00 348 GLN A O 1
ATOM 2726 N N . GLN A 1 349 ? -102.068 1.497 168.624 1.00 70.25 349 GLN A N 1
ATOM 2727 C CA . GLN A 1 349 ? -102.567 0.688 169.745 1.00 70.25 349 GLN A CA 1
ATOM 2728 C C . GLN A 1 349 ? -101.706 0.858 171.007 1.00 70.25 349 GLN A C 1
ATOM 2730 O O . GLN A 1 349 ? -102.248 1.011 172.104 1.00 70.25 349 GLN A O 1
ATOM 2735 N N . VAL A 1 350 ? -100.375 0.907 170.864 1.00 72.75 350 VAL A N 1
ATOM 2736 C CA . VAL A 1 350 ? -99.448 1.159 171.983 1.00 72.75 350 VAL A CA 1
ATOM 2737 C C . VAL A 1 350 ? -99.721 2.523 172.625 1.00 72.75 350 VAL A C 1
ATOM 2739 O O . VAL A 1 350 ? -99.839 2.608 173.848 1.00 72.75 350 VAL A O 1
ATOM 2742 N N . ASN A 1 351 ? -99.902 3.574 171.822 1.00 71.62 351 ASN A N 1
ATOM 2743 C CA . ASN A 1 351 ? -100.191 4.921 172.326 1.00 71.62 351 ASN A CA 1
ATOM 2744 C C . ASN A 1 351 ? -101.524 4.994 173.102 1.00 71.62 351 ASN A C 1
ATOM 2746 O O . ASN A 1 351 ? -101.579 5.599 174.175 1.00 71.62 351 ASN A O 1
ATOM 2750 N N . GLN A 1 352 ? -102.579 4.320 172.628 1.00 68.94 352 GLN A N 1
ATOM 2751 C CA . GLN A 1 352 ? -103.867 4.252 173.340 1.00 68.94 352 GLN A CA 1
ATOM 2752 C C . GLN A 1 352 ? -103.768 3.508 174.684 1.00 68.94 352 GLN A C 1
ATOM 2754 O O . GLN A 1 352 ? -104.414 3.895 175.661 1.00 68.94 352 GLN A O 1
ATOM 2759 N N . LEU A 1 353 ? -102.949 2.453 174.764 1.00 69.56 353 LEU A N 1
ATOM 2760 C CA . LEU A 1 353 ? -102.708 1.727 176.016 1.00 69.56 353 LEU A CA 1
ATOM 2761 C C . LEU A 1 353 ? -101.894 2.557 177.021 1.00 69.56 353 LEU A C 1
ATOM 2763 O O . LEU A 1 353 ? -102.177 2.508 178.219 1.00 69.56 353 LEU A O 1
ATOM 2767 N N . GLN A 1 354 ? -100.929 3.355 176.552 1.00 67.81 354 GLN A N 1
ATOM 2768 C CA . GLN A 1 354 ? -100.149 4.251 177.413 1.00 67.81 354 GLN A CA 1
ATOM 2769 C C . GLN A 1 354 ? -101.005 5.364 178.037 1.00 67.81 354 GLN A C 1
ATOM 2771 O O . GLN A 1 354 ? -100.845 5.642 179.226 1.00 67.81 354 GLN A O 1
ATOM 2776 N N . GLN A 1 355 ? -101.947 5.952 177.288 1.00 68.50 355 GLN A N 1
ATOM 2777 C CA . GLN A 1 355 ? -102.863 6.975 177.817 1.00 68.50 355 GLN A CA 1
ATOM 2778 C C . GLN A 1 355 ? -103.730 6.430 178.965 1.00 68.50 355 GLN A C 1
ATOM 2780 O O . GLN A 1 355 ? -103.710 6.992 180.060 1.00 68.50 355 GLN A O 1
ATOM 2785 N N . ARG A 1 356 ? -104.368 5.267 178.771 1.00 66.75 356 ARG A N 1
ATOM 2786 C CA . ARG A 1 356 ? -105.180 4.595 179.808 1.00 66.75 356 ARG A CA 1
ATOM 2787 C C . ARG A 1 356 ? -104.377 4.238 181.065 1.00 66.75 356 ARG A C 1
ATOM 2789 O O . ARG A 1 356 ? -104.890 4.311 182.180 1.00 66.75 356 ARG A O 1
ATOM 2796 N N . LEU A 1 357 ? -103.100 3.876 180.906 1.00 71.31 357 LEU A N 1
ATOM 2797 C CA . LEU A 1 357 ? -102.181 3.644 182.028 1.00 71.31 357 LEU A CA 1
ATOM 2798 C C . LEU A 1 357 ? -101.794 4.930 182.776 1.00 71.31 357 LEU A C 1
ATOM 2800 O O . LEU A 1 357 ? -101.437 4.859 183.952 1.00 71.31 357 LEU A O 1
ATOM 2804 N N . GLY A 1 358 ? -101.849 6.091 182.120 1.00 70.75 358 GLY A N 1
ATOM 2805 C CA . GLY A 1 358 ? -101.682 7.398 182.754 1.00 70.75 358 GLY A CA 1
ATOM 2806 C C . GLY A 1 358 ? -102.888 7.779 183.613 1.00 70.75 358 GLY A C 1
ATOM 2807 O O . GLY A 1 358 ? -102.716 8.145 184.774 1.00 70.75 358 GLY A O 1
ATOM 2808 N N . GLU A 1 359 ? -104.095 7.622 183.068 1.00 70.62 359 GLU A N 1
ATOM 2809 C CA . GLU A 1 359 ? -105.371 7.933 183.732 1.00 70.62 359 GLU A CA 1
ATOM 2810 C C . GLU A 1 359 ? -105.548 7.105 185.018 1.00 70.62 359 GLU A C 1
ATOM 2812 O O . GLU A 1 359 ? -105.631 7.667 186.111 1.00 70.62 359 GLU A O 1
ATOM 2817 N N . LEU A 1 360 ? -105.444 5.772 184.921 1.00 68.88 360 LEU A N 1
ATOM 2818 C CA . LEU A 1 360 ? -105.558 4.857 186.069 1.00 68.88 360 LEU A CA 1
ATOM 2819 C C . LEU A 1 360 ? -104.528 5.132 187.183 1.00 68.88 360 LEU A C 1
ATOM 2821 O O . LEU A 1 360 ? -104.793 4.883 188.360 1.00 68.88 360 LEU A O 1
ATOM 2825 N N . ARG A 1 361 ? -103.342 5.658 186.842 1.00 69.19 361 ARG A N 1
ATOM 2826 C CA . ARG A 1 361 ? -102.324 6.051 187.835 1.00 69.19 361 ARG A CA 1
ATOM 2827 C C . ARG A 1 361 ? -102.695 7.332 188.581 1.00 69.19 361 ARG A C 1
ATOM 2829 O O . ARG A 1 361 ? -102.346 7.452 189.754 1.00 69.19 361 ARG A O 1
ATOM 2836 N N . GLN A 1 362 ? -103.386 8.270 187.935 1.00 68.38 362 GLN A N 1
ATOM 2837 C CA . GLN A 1 362 ? -103.859 9.497 188.583 1.00 68.38 362 GLN A CA 1
ATOM 2838 C C . GLN A 1 362 ? -105.052 9.214 189.504 1.00 68.38 362 GLN A C 1
ATOM 2840 O O . GLN A 1 362 ? -105.078 9.714 190.629 1.00 68.38 362 GLN A O 1
ATOM 2845 N N . GLU A 1 363 ? -105.979 8.346 189.087 1.00 66.50 363 GLU A N 1
ATOM 2846 C CA . GLU A 1 363 ? -107.095 7.891 189.930 1.00 66.50 363 GLU A CA 1
ATOM 2847 C C . GLU A 1 363 ? -106.600 7.155 191.186 1.00 66.50 363 GLU A C 1
ATOM 2849 O O . GLU A 1 363 ? -107.003 7.491 192.303 1.00 66.50 363 GLU A O 1
ATOM 2854 N N . LEU A 1 364 ? -105.653 6.219 191.032 1.00 67.94 364 LEU A N 1
ATOM 2855 C CA . LEU A 1 364 ? -105.057 5.502 192.164 1.00 67.94 364 LEU A CA 1
ATOM 2856 C C . LEU A 1 364 ? -104.368 6.459 193.154 1.00 67.94 364 LEU A C 1
ATOM 2858 O O . LEU A 1 364 ? -104.526 6.308 194.365 1.00 67.94 364 LEU A O 1
ATOM 2862 N N . ALA A 1 365 ? -103.643 7.466 192.650 1.00 65.81 365 ALA A N 1
ATOM 2863 C CA . ALA A 1 365 ? -102.976 8.466 193.483 1.00 65.81 365 ALA A CA 1
ATOM 2864 C C . ALA A 1 365 ? -103.963 9.378 194.242 1.00 65.81 365 ALA A C 1
ATOM 2866 O O . ALA A 1 365 ? -103.670 9.818 195.358 1.00 65.81 365 ALA A O 1
ATOM 2867 N N . ALA A 1 366 ? -105.140 9.660 193.674 1.00 70.00 366 ALA A N 1
ATOM 2868 C CA . ALA A 1 366 ? -106.194 10.405 194.361 1.00 70.00 366 ALA A CA 1
ATOM 2869 C C . ALA A 1 366 ? -106.781 9.599 195.536 1.00 70.00 366 ALA A C 1
ATOM 2871 O O . ALA A 1 366 ? -106.919 10.131 196.641 1.00 70.00 366 ALA A O 1
ATOM 2872 N N . GLU A 1 367 ? -107.050 8.306 195.335 1.00 62.06 367 GLU A N 1
ATOM 2873 C CA . GLU A 1 367 ? -107.579 7.429 196.388 1.00 62.06 367 GLU A CA 1
ATOM 2874 C C . GLU A 1 367 ? -106.569 7.140 197.506 1.00 62.06 367 GLU A C 1
ATOM 2876 O O . GLU A 1 367 ? -106.945 7.147 198.680 1.00 62.06 367 GLU A O 1
ATOM 2881 N N . THR A 1 368 ? -105.273 6.977 197.206 1.00 70.38 368 THR A N 1
ATOM 2882 C CA . THR A 1 368 ? -104.261 6.811 198.269 1.00 70.38 368 THR A CA 1
ATOM 2883 C C . THR A 1 368 ? -104.183 8.027 199.193 1.00 70.38 368 THR A C 1
ATOM 2885 O O . THR A 1 368 ? -104.069 7.860 200.406 1.00 70.38 368 THR A O 1
ATOM 2888 N N . ASN A 1 369 ? -104.312 9.246 198.654 1.00 65.38 369 ASN A N 1
ATOM 2889 C CA . ASN A 1 369 ? -104.304 10.464 199.470 1.00 65.38 369 ASN A CA 1
ATOM 2890 C C . ASN A 1 369 ? -105.550 10.563 200.371 1.00 65.38 369 ASN A C 1
ATOM 2892 O O . ASN A 1 369 ? -105.416 10.853 201.560 1.00 65.38 369 ASN A O 1
ATOM 2896 N N . ARG A 1 370 ? -106.742 10.226 199.851 1.00 67.00 370 ARG A N 1
ATOM 2897 C CA . ARG A 1 370 ? -107.988 10.145 200.645 1.00 67.00 370 ARG A CA 1
ATOM 2898 C C . ARG A 1 370 ? -107.867 9.148 201.805 1.00 67.00 370 ARG A C 1
ATOM 2900 O O . ARG A 1 370 ? -108.275 9.446 202.928 1.00 67.00 370 ARG A O 1
ATOM 2907 N N . LEU A 1 371 ? -107.260 7.985 201.555 1.00 66.50 371 LEU A N 1
ATOM 2908 C CA . LEU A 1 371 ? -107.006 6.961 202.574 1.00 66.50 371 LEU A CA 1
ATOM 2909 C C . LEU A 1 371 ? -105.994 7.403 203.644 1.00 66.50 371 LEU A C 1
ATOM 2911 O O . LEU A 1 371 ? -106.150 7.044 204.815 1.00 66.50 371 LEU A O 1
ATOM 2915 N N . GLU A 1 372 ? -104.978 8.189 203.283 1.00 63.97 372 GLU A N 1
ATOM 2916 C CA . GLU A 1 372 ? -104.029 8.740 204.255 1.00 63.97 372 GLU A CA 1
ATOM 2917 C C . GLU A 1 372 ? -104.640 9.833 205.140 1.00 63.97 372 GLU A C 1
ATOM 2919 O O . GLU A 1 372 ? -104.394 9.832 206.347 1.00 63.97 372 GLU A O 1
ATOM 2924 N N . GLU A 1 373 ? -105.469 10.728 204.598 1.00 62.75 373 GLU A N 1
ATOM 2925 C CA . GLU A 1 373 ? -106.173 11.731 205.411 1.00 62.75 373 GLU A CA 1
ATOM 2926 C C . GLU A 1 373 ? -107.166 11.075 206.383 1.00 62.75 373 GLU A C 1
ATOM 2928 O O . GLU A 1 373 ? -107.187 11.416 207.571 1.00 62.75 373 GLU A O 1
ATOM 2933 N N . ALA A 1 374 ? -107.898 10.051 205.928 1.00 62.16 374 ALA A N 1
ATOM 2934 C CA . ALA A 1 374 ? -108.756 9.242 206.789 1.00 62.16 374 ALA A CA 1
ATOM 2935 C C . ALA A 1 374 ? -107.966 8.592 207.945 1.00 62.16 374 ALA A C 1
ATOM 2937 O O . ALA A 1 374 ? -108.362 8.725 209.108 1.00 62.16 374 ALA A O 1
ATOM 2938 N N . ARG A 1 375 ? -106.815 7.960 207.664 1.00 63.47 375 ARG A N 1
ATOM 2939 C CA . ARG A 1 375 ? -105.942 7.361 208.697 1.00 63.47 375 ARG A CA 1
ATOM 2940 C C . ARG A 1 375 ? -105.413 8.383 209.701 1.00 63.47 375 ARG A C 1
ATOM 2942 O O . ARG A 1 375 ? -105.554 8.173 210.902 1.00 63.47 375 ARG A O 1
ATOM 2949 N N . ARG A 1 376 ? -104.882 9.517 209.230 1.00 61.84 376 ARG A N 1
ATOM 2950 C CA . ARG A 1 376 ? -104.339 10.576 210.103 1.00 61.84 376 ARG A CA 1
ATOM 2951 C C . ARG A 1 376 ? -105.405 11.158 211.039 1.00 61.84 376 ARG A C 1
ATOM 2953 O O . ARG A 1 376 ? -105.076 11.548 212.159 1.00 61.84 376 ARG A O 1
ATOM 2960 N N . SER A 1 377 ? -106.676 11.178 210.621 1.00 55.81 377 SER A N 1
ATOM 2961 C CA . SER A 1 377 ? -107.785 11.527 211.519 1.00 55.81 377 SER A CA 1
ATOM 2962 C C . SER A 1 377 ? -107.994 10.473 212.621 1.00 55.81 377 SER A C 1
ATOM 2964 O O . SER A 1 377 ? -108.054 10.829 213.800 1.00 55.81 377 SER A O 1
ATOM 2966 N N . ALA A 1 378 ? -108.009 9.181 212.276 1.00 55.47 378 ALA A N 1
ATOM 2967 C CA . ALA A 1 378 ? -108.200 8.083 213.223 1.00 55.47 378 ALA A CA 1
ATOM 2968 C C . ALA A 1 378 ? -107.068 7.968 214.264 1.00 55.47 378 ALA A C 1
ATOM 2970 O O . ALA A 1 378 ? -107.351 7.822 215.455 1.00 55.47 378 ALA A O 1
ATOM 2971 N N . ASP A 1 379 ? -105.806 8.120 213.848 1.00 59.84 379 ASP A N 1
ATOM 2972 C CA . ASP A 1 379 ? -104.636 8.068 214.740 1.00 59.84 379 ASP A CA 1
ATOM 2973 C C . ASP A 1 379 ? -104.716 9.133 215.853 1.00 59.84 379 ASP A C 1
ATOM 2975 O O . ASP A 1 379 ? -104.295 8.901 216.990 1.00 59.84 379 ASP A O 1
ATOM 2979 N N . SER A 1 380 ? -105.300 10.302 215.552 1.00 57.44 380 SER A N 1
ATOM 2980 C CA . SER A 1 380 ? -105.490 11.385 216.530 1.00 57.44 380 SER A CA 1
ATOM 2981 C C . SER A 1 380 ? -106.494 11.015 217.634 1.00 57.44 380 SER A C 1
ATOM 2983 O O . SER A 1 380 ? -106.256 11.295 218.812 1.00 57.44 380 SER A O 1
ATOM 2985 N N . VAL A 1 381 ? -107.569 10.304 217.278 1.00 58.03 381 VAL A N 1
ATOM 2986 C CA . VAL A 1 381 ? -108.580 9.787 218.215 1.00 58.03 381 VAL A CA 1
ATOM 2987 C C . VAL A 1 381 ? -108.022 8.618 219.029 1.00 58.03 381 VAL A C 1
ATOM 2989 O O . VAL A 1 381 ? -108.242 8.542 220.239 1.00 58.03 381 VAL A O 1
ATOM 2992 N N . GLU A 1 382 ? -107.242 7.735 218.403 1.00 56.56 382 GLU A N 1
ATOM 2993 C CA . GLU A 1 382 ? -106.611 6.606 219.090 1.00 56.56 382 GLU A CA 1
ATOM 2994 C C . GLU A 1 382 ? -105.581 7.067 220.141 1.00 56.56 382 GLU A C 1
ATOM 2996 O O . GLU A 1 382 ? -105.451 6.450 221.200 1.00 56.56 382 GLU A O 1
ATOM 3001 N N . GLN A 1 383 ? -104.892 8.190 219.905 1.00 57.44 383 GLN A N 1
ATOM 3002 C CA . GLN A 1 383 ? -103.981 8.798 220.882 1.00 57.44 383 GLN A CA 1
ATOM 3003 C C . GLN A 1 383 ? -104.727 9.367 222.102 1.00 57.44 383 GLN A C 1
ATOM 3005 O O . GLN A 1 383 ? -104.291 9.139 223.231 1.00 57.44 383 GLN A O 1
ATOM 3010 N N . HIS A 1 384 ? -105.891 10.003 221.923 1.00 52.44 384 HIS A N 1
ATOM 3011 C CA . HIS A 1 384 ? -106.755 10.370 223.056 1.00 52.44 384 HIS A CA 1
ATOM 3012 C C . HIS A 1 384 ? -107.306 9.141 223.803 1.00 52.44 384 HIS A C 1
ATOM 3014 O O . HIS A 1 384 ? -107.360 9.148 225.032 1.00 52.44 384 HIS A O 1
ATOM 3020 N N . ALA A 1 385 ? -107.638 8.051 223.104 1.00 54.75 385 ALA A N 1
ATOM 3021 C CA . ALA A 1 385 ? -108.055 6.804 223.751 1.00 54.75 385 ALA A CA 1
ATOM 3022 C C . ALA A 1 385 ? -106.921 6.143 224.565 1.00 54.75 385 ALA A C 1
ATOM 3024 O O . ALA A 1 385 ? -107.169 5.606 225.648 1.00 54.75 385 ALA A O 1
ATOM 3025 N N . LYS A 1 386 ? -105.673 6.199 224.078 1.00 52.22 386 LYS A N 1
ATOM 3026 C CA . LYS A 1 386 ? -104.484 5.667 224.768 1.00 52.22 386 LYS A CA 1
ATOM 3027 C C . LYS A 1 386 ? -104.155 6.443 226.046 1.00 52.22 386 LYS A C 1
ATOM 3029 O O . LYS A 1 386 ? -103.883 5.810 227.064 1.00 52.22 386 LYS A O 1
ATOM 3034 N N . ASP A 1 387 ? -104.286 7.769 226.041 1.00 56.34 387 ASP A N 1
ATOM 3035 C CA . ASP A 1 387 ? -104.064 8.603 227.234 1.00 56.34 387 ASP A CA 1
ATOM 3036 C C . ASP A 1 387 ? -105.169 8.479 228.303 1.00 56.34 387 ASP A C 1
ATOM 3038 O O . ASP A 1 387 ? -104.913 8.729 229.483 1.00 56.34 387 ASP A O 1
ATOM 3042 N N . VAL A 1 388 ? -106.370 8.008 227.938 1.00 53.41 388 VAL A N 1
ATOM 3043 C CA . VAL A 1 388 ? -107.403 7.604 228.912 1.00 53.41 388 VAL A CA 1
ATOM 3044 C C . VAL A 1 388 ? -107.177 6.174 229.410 1.00 53.41 388 VAL A C 1
ATOM 3046 O O . VAL A 1 388 ? -107.222 5.951 230.616 1.00 53.41 388 VAL A O 1
ATOM 3049 N N . ARG A 1 389 ? -106.848 5.208 228.534 1.00 48.84 389 ARG A N 1
ATOM 3050 C CA . ARG A 1 389 ? -106.470 3.837 228.953 1.00 48.84 389 ARG A CA 1
ATOM 3051 C C . ARG A 1 389 ? -105.252 3.809 229.875 1.00 48.84 389 ARG A C 1
ATOM 3053 O O . ARG A 1 389 ? -105.144 2.911 230.710 1.00 48.84 389 ARG A O 1
ATOM 3060 N N . ALA A 1 390 ? -104.375 4.802 229.747 1.00 53.16 390 ALA A N 1
ATOM 3061 C CA . ALA A 1 390 ? -103.279 5.034 230.667 1.00 53.16 390 ALA A CA 1
ATOM 3062 C C . ALA A 1 390 ? -103.767 5.204 232.119 1.00 53.16 390 ALA A C 1
ATOM 3064 O O . ALA A 1 390 ? -103.242 4.536 232.999 1.00 53.16 390 ALA A O 1
ATOM 3065 N N . ARG A 1 391 ? -104.804 6.018 232.363 1.00 47.22 391 ARG A N 1
ATOM 3066 C CA . ARG A 1 391 ? -105.388 6.298 233.695 1.00 47.22 391 ARG A CA 1
ATOM 3067 C C . ARG A 1 391 ? -106.308 5.186 234.245 1.00 47.22 391 ARG A C 1
ATOM 3069 O O . ARG A 1 391 ? -107.283 5.484 234.930 1.00 47.22 391 ARG A O 1
ATOM 3076 N N . VAL A 1 392 ? -106.105 3.933 233.829 1.00 53.84 392 VAL A N 1
ATOM 3077 C CA . VAL A 1 392 ? -106.968 2.789 234.201 1.00 53.84 392 VAL A CA 1
ATOM 3078 C C . VAL A 1 392 ? -106.180 1.476 234.241 1.00 53.84 392 VAL A C 1
ATOM 3080 O O . VAL A 1 392 ? -106.358 0.661 235.147 1.00 53.84 392 VAL A O 1
ATOM 3083 N N . GLN A 1 393 ? -105.311 1.217 233.254 1.00 48.66 393 GLN A N 1
ATOM 3084 C CA . GLN A 1 393 ? -104.615 -0.076 233.169 1.00 48.66 393 GLN A CA 1
ATOM 3085 C C . GLN A 1 393 ? -103.502 -0.276 234.198 1.00 48.66 393 GLN A C 1
ATOM 3087 O O . GLN A 1 393 ? -103.046 -1.407 234.378 1.00 48.66 393 GLN A O 1
ATOM 3092 N N . ARG A 1 394 ? -103.039 0.784 234.857 1.00 50.06 394 ARG A N 1
ATOM 3093 C CA . ARG A 1 394 ? -101.951 0.709 235.823 1.00 50.06 394 ARG A CA 1
ATOM 3094 C C . ARG A 1 394 ? -102.507 0.768 237.282 1.00 50.06 394 ARG A C 1
ATOM 3096 O O . ARG A 1 394 ? -101.888 0.207 238.177 1.00 50.06 394 ARG A O 1
ATOM 3103 N N . GLU A 1 395 ? -103.740 1.203 237.545 1.00 46.56 395 GLU A N 1
ATOM 3104 C CA . GLU A 1 395 ? -104.443 0.845 238.797 1.00 46.56 395 GLU A CA 1
ATOM 3105 C C . GLU A 1 395 ? -104.870 -0.632 238.807 1.00 46.56 395 GLU A C 1
ATOM 3107 O O . GLU A 1 395 ? -104.644 -1.339 239.789 1.00 46.56 395 GLU A O 1
ATOM 3112 N N . ALA A 1 396 ? -105.397 -1.142 237.687 1.00 43.66 396 ALA A N 1
ATOM 3113 C CA . ALA A 1 396 ? -105.860 -2.529 237.582 1.00 43.66 396 ALA A CA 1
ATOM 3114 C C . ALA A 1 396 ? -104.754 -3.574 237.831 1.00 43.66 396 ALA A C 1
ATOM 3116 O O . ALA A 1 396 ? -105.032 -4.636 238.385 1.00 43.66 396 ALA A O 1
ATOM 3117 N N . LYS A 1 397 ? -103.498 -3.267 237.466 1.00 43.28 397 LYS A N 1
ATOM 3118 C CA . LYS A 1 397 ? -102.343 -4.144 237.715 1.00 43.28 397 LYS A CA 1
ATOM 3119 C C . LYS A 1 397 ? -101.663 -3.921 239.081 1.00 43.28 397 LYS A C 1
ATOM 3121 O O . LYS A 1 397 ? -100.464 -4.153 239.198 1.00 43.28 397 LYS A O 1
ATOM 3126 N N . ARG A 1 398 ? -102.373 -3.435 240.111 1.00 46.69 398 ARG A N 1
ATOM 3127 C CA . ARG A 1 398 ? -101.902 -3.425 241.520 1.00 46.69 398 ARG A CA 1
ATOM 3128 C C . ARG A 1 398 ? -102.436 -4.586 242.374 1.00 46.69 398 ARG A C 1
ATOM 3130 O O . ARG A 1 398 ? -102.186 -4.584 243.578 1.00 46.69 398 ARG A O 1
ATOM 3137 N N . VAL A 1 399 ? -103.221 -5.506 241.803 1.00 43.56 399 VAL A N 1
ATOM 3138 C CA . VAL A 1 399 ? -104.155 -6.352 242.578 1.00 43.56 399 VAL A CA 1
ATOM 3139 C C . VAL A 1 399 ? -104.333 -7.782 242.028 1.00 43.56 399 VAL A C 1
ATOM 3141 O O . VAL A 1 399 ? -104.724 -8.668 242.786 1.00 43.56 399 VAL A O 1
ATOM 3144 N N . ALA A 1 400 ? -104.076 -8.046 240.745 1.00 37.25 400 ALA A N 1
ATOM 3145 C CA . ALA A 1 400 ? -104.454 -9.306 240.096 1.00 37.25 400 ALA A CA 1
ATOM 3146 C C . ALA A 1 400 ? -103.507 -10.483 240.410 1.00 37.25 400 ALA A C 1
ATOM 3148 O O . ALA A 1 400 ? -103.966 -11.611 240.600 1.00 37.25 400 ALA A O 1
ATOM 3149 N N . ASP A 1 401 ? -102.202 -10.227 240.519 1.00 43.53 401 ASP A N 1
ATOM 3150 C CA . ASP A 1 401 ? -101.157 -11.251 240.675 1.00 43.53 401 ASP A CA 1
ATOM 3151 C C . ASP A 1 401 ? -100.655 -11.382 242.130 1.00 43.53 401 ASP A C 1
ATOM 3153 O O . ASP A 1 401 ? -99.798 -12.218 242.418 1.00 43.53 401 ASP A O 1
ATOM 3157 N N . LEU A 1 402 ? -101.244 -10.640 243.081 1.00 40.03 402 LEU A N 1
ATOM 3158 C CA . LEU A 1 402 ? -101.153 -10.954 244.518 1.00 40.03 402 LEU A CA 1
ATOM 3159 C C . LEU A 1 402 ? -102.048 -12.157 244.907 1.00 40.03 402 LEU A C 1
ATOM 3161 O O . LEU A 1 402 ? -101.889 -12.716 245.991 1.00 40.03 402 LEU A O 1
ATOM 3165 N N . ALA A 1 403 ? -103.005 -12.547 244.053 1.00 36.03 403 ALA A N 1
ATOM 3166 C CA . ALA A 1 403 ? -104.134 -13.399 244.445 1.00 36.03 403 ALA A CA 1
ATOM 3167 C C . ALA A 1 403 ? -104.129 -14.836 243.880 1.00 36.03 403 ALA A C 1
ATOM 3169 O O . ALA A 1 403 ? -104.563 -15.753 244.575 1.00 36.03 403 ALA A O 1
ATOM 3170 N N . ALA A 1 404 ? -103.669 -15.062 242.642 1.00 32.88 404 ALA A N 1
ATOM 3171 C CA . ALA A 1 404 ? -103.915 -16.333 241.938 1.00 32.88 404 ALA A CA 1
ATOM 3172 C C . ALA A 1 404 ? -102.799 -17.394 242.056 1.00 32.88 404 ALA A C 1
ATOM 3174 O O . ALA A 1 404 ? -103.084 -18.585 241.981 1.00 32.88 404 ALA A O 1
ATOM 3175 N N . ALA A 1 405 ? -101.537 -16.998 242.264 1.00 44.62 405 ALA A N 1
ATOM 3176 C CA . ALA A 1 405 ? -100.389 -17.922 242.279 1.00 44.62 405 ALA A CA 1
ATOM 3177 C C . ALA A 1 405 ? -100.001 -18.444 243.682 1.00 44.62 405 ALA A C 1
ATOM 3179 O O . ALA A 1 405 ? -99.105 -19.277 243.813 1.00 44.62 405 ALA A O 1
ATOM 3180 N N . ALA A 1 406 ? -100.676 -17.983 244.742 1.00 33.34 406 ALA A N 1
ATOM 3181 C CA . ALA A 1 406 ? -100.445 -18.440 246.117 1.00 33.34 406 ALA A CA 1
ATOM 3182 C C . ALA A 1 406 ? -101.018 -19.846 246.409 1.00 33.34 406 ALA A C 1
ATOM 3184 O O . ALA A 1 406 ? -100.784 -20.393 247.485 1.00 33.34 406 ALA A O 1
ATOM 3185 N N . VAL A 1 407 ? -101.745 -20.444 245.457 1.00 39.09 407 VAL A N 1
ATOM 3186 C CA . VAL A 1 407 ? -102.278 -21.810 245.535 1.00 39.09 407 VAL A CA 1
ATOM 3187 C C . VAL A 1 407 ? -101.965 -22.531 244.219 1.00 39.09 407 VAL A C 1
ATOM 3189 O O . VAL A 1 407 ? -102.782 -22.538 243.307 1.00 39.09 407 VAL A O 1
ATOM 3192 N N . MET A 1 408 ? -100.780 -23.157 244.145 1.00 35.25 408 MET A N 1
ATOM 3193 C CA . MET A 1 408 ? -100.259 -23.906 242.980 1.00 35.25 408 MET A CA 1
ATOM 3194 C C . MET A 1 408 ? -99.917 -23.003 241.764 1.00 35.25 408 MET A C 1
ATOM 3196 O O . MET A 1 408 ? -100.652 -22.971 240.784 1.00 35.25 408 MET A O 1
ATOM 3200 N N . ALA A 1 409 ? -98.806 -22.264 241.710 1.00 32.62 409 ALA A N 1
ATOM 3201 C CA . ALA A 1 409 ? -97.569 -22.292 242.499 1.00 32.62 409 ALA A CA 1
ATOM 3202 C C . ALA A 1 409 ? -96.844 -20.922 242.334 1.00 32.62 409 ALA A C 1
ATOM 3204 O O . ALA A 1 409 ? -96.939 -20.321 241.268 1.00 32.62 409 ALA A O 1
ATOM 3205 N N . ALA A 1 410 ? -96.090 -20.340 243.278 1.00 43.81 410 ALA A N 1
ATOM 3206 C CA . ALA A 1 410 ? -95.584 -20.832 244.565 1.00 43.81 410 ALA A CA 1
ATOM 3207 C C . ALA A 1 410 ? -94.854 -22.186 244.432 1.00 43.81 410 ALA A C 1
ATOM 3209 O O . ALA A 1 410 ? -95.342 -23.203 244.909 1.00 43.81 410 ALA A O 1
ATOM 3210 N N . ALA A 1 411 ? -93.727 -22.276 243.715 1.00 30.58 411 ALA A N 1
ATOM 3211 C CA . ALA A 1 411 ? -92.724 -21.237 243.433 1.00 30.58 411 ALA A CA 1
ATOM 3212 C C . ALA A 1 411 ? -92.486 -20.994 241.913 1.00 30.58 411 ALA A C 1
ATOM 3214 O O . ALA A 1 411 ? -92.569 -21.941 241.140 1.00 30.58 411 ALA A O 1
ATOM 3215 N N . ALA A 1 412 ? -92.143 -19.786 241.428 1.00 28.83 412 ALA A N 1
ATOM 3216 C CA . ALA A 1 412 ? -91.996 -18.486 242.111 1.00 28.83 412 ALA A CA 1
ATOM 3217 C C . ALA A 1 412 ? -92.149 -17.284 241.141 1.00 28.83 412 ALA A C 1
ATOM 3219 O O . ALA A 1 412 ? -91.649 -17.357 240.023 1.00 28.83 412 ALA A O 1
ATOM 3220 N N . GLY A 1 413 ? -92.723 -16.164 241.617 1.00 28.69 413 GLY A N 1
ATOM 3221 C CA . GLY A 1 413 ? -92.824 -14.865 240.910 1.00 28.69 413 GLY A CA 1
ATOM 3222 C C . GLY A 1 413 ? -93.892 -14.837 239.799 1.00 28.69 413 GLY A C 1
ATOM 3223 O O . GLY A 1 413 ? -93.798 -15.599 238.848 1.00 28.69 413 GLY A O 1
ATOM 3224 N N . GLY A 1 414 ? -94.951 -14.016 239.831 1.00 29.73 414 GLY A N 1
ATOM 3225 C CA . GLY A 1 414 ? -95.116 -12.698 240.474 1.00 29.73 414 GLY A CA 1
ATOM 3226 C C . GLY A 1 414 ? -94.471 -11.622 239.586 1.00 29.73 414 GLY A C 1
ATOM 3227 O O . GLY A 1 414 ? -93.283 -11.720 239.307 1.00 29.73 414 GLY A O 1
ATOM 3228 N N . GLY A 1 415 ? -95.168 -10.624 239.029 1.00 39.62 415 GLY A N 1
ATOM 3229 C CA . GLY A 1 415 ? -96.245 -9.811 239.618 1.00 39.62 415 GLY A CA 1
ATOM 3230 C C . GLY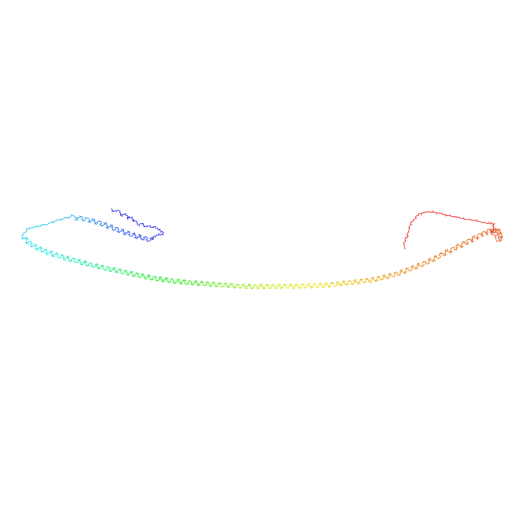 A 1 415 ? -95.605 -8.596 240.319 1.00 39.62 415 GLY A C 1
ATOM 3231 O O . GLY A 1 415 ? -94.673 -8.789 241.089 1.00 39.62 415 GLY A O 1
ATOM 3232 N N . GLU A 1 416 ? -95.985 -7.328 240.113 1.00 42.50 416 GLU A N 1
ATOM 3233 C CA . GLU A 1 416 ? -97.059 -6.702 239.313 1.00 42.50 416 GLU A CA 1
ATOM 3234 C C . GLU A 1 416 ? -96.771 -5.146 239.230 1.00 42.50 416 GLU A C 1
ATOM 3236 O O . GLU A 1 416 ? -95.673 -4.734 239.592 1.00 42.50 416 GLU A O 1
ATOM 3241 N N . THR A 1 417 ? -97.715 -4.263 238.833 1.00 43.50 417 THR A N 1
ATOM 3242 C CA . THR A 1 417 ? -97.785 -2.766 239.081 1.00 43.50 417 THR A CA 1
ATOM 3243 C C . THR A 1 417 ? -96.736 -1.734 238.496 1.00 43.50 417 THR A C 1
ATOM 3245 O O . THR A 1 417 ? -95.708 -2.164 237.992 1.00 43.50 417 THR A O 1
ATOM 3248 N N . ALA A 1 418 ? -96.830 -0.359 238.541 1.00 45.94 418 ALA A N 1
ATOM 3249 C CA . ALA A 1 418 ? -97.842 0.653 238.047 1.00 45.94 418 ALA A CA 1
ATOM 3250 C C . ALA A 1 418 ? -98.128 1.938 238.959 1.00 45.94 418 ALA A C 1
ATOM 3252 O O . ALA A 1 418 ? -97.832 1.823 240.152 1.00 45.94 418 ALA A O 1
ATOM 3253 N N . GLU A 1 419 ? -98.667 3.184 238.686 1.00 45.62 419 GLU A N 1
ATOM 3254 C CA . GLU A 1 419 ? -99.370 4.134 237.694 1.00 45.62 419 GLU A CA 1
ATOM 3255 C C . GLU A 1 419 ? -98.710 4.635 236.328 1.00 45.62 419 GLU A C 1
ATOM 3257 O O . GLU A 1 419 ? -97.705 4.050 235.961 1.00 45.62 419 GLU A O 1
ATOM 3262 N N . TYR A 1 420 ? -99.188 5.733 235.639 1.00 52.16 420 TYR A N 1
ATOM 3263 C CA . TYR A 1 420 ? -98.985 6.337 234.240 1.00 52.16 420 TYR A CA 1
ATOM 3264 C C . TYR A 1 420 ? -98.943 7.933 234.290 1.00 52.16 420 TYR A C 1
ATOM 3266 O O . TYR A 1 420 ? -98.530 8.359 235.370 1.00 52.16 420 TYR A O 1
ATOM 3274 N N . PRO A 1 421 ? -99.325 8.882 233.336 1.00 47.44 421 PRO A N 1
ATOM 3275 C CA . PRO A 1 421 ? -99.730 8.945 231.876 1.00 47.44 421 PRO A CA 1
ATOM 3276 C C . PRO A 1 421 ? -99.116 10.093 230.941 1.00 47.44 421 PRO A C 1
ATOM 3278 O O . PRO A 1 421 ? -98.486 11.026 231.428 1.00 47.44 421 PRO A O 1
ATOM 3281 N N . THR A 1 422 ? -99.445 10.123 229.619 1.00 47.66 422 THR A N 1
ATOM 3282 C CA . THR A 1 422 ? -99.402 11.255 228.587 1.00 47.66 422 THR A CA 1
ATOM 3283 C C . THR A 1 422 ? -98.083 11.694 227.802 1.00 47.66 422 THR A C 1
ATOM 3285 O O . THR A 1 422 ? -97.012 11.197 228.141 1.00 47.66 422 THR A O 1
ATOM 3288 N N . VAL A 1 423 ? -98.145 12.492 226.670 1.00 49.88 423 VAL A N 1
ATOM 3289 C CA . VAL A 1 423 ? -97.346 12.359 225.349 1.00 49.88 423 VAL A CA 1
ATOM 3290 C C . VAL A 1 423 ? -96.933 13.642 224.449 1.00 49.88 423 VAL A C 1
ATOM 3292 O O . VAL A 1 423 ? -97.707 14.594 224.492 1.00 49.88 423 VAL A O 1
ATOM 3295 N N . ARG A 1 424 ? -95.837 13.664 223.558 1.00 43.81 424 ARG A N 1
ATOM 3296 C CA . ARG A 1 424 ? -95.639 14.264 222.107 1.00 43.81 424 ARG A CA 1
ATOM 3297 C C . ARG A 1 424 ? -94.211 14.784 221.504 1.00 43.81 424 ARG A C 1
ATOM 3299 O O . ARG A 1 424 ? -93.530 15.485 222.237 1.00 43.81 424 ARG A O 1
ATOM 3306 N N . GLY A 1 425 ? -93.838 14.660 220.157 1.00 41.66 425 GLY A N 1
ATOM 3307 C CA . GLY A 1 425 ? -93.105 15.695 219.238 1.00 41.66 425 GLY A CA 1
ATOM 3308 C C . GLY A 1 425 ? -91.821 15.527 218.231 1.00 41.66 425 GLY A C 1
ATOM 3309 O O . GLY A 1 425 ? -90.801 15.026 218.678 1.00 41.66 425 GLY A O 1
ATOM 3310 N N . ARG A 1 426 ? -91.815 16.128 216.962 1.00 50.34 426 ARG A N 1
ATOM 3311 C CA . ARG A 1 426 ? -90.768 16.858 216.028 1.00 50.34 426 ARG A CA 1
ATOM 3312 C C . ARG A 1 426 ? -89.713 16.272 214.909 1.00 50.34 426 ARG A C 1
ATOM 3314 O O . ARG A 1 426 ? -89.153 15.219 215.169 1.00 50.34 426 ARG A O 1
ATOM 3321 N N . PRO A 1 427 ? -89.362 16.957 213.717 1.00 67.31 427 PRO A N 1
ATOM 3322 C CA . PRO A 1 427 ? -88.361 16.591 212.580 1.00 67.31 427 PRO A CA 1
ATOM 3323 C C . PRO A 1 427 ? -87.423 17.691 211.810 1.00 67.31 427 PRO A C 1
ATOM 3325 O O . PRO A 1 427 ? -87.557 18.867 212.148 1.00 67.31 427 PRO A O 1
ATOM 3328 N N . GLY A 1 428 ? -86.570 17.392 210.737 1.00 57.12 428 GLY A N 1
ATOM 3329 C CA . GLY A 1 428 ? -86.129 18.284 209.532 1.00 57.12 428 GLY A CA 1
ATOM 3330 C C . GLY A 1 428 ? -84.638 18.425 208.886 1.00 57.12 428 GLY A C 1
ATOM 3331 O O . GLY A 1 428 ? -83.695 18.295 209.656 1.00 57.12 428 GLY A O 1
ATOM 3332 N N . ALA A 1 429 ? -84.425 18.788 207.545 1.00 52.56 429 ALA A N 1
ATOM 3333 C CA . ALA A 1 429 ? -83.292 19.577 206.795 1.00 52.56 429 ALA A CA 1
ATOM 3334 C C . ALA A 1 429 ? -82.389 19.063 205.518 1.00 52.56 429 ALA A C 1
ATOM 3336 O O . ALA A 1 429 ? -82.102 17.871 205.487 1.00 52.56 429 ALA A O 1
ATOM 3337 N N . PRO A 1 430 ? -81.901 19.899 204.485 1.00 71.19 430 PRO A N 1
ATOM 3338 C CA . PRO A 1 430 ? -81.022 19.549 203.249 1.00 71.19 430 PRO A CA 1
ATOM 3339 C C . PRO A 1 430 ? -79.958 20.586 202.568 1.00 71.19 430 PRO A C 1
ATOM 3341 O O . PRO A 1 430 ? -79.955 21.735 203.003 1.00 71.19 430 PRO A O 1
ATOM 3344 N N . ARG A 1 431 ? -79.151 20.274 201.460 1.00 52.53 431 ARG A N 1
ATOM 3345 C CA . ARG A 1 431 ? -78.628 21.141 200.258 1.00 52.53 431 ARG A CA 1
ATOM 3346 C C . ARG A 1 431 ? -77.398 20.742 199.247 1.00 52.53 431 ARG A C 1
ATOM 3348 O O . ARG A 1 431 ? -77.553 19.643 198.730 1.00 52.53 431 ARG A O 1
ATOM 3355 N N . PRO A 1 432 ? -76.338 21.542 198.777 1.00 59.91 432 PRO A N 1
ATOM 3356 C CA . PRO A 1 432 ? -75.901 21.733 197.302 1.00 59.91 432 PRO A CA 1
ATOM 3357 C C . PRO A 1 432 ? -74.363 21.932 196.808 1.00 59.91 432 PRO A C 1
ATOM 3359 O O . PRO A 1 432 ? -73.524 22.084 197.688 1.00 59.91 432 PRO A O 1
ATOM 3362 N N . ALA A 1 433 ? -73.995 22.049 195.462 1.00 52.41 433 ALA A N 1
ATOM 3363 C CA . ALA A 1 433 ? -72.881 22.871 194.746 1.00 52.41 433 ALA A CA 1
ATOM 3364 C C . ALA A 1 433 ? -72.189 22.358 193.373 1.00 52.41 433 ALA A C 1
ATOM 3366 O O . ALA A 1 433 ? -72.590 21.310 192.882 1.00 52.41 433 ALA A O 1
ATOM 3367 N N . GLU A 1 434 ? -71.203 23.081 192.724 1.00 54.62 434 GLU A N 1
ATOM 3368 C CA . GLU A 1 434 ? -70.659 22.962 191.289 1.00 54.62 434 GLU A CA 1
ATOM 3369 C C . GLU A 1 434 ? -69.089 22.842 191.001 1.00 54.62 434 GLU A C 1
ATOM 3371 O O . GLU A 1 434 ? -68.304 23.325 191.814 1.00 54.62 434 GLU A O 1
ATOM 3376 N N . ARG A 1 435 ? -68.680 22.409 189.754 1.00 46.38 435 ARG A N 1
ATOM 3377 C CA . ARG A 1 435 ? -67.480 22.739 188.852 1.00 46.38 435 ARG A CA 1
ATOM 3378 C C . ARG A 1 435 ? -66.344 21.705 188.472 1.00 46.38 435 ARG A C 1
ATOM 3380 O O . ARG A 1 435 ? -65.757 21.086 189.344 1.00 46.38 435 ARG A O 1
ATOM 3387 N N . ALA A 1 436 ? -65.917 21.764 187.176 1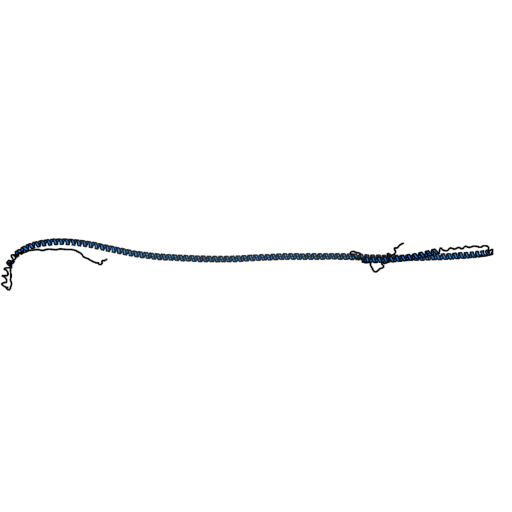.00 47.44 436 ALA A N 1
ATOM 3388 C CA . ALA A 1 436 ? -64.588 21.489 186.508 1.00 47.44 436 ALA A CA 1
ATOM 3389 C C . ALA A 1 436 ? -64.050 20.051 186.149 1.00 47.44 436 ALA A C 1
ATOM 3391 O O . ALA A 1 436 ? -64.190 19.137 186.947 1.00 47.44 436 ALA A O 1
ATOM 3392 N N . GLY A 1 437 ? -63.332 19.893 184.996 1.00 42.81 437 GLY A N 1
ATOM 3393 C CA . GLY A 1 437 ? -62.298 18.829 184.750 1.00 42.81 437 GLY A CA 1
ATOM 3394 C C . GLY A 1 437 ? -62.251 17.992 183.420 1.00 42.81 437 GLY A C 1
ATOM 3395 O O . GLY A 1 437 ? -63.043 17.081 183.254 1.00 42.81 437 GLY A O 1
ATOM 3396 N N . GLU A 1 438 ? -61.281 18.279 182.526 1.00 38.31 438 GLU A N 1
ATOM 3397 C CA . GLU A 1 438 ? -60.279 17.400 181.817 1.00 38.31 438 GLU A CA 1
ATOM 3398 C C . GLU A 1 438 ? -60.551 16.005 181.114 1.00 38.31 438 GLU A C 1
ATOM 3400 O O . GLU A 1 438 ? -60.847 15.026 181.781 1.00 38.31 438 GLU A O 1
ATOM 3405 N N . GLN A 1 439 ? -60.218 15.904 179.792 1.00 39.34 439 GLN A N 1
ATOM 3406 C CA . GLN A 1 439 ? -59.682 14.751 178.965 1.00 39.34 439 GLN A CA 1
ATOM 3407 C C . GLN A 1 439 ? -60.423 13.355 178.854 1.00 39.34 439 GLN A C 1
ATOM 3409 O O . GLN A 1 439 ? -61.421 13.146 179.530 1.00 39.34 439 GLN A O 1
ATOM 3414 N N . PRO A 1 440 ? -60.002 12.372 177.990 1.00 56.34 440 PRO A N 1
ATOM 3415 C CA . PRO A 1 440 ? -59.883 12.440 176.509 1.00 56.34 440 PRO A CA 1
ATOM 3416 C C . PRO A 1 440 ? -60.296 11.149 175.701 1.00 56.34 440 PRO A C 1
ATOM 3418 O O . PRO A 1 440 ? -60.523 10.085 176.262 1.00 56.34 440 PRO A O 1
ATOM 3421 N N . ALA A 1 441 ? -60.180 11.237 174.360 1.00 40.19 441 ALA A N 1
ATOM 3422 C CA . ALA A 1 441 ? -59.883 10.166 173.366 1.00 40.19 441 ALA A CA 1
ATOM 3423 C C . ALA A 1 441 ? -60.986 9.152 172.895 1.00 40.19 441 ALA A C 1
ATOM 3425 O O . ALA A 1 441 ? -61.961 8.945 173.611 1.00 40.19 441 ALA A O 1
ATOM 3426 N N . PRO A 1 442 ? -60.881 8.564 171.664 1.00 72.88 442 PRO A N 1
ATOM 3427 C CA . PRO A 1 442 ? -62.040 7.994 170.936 1.00 72.88 442 PRO A CA 1
ATOM 3428 C C . PRO A 1 442 ? -61.901 6.548 170.378 1.00 72.88 442 PRO A C 1
ATOM 3430 O O . PRO A 1 442 ? -60.795 6.054 170.174 1.00 72.88 442 PRO A O 1
ATOM 3433 N N . GLU A 1 443 ? -63.027 5.924 169.990 1.00 36.69 443 GLU A N 1
ATOM 3434 C CA . GLU A 1 443 ? -63.075 4.686 169.177 1.00 36.69 443 GLU A CA 1
ATOM 3435 C C . GLU A 1 443 ? -64.242 4.689 168.142 1.00 36.69 443 GLU A C 1
ATOM 3437 O O . GLU A 1 443 ? -65.050 5.616 168.092 1.00 36.69 443 GLU A O 1
ATOM 3442 N N . VAL A 1 444 ? -64.251 3.687 167.255 1.00 48.69 444 VAL A N 1
ATOM 3443 C CA . VAL A 1 444 ? -64.876 3.580 165.918 1.00 48.69 444 VAL A CA 1
ATOM 3444 C C . VAL A 1 444 ? -66.410 3.406 165.872 1.00 48.69 444 VAL A C 1
ATOM 3446 O O . VAL A 1 444 ? -66.976 2.595 166.597 1.00 48.69 444 VAL A O 1
ATOM 3449 N N . ALA A 1 445 ? -67.043 4.025 164.864 1.00 41.59 445 ALA A N 1
ATOM 3450 C CA . ALA A 1 445 ? -68.228 3.520 164.143 1.00 41.59 445 ALA A CA 1
ATOM 3451 C C . ALA A 1 445 ? -68.081 3.921 162.649 1.00 41.59 445 ALA A C 1
ATOM 3453 O O . ALA A 1 445 ? -67.692 5.056 162.380 1.00 41.59 445 ALA A O 1
ATOM 3454 N N . ALA A 1 446 ? -68.152 3.039 161.640 1.00 36.88 446 ALA A N 1
ATOM 3455 C CA . ALA A 1 446 ? -69.222 2.103 161.239 1.00 36.88 446 ALA A CA 1
ATOM 3456 C C . ALA A 1 446 ? -70.435 2.856 160.644 1.00 36.88 446 ALA A C 1
ATOM 3458 O O . ALA A 1 446 ? -71.008 3.696 161.328 1.00 36.88 446 ALA A O 1
ATOM 3459 N N . SER A 1 447 ? -70.858 2.694 159.381 1.00 44.50 447 SER A N 1
ATOM 3460 C CA . SER A 1 447 ? -70.683 1.635 158.356 1.00 44.50 447 SER A CA 1
ATOM 3461 C C . SER A 1 447 ? -71.412 0.316 158.636 1.00 44.50 447 SER A C 1
ATOM 3463 O O . SER A 1 447 ? -70.833 -0.580 159.249 1.00 44.50 447 SER A O 1
ATOM 3465 N N . ALA A 1 448 ? -72.634 0.198 158.105 1.00 44.78 448 ALA A N 1
ATOM 3466 C CA . ALA A 1 448 ? -73.302 -1.034 157.663 1.00 44.78 448 ALA A CA 1
ATOM 3467 C C . ALA A 1 448 ? -74.481 -0.653 156.748 1.00 44.78 448 ALA A C 1
ATOM 3469 O O . ALA A 1 448 ? -75.322 0.146 157.217 1.00 44.78 448 ALA A O 1
#

Sequence (448 aa):
MSTAGDSFAMRGDAAQRPSFEQALRGYDKRQVDRYVQQVDGAAASLSSERDRAQHQLRNLTLQFQQLQAEVSELRQRPAQVDRASFRDLGPVVDQILALAEKQGGLIAEAATQRAGELQAEAERTLLEAQEHAAQSLHELKTELSARRAEQEKAYEERRSAAEAQLADIQELVEQLRVDGEAAHEHAQQEAKRINELTAQQVEQARAAAEALTKAARTQIQQEVQAARAQSQQELTQWRVNVEREINERRAAAEQELAEHRAAAEREVAGQLTAAEEKIATLIAEAQQYSTEVRKRADEQATAHQEQLTAVQQEVGSQRQALTQLHAELDATQQQLARVRQEGAAVEQQVNQLQQRLGELRQELAAETNRLEEARRSADSVEQHAKDVRARVQREAKRVADLAAAAVMAAAAGGGETAEYPTVRGRPGAPRPAERAGEQPAPEVAASA

pLDDT: mean 78.41, std 20.68, range [28.69, 98.56]

Secondary structure (DSSP, 8-state):
------SS-----TT--------SS---HHHHHHHHHHHHHHHHHHHHHHHHHHHHHHHHHHHHHHHHHHHHHTTS--------------THHHHHHHHHHHHHHHHHHHHHHHHHHHHHHHHHHHHHHHHHHHHHHHHHHHHHHHHHHHHHHHHHHHHHHHHHHHHHHHHHHHHHHHHHHHHHHHHHHHHHHHHHHHHHHHHHHHHHHHHHHHHHHHHHHHHHHHHHHHHHHHHHHHHHHHHHHHHHHHHHHHHHHHHHHHHHHHHHHHHHHHHHHHHHHHHHHHHHHHHHHHHHHHHHHHHHHHHHHHHHHHHHHHHHHHHHHHHHHHHHHHHHHHHHHHHHHHHHHHHHHHHHHHHHHHHHHHHHHHHHHHHHHHHHHHHHHHHHHHHHHHHHTTTSTTTSTTTT--SS------------------------------------